Protein AF-A0A812TFG6-F1 (afdb_monomer_lite)

Sequence (399 aa):
MPASEEPPEAFLVDISPLWPDDAEAGRCEEGVADEEIQWMLSRRPLDHSKVTRERLALDYNEHEAGAMLAAFAESKVSHLIPVLRWPGVGTRWREFIKWVTGLPEPPSSPELAFAGFARALGRVTTYRALSLDAAGLRRIIQAKEIFPRGQLQVSAEELSQVIEEHGVVKVVVARLYIAHLKRLIGHDPSVSLHDDWQTTSCIASGYTEKEKSVYLFEVSVPIVESLGLRLSEVEVNAPPFLGPRYGPSGAGWFCFEAPAFPDGVYFDRTVQETERYGLYSVPFLHRRLRRLWRYPSVADIGLAISPFAERQAALQKNFHILPTRSSIVVAMTGEMKARIFMSELQMSQKHAECSCVLGESEGRCPRGAGIVGDSFQPDDFCHNPIPTISTVRGTDGVE

Structure (mmCIF, N/CA/C/O backbone):
data_AF-A0A812TFG6-F1
#
_entry.id   AF-A0A812TFG6-F1
#
loop_
_atom_site.group_PDB
_atom_site.id
_atom_site.type_symbol
_atom_site.label_atom_id
_atom_site.label_alt_id
_atom_site.label_comp_id
_atom_site.label_asym_id
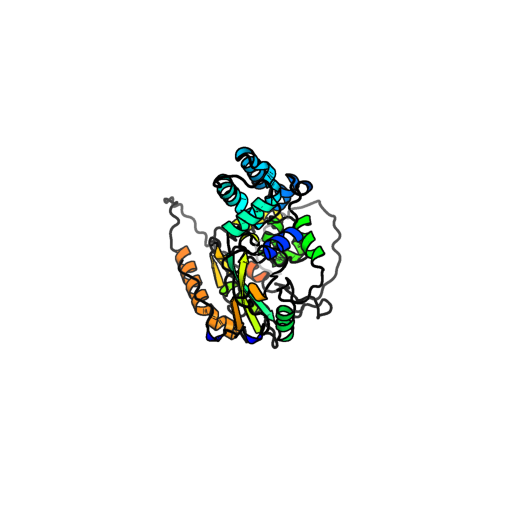_atom_site.label_entity_id
_atom_site.label_seq_id
_atom_site.pdbx_PDB_ins_code
_atom_site.Cartn_x
_atom_site.Cartn_y
_atom_site.Cartn_z
_atom_site.occupancy
_atom_site.B_iso_or_equiv
_atom_site.auth_seq_id
_atom_site.auth_comp_id
_atom_site.auth_asym_id
_atom_site.auth_atom_id
_atom_site.pdbx_PDB_model_num
ATOM 1 N N . MET A 1 1 ? 14.443 -5.196 14.295 1.00 37.06 1 MET A N 1
ATOM 2 C CA . MET A 1 1 ? 13.994 -5.444 15.685 1.00 37.06 1 MET A CA 1
ATOM 3 C C . MET A 1 1 ? 13.167 -6.726 15.673 1.00 37.06 1 MET A C 1
ATOM 5 O O . MET A 1 1 ? 12.667 -7.033 14.597 1.00 37.06 1 MET A O 1
ATOM 9 N N . PRO A 1 2 ? 13.128 -7.552 16.738 1.00 36.44 2 PRO A N 1
ATOM 10 C CA . PRO A 1 2 ? 12.447 -8.842 16.660 1.00 36.44 2 PRO A CA 1
ATOM 11 C C . PRO A 1 2 ? 10.938 -8.639 16.480 1.00 36.44 2 PRO A C 1
ATOM 13 O O . PRO A 1 2 ? 10.411 -7.602 16.878 1.00 36.44 2 PRO A O 1
ATOM 16 N N . ALA A 1 3 ? 10.327 -9.638 15.839 1.00 41.16 3 ALA A N 1
ATOM 17 C CA . ALA A 1 3 ? 8.946 -9.740 15.385 1.00 41.16 3 ALA A CA 1
ATOM 18 C C . ALA A 1 3 ? 7.921 -8.982 16.236 1.00 41.16 3 ALA A C 1
ATOM 20 O O . ALA A 1 3 ? 7.940 -9.058 17.465 1.00 41.16 3 ALA A O 1
ATOM 21 N N . SER A 1 4 ? 7.000 -8.311 15.539 1.00 51.97 4 SER A N 1
ATOM 22 C CA . SER A 1 4 ? 5.726 -7.854 16.082 1.00 51.97 4 SER A CA 1
ATOM 23 C C . SER A 1 4 ? 5.175 -8.907 17.038 1.00 51.97 4 SER A C 1
ATOM 25 O O . SER A 1 4 ? 4.981 -10.056 16.634 1.00 51.97 4 SER A O 1
ATOM 27 N N . GLU A 1 5 ? 4.930 -8.529 18.290 1.00 72.25 5 GLU A N 1
ATOM 28 C CA . GLU A 1 5 ? 4.081 -9.339 19.160 1.00 72.25 5 GLU A CA 1
ATOM 29 C C . GLU A 1 5 ? 2.790 -9.613 18.388 1.00 72.25 5 GLU A C 1
ATOM 31 O O . GLU A 1 5 ? 2.217 -8.678 17.826 1.00 72.25 5 GLU A O 1
ATOM 36 N N . GLU A 1 6 ? 2.399 -10.879 18.250 1.00 82.06 6 GLU A N 1
ATOM 37 C CA . GLU A 1 6 ? 1.149 -11.215 17.568 1.00 82.06 6 GLU A CA 1
ATOM 38 C C . GLU A 1 6 ? -0.026 -10.540 18.298 1.00 82.06 6 GLU A C 1
ATOM 40 O O . GLU A 1 6 ? 0.039 -10.354 19.521 1.00 82.06 6 GLU A O 1
ATOM 45 N N . PRO A 1 7 ? -1.106 -10.160 17.589 1.00 86.31 7 PRO A N 1
ATOM 46 C CA . PRO A 1 7 ? -2.284 -9.637 18.263 1.00 86.31 7 PRO A CA 1
ATOM 47 C C . PRO A 1 7 ? -2.824 -10.674 19.271 1.00 86.31 7 PRO A C 1
ATOM 49 O O . PRO A 1 7 ? -2.800 -11.873 18.973 1.00 86.31 7 PRO A O 1
ATOM 52 N N . PRO A 1 8 ? -3.339 -10.261 20.448 1.00 87.06 8 PRO A N 1
ATOM 53 C CA . PRO A 1 8 ? -3.686 -11.206 21.509 1.00 87.06 8 PRO A CA 1
ATOM 54 C C . PRO A 1 8 ? -4.718 -12.256 21.067 1.00 87.06 8 PRO A C 1
ATOM 56 O O . PRO A 1 8 ? -5.788 -11.906 20.563 1.00 87.06 8 PRO A O 1
ATOM 59 N N . GLU A 1 9 ? -4.437 -13.540 21.321 1.00 89.62 9 GLU A N 1
ATOM 60 C CA . GLU A 1 9 ? -5.311 -14.666 20.935 1.00 89.62 9 GLU A CA 1
ATOM 61 C C . GLU A 1 9 ? -6.728 -14.567 21.514 1.00 89.62 9 GLU A C 1
ATOM 63 O O . GLU A 1 9 ? -7.677 -15.053 20.908 1.00 89.62 9 GLU A O 1
ATOM 68 N N . ALA A 1 10 ? -6.897 -13.885 22.652 1.00 89.19 10 ALA A N 1
ATOM 69 C CA . ALA A 1 10 ? -8.198 -13.680 23.290 1.00 89.19 10 ALA A CA 1
ATOM 70 C C . ALA A 1 10 ? -9.233 -12.978 22.386 1.00 89.19 10 ALA A C 1
ATOM 72 O O . ALA A 1 10 ? -10.432 -13.094 22.634 1.00 89.19 10 ALA A O 1
ATOM 73 N N . PHE A 1 11 ? -8.786 -12.262 21.348 1.00 91.38 11 PHE A N 1
ATOM 74 C CA . PHE A 1 11 ? -9.654 -11.575 20.387 1.00 91.38 11 PHE A CA 1
ATOM 75 C C . PHE A 1 11 ? -9.778 -12.304 19.044 1.00 91.38 11 PHE A C 1
ATOM 77 O O . PHE A 1 11 ? -10.436 -11.789 18.137 1.00 91.38 11 PHE A O 1
ATOM 84 N N . LEU A 1 12 ? -9.134 -13.466 18.893 1.00 92.81 12 LEU A N 1
ATOM 85 C CA . LEU A 1 12 ? -9.129 -14.228 17.651 1.00 92.81 12 LEU A CA 1
ATOM 86 C C . LEU A 1 12 ? -10.529 -14.785 17.357 1.00 92.81 12 LEU A C 1
ATOM 88 O O . LEU A 1 12 ? -11.210 -15.331 18.224 1.00 92.81 12 LEU A O 1
ATOM 92 N N . VAL A 1 13 ? -10.953 -14.646 16.107 1.00 90.69 13 VAL A N 1
ATOM 93 C CA . VAL A 1 13 ? -12.221 -15.146 15.579 1.00 90.69 13 VAL A CA 1
ATOM 94 C C . VAL A 1 13 ? -11.948 -16.417 14.785 1.00 90.69 13 VAL A C 1
ATOM 96 O O . VAL A 1 13 ? -11.067 -16.436 13.924 1.00 90.69 13 VAL A O 1
ATOM 99 N N . ASP A 1 14 ? -12.734 -17.467 15.033 1.00 87.62 14 ASP A N 1
ATOM 100 C CA . ASP A 1 14 ? -12.738 -18.647 14.168 1.00 87.62 14 ASP A CA 1
ATOM 101 C C . ASP A 1 14 ? -13.316 -18.273 12.798 1.00 87.62 14 ASP A C 1
ATOM 103 O O . ASP A 1 14 ? -14.491 -17.919 12.671 1.00 87.62 14 ASP A O 1
ATOM 107 N N . ILE A 1 15 ? -12.462 -18.318 11.776 1.00 86.12 15 ILE A N 1
ATOM 108 C CA . ILE A 1 15 ? -12.824 -17.990 10.396 1.00 86.12 15 ILE A CA 1
ATOM 109 C C . ILE A 1 15 ? -13.375 -19.194 9.624 1.00 86.12 15 ILE A C 1
ATOM 111 O O . ILE A 1 15 ? -13.948 -19.001 8.555 1.00 86.12 15 ILE A O 1
ATOM 115 N N . SER A 1 16 ? -13.263 -20.417 10.152 1.00 82.44 16 SER A N 1
ATOM 116 C CA . SER A 1 16 ? -13.742 -21.641 9.485 1.00 82.44 16 SER A CA 1
ATOM 117 C C . SER A 1 16 ? -15.235 -21.577 9.111 1.00 82.44 16 SER A C 1
ATOM 119 O O . SER A 1 16 ? -15.590 -21.964 7.996 1.00 82.44 16 SER A O 1
ATOM 121 N N . PRO A 1 17 ? -16.129 -21.021 9.957 1.00 85.75 17 PRO A N 1
ATOM 122 C CA . PRO A 1 17 ? -17.544 -20.865 9.619 1.00 85.75 17 PRO A CA 1
ATOM 123 C C . PRO A 1 17 ? -17.829 -19.831 8.522 1.00 85.75 17 PRO A C 1
ATOM 125 O O . PRO A 1 17 ? -18.951 -19.781 8.024 1.00 85.75 17 PRO A O 1
ATOM 128 N N . LEU A 1 18 ? -16.865 -18.973 8.167 1.00 84.56 18 LEU A N 1
ATOM 129 C CA . LEU A 1 18 ? -17.066 -17.929 7.157 1.00 84.56 18 LEU A CA 1
ATOM 130 C C . LEU A 1 18 ? -17.042 -18.497 5.731 1.00 84.56 18 LEU A C 1
ATOM 132 O O . LEU A 1 18 ? -17.672 -17.917 4.846 1.00 84.56 18 LEU A O 1
ATOM 136 N N . TRP A 1 19 ? -16.363 -19.632 5.521 1.00 84.31 19 TRP A N 1
ATOM 137 C CA . TRP A 1 19 ? -16.192 -20.269 4.210 1.00 84.31 19 TRP A CA 1
ATOM 138 C C . TRP A 1 19 ? -16.306 -21.803 4.267 1.00 84.31 19 TRP A C 1
ATOM 140 O O . TRP A 1 19 ? -15.362 -22.508 3.916 1.00 84.31 19 TRP A O 1
ATOM 150 N N . PRO A 1 20 ? -17.464 -22.343 4.685 1.00 70.06 20 PRO A N 1
ATOM 151 C CA . PRO A 1 20 ? -17.627 -23.779 4.922 1.00 70.06 20 PRO A CA 1
ATOM 152 C C . PRO A 1 20 ? -17.504 -24.636 3.651 1.00 70.06 20 PRO A C 1
ATOM 154 O O . PRO A 1 20 ? -17.077 -25.785 3.734 1.00 70.06 20 PRO A O 1
ATOM 157 N N . ASP A 1 21 ? -17.847 -24.080 2.484 1.00 75.31 21 ASP A N 1
ATOM 158 C CA . ASP A 1 21 ? -17.882 -24.807 1.204 1.00 75.31 21 ASP A CA 1
ATOM 159 C C . ASP A 1 21 ? -16.604 -24.644 0.365 1.00 75.31 21 ASP A C 1
ATOM 161 O O . ASP A 1 21 ? -16.494 -25.188 -0.734 1.00 75.31 21 ASP A O 1
ATOM 165 N N . ASP A 1 22 ? -15.639 -23.868 0.849 1.00 69.38 22 ASP A N 1
ATOM 166 C CA . ASP A 1 22 ? -14.451 -23.495 0.092 1.00 69.38 22 ASP A CA 1
ATOM 167 C C . ASP A 1 22 ? -13.254 -24.240 0.691 1.00 69.38 22 ASP A C 1
ATOM 169 O O . ASP A 1 22 ? -12.643 -23.810 1.666 1.00 69.38 22 ASP A O 1
ATOM 173 N N . ALA A 1 23 ? -12.957 -25.423 0.140 1.00 62.22 23 ALA A N 1
ATOM 174 C CA . ALA A 1 23 ? -11.918 -26.317 0.664 1.00 62.22 23 ALA A CA 1
ATOM 175 C C . ALA A 1 23 ? -10.516 -25.672 0.689 1.00 62.22 23 ALA A C 1
ATOM 177 O O . ALA A 1 23 ? -9.633 -26.151 1.411 1.00 62.22 23 ALA A O 1
ATOM 178 N N . GLU A 1 24 ? -10.319 -24.599 -0.080 1.00 61.47 24 GLU A N 1
ATOM 179 C CA . GLU A 1 24 ? -9.100 -23.794 -0.144 1.00 61.47 24 GLU A CA 1
ATOM 180 C C . GLU A 1 24 ? -9.187 -22.500 0.680 1.00 61.47 24 GLU A C 1
ATOM 182 O O . GLU A 1 24 ? -8.165 -21.843 0.889 1.00 61.47 24 GLU A O 1
ATOM 187 N N . ALA A 1 25 ? -10.360 -22.134 1.207 1.00 62.88 25 ALA A N 1
ATOM 188 C CA . ALA A 1 25 ? -10.492 -20.923 2.001 1.00 62.88 25 ALA A CA 1
ATOM 189 C C . ALA A 1 25 ? -9.721 -21.003 3.322 1.00 62.88 25 ALA A C 1
ATOM 191 O O . ALA A 1 25 ? -9.672 -22.032 3.997 1.00 62.88 25 ALA A O 1
ATOM 192 N N . GLY A 1 26 ? -9.076 -19.894 3.678 1.00 58.62 26 GLY A N 1
ATOM 193 C CA . GLY A 1 26 ? -8.172 -19.796 4.820 1.00 58.62 26 GLY A CA 1
ATOM 194 C C . GLY A 1 26 ? -6.809 -20.468 4.608 1.00 58.62 26 GLY A C 1
ATOM 195 O O . GLY A 1 26 ? -5.932 -20.320 5.461 1.00 58.62 26 GLY A O 1
ATOM 196 N N . ARG A 1 27 ? -6.576 -21.173 3.486 1.00 63.97 27 ARG A N 1
ATOM 197 C CA . ARG A 1 27 ? -5.242 -21.673 3.126 1.00 63.97 27 ARG A CA 1
ATOM 198 C C . ARG A 1 27 ? -4.508 -20.612 2.317 1.00 63.97 27 ARG A C 1
ATOM 200 O O . ARG A 1 27 ? -4.813 -20.369 1.155 1.00 63.97 27 ARG A O 1
ATOM 207 N N . CYS A 1 28 ? -3.507 -19.996 2.934 1.00 63.06 28 CYS A N 1
ATOM 208 C CA . CYS A 1 28 ? -2.588 -19.129 2.214 1.00 63.06 28 CYS A CA 1
ATOM 209 C C . CYS A 1 28 ? -1.650 -19.985 1.353 1.00 63.06 28 CYS A C 1
ATOM 211 O O . CYS A 1 28 ? -0.878 -20.776 1.893 1.00 63.06 28 CYS A O 1
ATOM 213 N N . GLU A 1 29 ? -1.678 -19.800 0.035 1.00 66.81 29 GLU A N 1
ATOM 214 C CA . GLU A 1 29 ? -0.667 -20.371 -0.858 1.00 66.81 29 GLU A CA 1
ATOM 215 C C . GLU A 1 29 ? 0.724 -19.780 -0.562 1.00 66.81 29 GLU A C 1
ATOM 217 O O . GLU A 1 29 ? 0.853 -18.597 -0.230 1.00 66.81 29 GLU A O 1
ATOM 222 N N . GLU A 1 30 ? 1.780 -20.590 -0.698 1.00 71.00 30 GLU A N 1
ATOM 223 C CA . GLU A 1 30 ? 3.171 -20.139 -0.511 1.00 71.00 30 GLU A CA 1
ATOM 224 C C . GLU A 1 30 ? 3.669 -19.233 -1.661 1.00 71.00 30 GLU A C 1
ATOM 226 O O . GLU A 1 30 ? 4.697 -18.572 -1.524 1.00 71.00 30 GLU A O 1
ATOM 231 N N . GLY A 1 31 ? 2.931 -19.141 -2.776 1.00 85.06 31 GLY A N 1
ATOM 232 C CA . GLY A 1 31 ? 3.288 -18.360 -3.966 1.00 85.06 31 GLY A CA 1
ATOM 233 C C . GLY A 1 31 ? 2.233 -17.336 -4.397 1.00 85.06 31 GLY A C 1
ATOM 234 O O . GLY A 1 31 ? 1.179 -17.191 -3.781 1.00 85.06 31 GLY A O 1
ATOM 235 N N . VAL A 1 32 ? 2.533 -16.598 -5.470 1.00 90.31 32 VAL A N 1
ATOM 236 C CA . VAL A 1 32 ? 1.564 -15.717 -6.145 1.00 90.31 32 VAL A CA 1
ATOM 237 C C . VAL A 1 32 ? 0.915 -16.495 -7.288 1.00 90.31 32 VAL A C 1
ATOM 239 O O . VAL A 1 32 ? 1.613 -16.891 -8.229 1.00 90.31 32 VAL A O 1
ATOM 242 N N . ALA A 1 33 ? -0.396 -16.716 -7.195 1.00 90.62 33 ALA A N 1
ATOM 243 C CA . ALA A 1 33 ? -1.144 -17.542 -8.138 1.00 90.62 33 ALA A CA 1
ATOM 244 C C . ALA A 1 33 ? -1.338 -16.850 -9.496 1.00 90.62 33 ALA A C 1
ATOM 246 O O . ALA A 1 33 ? -1.435 -15.623 -9.579 1.00 90.62 33 ALA A O 1
ATOM 247 N N . ASP A 1 34 ? -1.481 -17.636 -10.565 1.00 92.69 34 ASP A N 1
ATOM 248 C CA . ASP A 1 34 ? -1.716 -17.118 -11.921 1.00 92.69 34 ASP A CA 1
ATOM 249 C C . ASP A 1 34 ? -2.984 -16.266 -11.996 1.00 92.69 34 ASP A C 1
ATOM 251 O O . ASP A 1 34 ? -2.988 -15.219 -12.635 1.00 92.69 34 ASP A O 1
ATOM 255 N N . GLU A 1 35 ? -4.038 -16.670 -11.291 1.00 91.56 35 GLU A N 1
ATOM 256 C CA . GLU A 1 35 ? -5.303 -15.935 -11.221 1.00 91.56 35 GLU A CA 1
ATOM 257 C C . GLU A 1 35 ? -5.127 -14.539 -10.598 1.00 91.56 35 GLU A C 1
ATOM 259 O O . GLU A 1 35 ? -5.729 -13.573 -11.070 1.00 91.56 35 GLU A O 1
ATOM 264 N N . GLU A 1 36 ? -4.247 -14.398 -9.600 1.00 90.50 36 GLU A N 1
ATOM 265 C CA . GLU A 1 36 ? -3.911 -13.098 -9.004 1.00 90.50 36 GLU A CA 1
ATOM 266 C C . GLU A 1 36 ? -3.117 -12.230 -9.989 1.00 90.50 36 GLU A C 1
ATOM 268 O O . GLU A 1 36 ? -3.401 -11.040 -10.132 1.00 90.50 36 GLU A O 1
ATOM 273 N N . ILE A 1 37 ? -2.165 -12.825 -10.720 1.00 93.06 37 ILE A N 1
ATOM 274 C CA . ILE A 1 37 ? -1.420 -12.141 -11.789 1.00 93.06 37 ILE A CA 1
ATOM 275 C C . ILE A 1 37 ? -2.365 -11.652 -12.889 1.00 93.06 37 ILE A C 1
ATOM 277 O O . ILE A 1 37 ? -2.276 -10.494 -13.297 1.00 93.06 37 ILE A O 1
ATOM 281 N N . GLN A 1 38 ? -3.285 -12.497 -13.359 1.00 93.06 38 GLN A N 1
ATOM 282 C CA . GLN A 1 38 ? -4.252 -12.121 -14.392 1.00 93.06 38 GLN A CA 1
ATOM 283 C C . GLN A 1 38 ? -5.195 -11.021 -13.904 1.00 93.06 38 GLN A C 1
ATOM 285 O O . GLN A 1 38 ? -5.453 -10.062 -14.635 1.00 93.06 38 GLN A O 1
ATOM 290 N N . TRP A 1 39 ? -5.664 -11.108 -12.655 1.00 88.81 39 TRP A N 1
ATOM 291 C CA . TRP A 1 39 ? -6.464 -10.048 -12.050 1.00 88.81 39 TRP A CA 1
ATOM 292 C C . TRP A 1 39 ? -5.698 -8.729 -12.033 1.00 88.81 39 TRP A C 1
ATOM 294 O O . TRP A 1 39 ? -6.225 -7.736 -12.532 1.00 88.81 39 TRP A O 1
ATOM 304 N N . MET A 1 40 ? -4.444 -8.722 -11.567 1.00 87.81 40 MET A N 1
ATOM 305 C CA . MET A 1 40 ? -3.594 -7.532 -11.607 1.00 87.81 40 MET A CA 1
ATOM 306 C C . MET A 1 40 ? -3.522 -6.996 -13.040 1.00 87.81 40 MET A C 1
ATOM 308 O O . MET A 1 40 ? -4.015 -5.903 -13.307 1.00 87.81 40 MET A O 1
ATOM 312 N N . LEU A 1 41 ? -3.033 -7.781 -13.999 1.00 89.69 41 LEU A N 1
ATOM 313 C CA . LEU A 1 41 ? -2.871 -7.344 -15.391 1.00 89.69 41 LEU A CA 1
ATOM 314 C C . LEU A 1 41 ? -4.168 -6.809 -16.028 1.00 89.69 41 LEU A C 1
ATOM 316 O O . LEU A 1 41 ? -4.103 -5.853 -16.799 1.00 89.69 41 LEU A O 1
ATOM 320 N N . SER A 1 42 ? -5.343 -7.336 -15.662 1.00 86.19 42 SER A N 1
ATOM 321 C CA . SER A 1 42 ? -6.635 -6.799 -16.115 1.00 86.19 42 SER A CA 1
ATOM 322 C C . SER A 1 42 ? -6.968 -5.415 -15.540 1.00 86.19 42 SER A C 1
ATOM 324 O O . SER A 1 42 ? -7.593 -4.599 -16.217 1.00 86.19 42 SER A O 1
ATOM 326 N N . ARG A 1 43 ? -6.536 -5.123 -14.306 1.00 81.06 43 ARG A N 1
ATOM 327 C CA . ARG A 1 43 ? -6.786 -3.845 -13.621 1.00 81.06 43 ARG A CA 1
ATOM 328 C C . ARG A 1 43 ? -5.835 -2.755 -14.089 1.00 81.06 43 ARG A C 1
ATOM 330 O O . ARG A 1 43 ? -6.244 -1.607 -14.249 1.00 81.06 43 ARG A O 1
ATOM 337 N N . ARG A 1 44 ? -4.574 -3.103 -14.354 1.00 83.06 44 ARG A N 1
ATOM 338 C CA . ARG A 1 44 ? -3.581 -2.165 -14.897 1.00 83.06 44 ARG A CA 1
ATOM 339 C C . ARG A 1 44 ? -2.744 -2.832 -15.996 1.00 83.06 44 ARG A C 1
ATOM 341 O O . ARG A 1 44 ? -1.642 -3.310 -15.724 1.00 83.06 44 ARG A O 1
ATOM 348 N N . PRO A 1 45 ? -3.246 -2.832 -17.245 1.00 86.94 45 PRO A N 1
ATOM 349 C CA . PRO A 1 45 ? -2.548 -3.430 -18.386 1.00 86.94 45 PRO A CA 1
ATOM 350 C C . PRO A 1 45 ? -1.149 -2.847 -18.624 1.00 86.94 45 PRO A C 1
ATOM 352 O O . PRO A 1 45 ? -0.943 -1.646 -18.458 1.00 86.94 45 PRO A O 1
ATOM 355 N N . LEU A 1 46 ? -0.189 -3.651 -19.071 1.00 90.75 46 LEU A N 1
ATOM 356 C CA . LEU A 1 46 ? 1.196 -3.220 -19.321 1.00 90.75 46 LEU A CA 1
ATOM 357 C C . LEU A 1 46 ? 1.363 -2.554 -20.699 1.00 90.75 46 LEU A C 1
ATOM 359 O O . LEU A 1 46 ? 2.123 -3.000 -21.550 1.00 90.75 46 LEU A O 1
ATOM 363 N N . ASP A 1 47 ? 0.623 -1.475 -20.931 1.00 83.19 47 ASP A N 1
ATOM 364 C CA . ASP A 1 47 ? 0.594 -0.776 -22.217 1.00 83.19 47 ASP A CA 1
ATOM 365 C C . ASP A 1 47 ? 1.791 0.177 -22.380 1.00 83.19 47 ASP A C 1
ATOM 367 O O . ASP A 1 47 ? 1.913 1.165 -21.651 1.00 83.19 47 ASP A O 1
ATOM 371 N N . HIS A 1 48 ? 2.648 -0.090 -23.373 1.00 80.12 48 HIS A N 1
ATOM 372 C CA . HIS A 1 48 ? 3.787 0.761 -23.738 1.00 80.12 48 HIS A CA 1
ATOM 373 C C . HIS A 1 48 ? 3.394 2.218 -24.001 1.00 80.12 48 HIS A C 1
ATOM 375 O O . HIS A 1 48 ? 4.136 3.124 -23.624 1.00 80.12 48 HIS A O 1
ATOM 381 N N . SER A 1 49 ? 2.233 2.464 -24.616 1.00 82.12 49 SER A N 1
ATOM 382 C CA . SER A 1 49 ? 1.783 3.825 -24.937 1.00 82.12 49 SER A CA 1
ATOM 383 C C . SER A 1 49 ? 1.476 4.657 -23.689 1.00 82.12 49 SER A C 1
ATOM 385 O O . SER A 1 49 ? 1.454 5.885 -23.747 1.00 82.12 49 SER A O 1
ATOM 387 N N . LYS A 1 50 ? 1.286 3.989 -22.546 1.00 80.19 50 LYS A N 1
ATOM 388 C CA . LYS A 1 50 ? 0.964 4.603 -21.257 1.00 80.19 50 LYS A CA 1
ATOM 389 C C . LYS A 1 50 ? 2.167 4.755 -20.339 1.00 80.19 50 LYS A C 1
ATOM 391 O O . LYS A 1 50 ? 1.987 5.205 -19.215 1.00 80.19 50 LYS A O 1
ATOM 396 N N . VAL A 1 51 ? 3.374 4.395 -20.775 1.00 86.81 51 VAL A N 1
ATOM 397 C CA . VAL A 1 51 ? 4.603 4.563 -19.983 1.00 86.81 51 VAL A CA 1
ATOM 398 C C . VAL A 1 51 ? 5.559 5.483 -20.730 1.00 86.81 51 VAL A C 1
ATOM 400 O O . VAL A 1 51 ? 6.573 5.062 -21.283 1.00 86.81 51 VAL A O 1
ATOM 403 N N . THR A 1 52 ? 5.195 6.765 -20.769 1.00 90.38 52 THR A N 1
ATOM 404 C CA . THR A 1 52 ? 6.047 7.835 -21.299 1.00 90.38 52 THR A CA 1
ATOM 405 C C . THR A 1 52 ? 6.905 8.444 -20.193 1.00 90.38 52 THR A C 1
ATOM 407 O O . THR A 1 52 ? 6.663 8.228 -19.001 1.00 90.38 52 THR A O 1
ATOM 410 N N . ARG A 1 53 ? 7.905 9.246 -20.575 1.00 92.06 53 ARG A N 1
ATOM 411 C CA . ARG A 1 53 ? 8.711 9.995 -19.607 1.00 92.06 53 ARG A CA 1
ATOM 412 C C . ARG A 1 53 ? 7.841 10.929 -18.770 1.00 92.06 53 ARG A C 1
ATOM 414 O O . ARG A 1 53 ? 8.004 10.971 -17.560 1.00 92.06 53 ARG A O 1
ATOM 421 N N . GLU A 1 54 ? 6.908 11.629 -19.405 1.00 93.25 54 GLU A N 1
ATOM 422 C CA . GLU A 1 54 ? 5.990 12.566 -18.754 1.00 93.25 54 GLU A CA 1
ATOM 423 C C . GLU A 1 54 ? 5.104 11.835 -17.744 1.00 93.25 54 GLU A C 1
ATOM 425 O O . GLU A 1 54 ? 4.908 12.313 -16.628 1.00 93.25 54 GLU A O 1
ATOM 430 N N . ARG A 1 55 ? 4.623 10.634 -18.097 1.00 91.81 55 ARG A N 1
ATOM 431 C CA . ARG A 1 55 ? 3.858 9.795 -17.172 1.00 91.81 55 ARG A CA 1
ATOM 432 C C . ARG A 1 55 ? 4.692 9.377 -15.966 1.00 91.81 55 ARG A C 1
ATOM 434 O O . ARG A 1 55 ? 4.236 9.514 -14.836 1.00 91.81 55 ARG A O 1
ATOM 441 N N . LEU A 1 56 ? 5.901 8.868 -16.195 1.00 93.44 56 LEU A N 1
ATOM 442 C CA . LEU A 1 56 ? 6.786 8.456 -15.106 1.00 93.44 56 LEU A CA 1
ATOM 443 C C . LEU A 1 56 ? 7.183 9.645 -14.227 1.00 93.44 56 LEU A C 1
ATOM 445 O O . LEU A 1 56 ? 7.273 9.493 -13.013 1.00 93.44 56 LEU A O 1
ATOM 449 N N . ALA A 1 57 ? 7.370 10.829 -14.812 1.00 93.62 57 ALA A N 1
ATOM 450 C CA . ALA A 1 57 ? 7.656 12.049 -14.071 1.00 93.62 57 ALA A CA 1
ATOM 451 C C . ALA A 1 57 ? 6.461 12.501 -13.223 1.00 93.62 57 ALA A C 1
ATOM 453 O O . ALA A 1 57 ? 6.651 12.929 -12.086 1.00 93.62 57 ALA A O 1
ATOM 454 N N . LEU A 1 58 ? 5.233 12.350 -13.728 1.00 92.06 58 LEU A N 1
ATOM 455 C CA . LEU A 1 58 ? 4.020 12.559 -12.937 1.00 92.06 58 LEU A CA 1
ATOM 456 C C . LEU A 1 58 ? 3.929 11.554 -11.779 1.00 92.06 58 LEU A C 1
ATOM 458 O O . LEU A 1 58 ? 3.625 11.936 -10.651 1.00 92.06 58 LEU A O 1
ATOM 462 N N . ASP A 1 59 ? 4.196 10.274 -12.047 1.00 89.25 59 ASP A N 1
ATOM 463 C CA . ASP A 1 59 ? 4.076 9.214 -11.047 1.00 89.25 59 ASP A CA 1
ATOM 464 C C . ASP A 1 59 ? 5.155 9.291 -9.962 1.00 89.25 59 ASP A C 1
ATOM 466 O O . ASP A 1 59 ? 4.836 9.096 -8.788 1.00 89.25 59 ASP A O 1
ATOM 470 N N . TYR A 1 60 ? 6.403 9.581 -10.339 1.00 89.38 60 TYR A N 1
ATOM 471 C CA . TYR A 1 60 ? 7.581 9.382 -9.491 1.00 89.38 60 TYR A CA 1
ATOM 472 C C . TYR A 1 60 ? 8.513 10.584 -9.371 1.00 89.38 60 TYR A C 1
ATOM 474 O O . TYR A 1 60 ? 9.496 10.444 -8.663 1.00 89.38 60 TYR A O 1
ATOM 482 N N . ASN A 1 61 ? 8.205 11.738 -9.976 1.00 90.50 61 ASN A N 1
ATOM 483 C CA . ASN A 1 61 ? 9.076 12.907 -10.190 1.00 90.50 61 ASN A CA 1
ATOM 484 C C . ASN A 1 61 ? 10.084 12.770 -11.355 1.00 90.50 61 ASN A C 1
ATOM 486 O O . ASN A 1 61 ? 10.456 11.674 -11.772 1.00 90.50 61 ASN A O 1
ATOM 490 N N . GLU A 1 62 ? 10.525 13.913 -11.898 1.00 92.50 62 GLU A N 1
ATOM 491 C CA . GLU A 1 62 ? 11.434 13.992 -13.060 1.00 92.50 62 GLU A CA 1
ATOM 492 C C . GLU A 1 62 ? 12.779 13.290 -12.841 1.00 92.50 62 GLU A C 1
ATOM 494 O O . GLU A 1 62 ? 13.325 12.682 -13.763 1.00 92.50 62 GLU A O 1
ATOM 499 N N . HIS A 1 63 ? 13.328 13.382 -11.628 1.00 92.00 63 HIS A N 1
ATOM 500 C CA . HIS A 1 63 ? 14.634 12.810 -11.319 1.00 92.00 63 HIS A CA 1
ATOM 501 C C . HIS A 1 63 ? 14.582 11.280 -11.346 1.00 92.00 63 HIS A C 1
ATOM 503 O O . HIS A 1 63 ? 15.389 10.648 -12.031 1.00 92.00 63 HIS A O 1
ATOM 509 N N . GLU A 1 64 ? 13.606 10.688 -10.656 1.00 92.44 64 GLU A N 1
ATOM 510 C CA . GLU A 1 64 ? 13.416 9.236 -10.640 1.00 92.44 64 GLU A CA 1
ATOM 511 C C . GLU A 1 64 ? 12.989 8.712 -12.015 1.00 92.44 64 GLU A C 1
ATOM 513 O O . GLU A 1 64 ? 13.534 7.708 -12.464 1.00 92.44 64 GLU A O 1
ATOM 518 N N . ALA A 1 65 ? 12.116 9.415 -12.745 1.00 95.12 65 ALA A N 1
ATOM 519 C CA . ALA A 1 65 ? 11.739 9.027 -14.105 1.00 95.12 65 ALA A CA 1
ATOM 520 C C . ALA A 1 65 ? 12.952 8.944 -15.049 1.00 95.12 65 ALA A C 1
ATOM 522 O O . ALA A 1 65 ? 13.100 7.977 -15.801 1.00 95.12 65 ALA A O 1
ATOM 523 N N . GLY A 1 66 ? 13.850 9.935 -14.986 1.00 96.25 66 GLY A N 1
ATOM 524 C CA . GLY A 1 66 ? 15.097 9.928 -15.749 1.00 96.25 66 GLY A CA 1
ATOM 525 C C . GLY A 1 66 ? 16.010 8.759 -15.371 1.00 96.25 66 GLY A C 1
ATOM 526 O O . GLY A 1 66 ? 16.511 8.063 -16.255 1.00 96.25 66 GLY A O 1
ATOM 527 N N . ALA A 1 67 ? 16.182 8.509 -14.070 1.00 96.69 67 ALA A N 1
ATOM 528 C CA . ALA A 1 67 ? 17.004 7.411 -13.566 1.00 96.69 67 ALA A CA 1
ATOM 529 C C . ALA A 1 67 ? 16.454 6.030 -13.966 1.00 96.69 67 ALA A C 1
ATOM 531 O O . ALA A 1 67 ? 17.221 5.174 -14.405 1.00 96.69 67 ALA A O 1
ATOM 532 N N . MET A 1 68 ? 15.134 5.830 -13.879 1.00 97.00 68 MET A N 1
ATOM 533 C CA . MET A 1 68 ? 14.463 4.599 -14.307 1.00 97.00 68 MET A CA 1
ATOM 534 C C . MET A 1 68 ? 14.730 4.311 -15.787 1.00 97.00 68 MET A C 1
ATOM 536 O O . MET A 1 68 ? 15.206 3.232 -16.133 1.00 97.00 68 MET A O 1
ATOM 540 N N . LEU A 1 69 ? 14.456 5.277 -16.670 1.00 96.06 69 LEU A N 1
ATOM 541 C CA . LEU A 1 69 ? 14.598 5.082 -18.115 1.00 96.06 69 LEU A CA 1
ATOM 542 C C . LEU A 1 69 ? 16.055 4.836 -18.528 1.00 96.06 69 LEU A C 1
ATOM 544 O O . LEU A 1 69 ? 16.314 3.953 -19.347 1.00 96.06 69 LEU A O 1
ATOM 548 N N . ALA A 1 70 ? 17.001 5.574 -17.938 1.00 96.81 70 ALA A N 1
ATOM 549 C CA . ALA A 1 70 ? 18.426 5.365 -18.176 1.00 96.81 70 ALA A CA 1
ATOM 550 C C . ALA A 1 70 ? 18.862 3.957 -17.748 1.00 96.81 70 ALA A C 1
ATOM 552 O O . ALA A 1 70 ? 19.466 3.232 -18.536 1.00 96.81 70 ALA A O 1
ATOM 553 N N . ALA A 1 71 ? 18.473 3.520 -16.548 1.00 97.38 71 ALA A N 1
ATOM 554 C CA . ALA A 1 71 ? 18.872 2.219 -16.027 1.00 97.38 71 ALA A CA 1
ATOM 555 C C . ALA A 1 71 ? 18.288 1.044 -16.831 1.00 97.38 71 ALA A C 1
ATOM 557 O O . ALA A 1 71 ? 18.987 0.054 -17.058 1.00 97.38 71 ALA A O 1
ATOM 558 N N . PHE A 1 72 ? 17.038 1.143 -17.303 1.00 96.56 72 PHE A N 1
ATOM 559 C CA . PHE A 1 72 ? 16.444 0.132 -18.191 1.00 96.56 72 PHE A CA 1
ATOM 560 C C . PHE A 1 72 ? 17.183 0.048 -19.535 1.00 96.56 72 PHE A C 1
ATOM 562 O O . PHE A 1 72 ? 17.407 -1.056 -20.041 1.00 96.56 72 PHE A O 1
ATOM 569 N N . ALA A 1 73 ? 17.604 1.192 -20.088 1.00 95.50 73 ALA A N 1
ATOM 570 C CA . ALA A 1 73 ? 18.383 1.248 -21.322 1.00 95.50 73 ALA A CA 1
ATOM 571 C C . ALA A 1 73 ? 19.791 0.661 -21.155 1.00 95.50 73 ALA A C 1
ATOM 573 O O . ALA A 1 73 ? 20.196 -0.202 -21.935 1.00 95.50 73 ALA A O 1
ATOM 574 N N . GLU A 1 74 ? 20.514 1.069 -20.113 1.00 96.94 74 GLU A N 1
ATOM 575 C CA . GLU A 1 74 ? 21.858 0.569 -19.792 1.00 96.94 74 GLU A CA 1
ATOM 576 C C . GLU A 1 74 ? 21.859 -0.939 -19.517 1.00 96.94 74 GLU A C 1
ATOM 578 O O . GLU A 1 74 ? 22.753 -1.661 -19.960 1.00 96.94 74 GLU A O 1
ATOM 583 N N . SER A 1 75 ? 20.806 -1.429 -18.860 1.00 95.25 75 SER A N 1
ATOM 584 C CA . SER A 1 75 ? 20.616 -2.849 -18.546 1.00 95.25 75 SER A CA 1
ATOM 585 C C . SER A 1 75 ? 20.091 -3.672 -19.728 1.00 95.25 75 SER A C 1
ATOM 587 O O . SER A 1 75 ? 19.876 -4.872 -19.580 1.00 95.25 75 SER A O 1
ATOM 589 N N . LYS A 1 76 ? 19.885 -3.056 -20.903 1.00 93.50 76 LYS A N 1
ATOM 590 C CA . LYS A 1 76 ? 19.370 -3.698 -22.128 1.00 93.50 76 LYS A CA 1
ATOM 591 C C . LYS A 1 76 ? 18.020 -4.403 -21.938 1.00 93.50 76 LYS A C 1
ATOM 593 O O . LYS A 1 76 ? 17.751 -5.417 -22.577 1.00 93.50 76 LYS A O 1
ATOM 598 N N . VAL A 1 77 ? 17.159 -3.845 -21.087 1.00 95.06 77 VAL A N 1
ATOM 599 C CA . VAL A 1 77 ? 15.804 -4.356 -20.809 1.00 95.06 77 VAL A CA 1
ATOM 600 C C . VAL A 1 77 ? 14.722 -3.314 -21.100 1.00 95.06 77 VAL A C 1
ATOM 602 O O . VAL A 1 77 ? 13.641 -3.347 -20.518 1.00 95.06 77 VAL A O 1
ATOM 605 N N . SER A 1 78 ? 14.983 -2.380 -22.021 1.00 94.62 78 SER A N 1
ATOM 606 C CA . SER A 1 78 ? 14.032 -1.323 -22.400 1.00 94.62 78 SER A CA 1
ATOM 607 C C . SER A 1 78 ? 12.681 -1.851 -22.883 1.00 94.62 78 SER A C 1
ATOM 609 O O . SER A 1 78 ? 11.664 -1.187 -22.699 1.00 94.62 78 SER A O 1
ATOM 611 N N . HIS A 1 79 ? 12.634 -3.051 -23.472 1.00 94.31 79 HIS A N 1
ATOM 612 C CA . HIS A 1 79 ? 11.374 -3.687 -23.873 1.00 94.31 79 HIS A CA 1
ATOM 613 C C . HIS A 1 79 ? 10.469 -4.015 -22.680 1.00 94.31 79 HIS A C 1
ATOM 615 O O . HIS A 1 79 ? 9.273 -4.186 -22.865 1.00 94.31 79 HIS A O 1
ATOM 621 N N . LEU A 1 80 ? 11.008 -4.055 -21.458 1.00 96.56 80 LEU A N 1
ATOM 622 C CA . LEU A 1 80 ? 10.264 -4.334 -20.232 1.00 96.56 80 LEU A CA 1
ATOM 623 C C . LEU A 1 80 ? 9.782 -3.075 -19.506 1.00 96.56 80 LEU A C 1
ATOM 625 O O . LEU A 1 80 ? 9.081 -3.215 -18.514 1.00 96.56 80 LEU A O 1
ATOM 629 N N . ILE A 1 81 ? 10.078 -1.862 -19.991 1.00 95.94 81 ILE A N 1
ATOM 630 C CA . ILE A 1 81 ? 9.628 -0.589 -19.383 1.00 95.94 81 ILE A CA 1
ATOM 631 C C . ILE A 1 81 ? 8.140 -0.568 -18.966 1.00 95.94 81 ILE A C 1
ATOM 633 O O . ILE A 1 81 ? 7.855 -0.004 -17.906 1.00 95.94 81 ILE A O 1
ATOM 637 N N . PRO A 1 82 ? 7.182 -1.194 -19.687 1.00 95.56 82 PRO A N 1
ATOM 638 C CA . PRO A 1 82 ? 5.775 -1.172 -19.287 1.00 95.56 82 PRO A CA 1
ATOM 639 C C . PRO A 1 82 ? 5.485 -1.687 -17.878 1.00 95.56 82 PRO A C 1
ATOM 641 O O . PRO A 1 82 ? 4.503 -1.260 -17.272 1.00 95.56 82 PRO A O 1
ATOM 644 N N . VAL A 1 83 ? 6.339 -2.554 -17.319 1.00 95.44 83 VAL A N 1
ATOM 645 C CA . VAL A 1 83 ? 6.192 -3.048 -15.939 1.00 95.44 83 VAL A CA 1
ATOM 646 C C . VAL A 1 83 ? 6.190 -1.917 -14.909 1.00 95.44 83 VAL A C 1
ATOM 648 O O . VAL A 1 83 ? 5.539 -2.048 -13.877 1.00 95.44 83 VAL A O 1
ATOM 651 N N . LEU A 1 84 ? 6.843 -0.783 -15.198 1.00 93.31 84 LEU A N 1
ATOM 652 C CA . LEU A 1 84 ? 6.887 0.398 -14.325 1.00 93.31 84 LEU A CA 1
ATOM 653 C C . LEU A 1 84 ? 5.512 1.045 -14.131 1.00 93.31 84 LEU A C 1
ATOM 655 O O . LEU A 1 84 ? 5.318 1.804 -13.177 1.00 93.31 84 LEU A O 1
ATOM 659 N N . ARG A 1 85 ? 4.541 0.713 -14.996 1.00 86.56 85 ARG A N 1
ATOM 660 C CA . ARG A 1 85 ? 3.145 1.089 -14.792 1.00 86.56 85 ARG A CA 1
ATOM 661 C C . ARG A 1 85 ? 2.617 0.495 -13.488 1.00 86.56 85 ARG A C 1
ATOM 663 O O . ARG A 1 85 ? 1.797 1.135 -12.849 1.00 86.56 85 ARG A O 1
ATOM 670 N N . TRP A 1 86 ? 3.079 -0.678 -13.054 1.00 88.25 86 TRP A N 1
ATOM 671 C CA . TRP A 1 86 ? 2.721 -1.211 -11.740 1.00 88.25 86 TRP A CA 1
ATOM 672 C C . TRP A 1 86 ? 3.517 -0.535 -10.635 1.00 88.25 86 TRP A C 1
ATOM 674 O O . TRP A 1 86 ? 4.737 -0.681 -10.604 1.00 88.25 86 TRP A O 1
ATOM 684 N N . PRO A 1 87 ? 2.869 0.131 -9.666 1.00 85.06 87 PRO A N 1
ATOM 685 C CA . PRO A 1 87 ? 3.599 0.897 -8.664 1.00 85.06 87 PRO A CA 1
ATOM 686 C C . PRO A 1 87 ? 4.480 0.054 -7.754 1.00 85.06 87 PRO A C 1
ATOM 688 O O . PRO A 1 87 ? 5.525 0.536 -7.331 1.00 85.06 87 PRO A O 1
ATOM 691 N N . GLY A 1 88 ? 4.137 -1.211 -7.498 1.00 86.56 88 GLY A N 1
ATOM 692 C CA . GLY A 1 88 ? 5.024 -2.104 -6.752 1.00 86.56 88 GLY A CA 1
ATOM 693 C C . GLY A 1 88 ? 6.287 -2.509 -7.503 1.00 86.56 88 GLY A C 1
ATOM 694 O O . GLY A 1 88 ? 7.276 -2.843 -6.854 1.00 86.56 88 GLY A O 1
ATOM 695 N N . VAL A 1 89 ? 6.290 -2.406 -8.838 1.00 92.31 89 VAL A N 1
ATOM 696 C CA . VAL A 1 89 ? 7.505 -2.513 -9.656 1.00 92.31 89 VAL A CA 1
ATOM 697 C C . VAL A 1 89 ? 8.186 -1.157 -9.779 1.00 92.31 89 VAL A C 1
ATOM 699 O O . VAL A 1 89 ? 9.381 -1.066 -9.545 1.00 92.31 89 VAL A O 1
ATOM 702 N N . GLY A 1 90 ? 7.443 -0.093 -10.088 1.00 91.00 90 GLY A N 1
ATOM 703 C CA . GLY A 1 90 ? 7.996 1.249 -10.261 1.00 91.00 90 GLY A CA 1
ATOM 704 C C . GLY A 1 90 ? 8.690 1.779 -9.008 1.00 91.00 90 GLY A C 1
ATOM 705 O O . GLY A 1 90 ? 9.779 2.316 -9.102 1.00 91.00 90 GLY A O 1
ATOM 706 N N . THR A 1 91 ? 8.155 1.530 -7.814 1.00 88.56 91 THR A N 1
ATOM 707 C CA . THR A 1 91 ? 8.836 1.878 -6.549 1.00 88.56 91 THR A CA 1
ATOM 708 C C . THR A 1 91 ? 9.997 0.942 -6.196 1.00 88.56 91 THR A C 1
ATOM 710 O O . THR A 1 91 ? 10.869 1.322 -5.424 1.00 88.56 91 THR A O 1
ATOM 713 N N . ARG A 1 92 ? 10.065 -0.252 -6.801 1.00 91.94 92 ARG A N 1
ATOM 714 C CA . ARG A 1 92 ? 11.144 -1.244 -6.626 1.00 91.94 92 ARG A CA 1
ATOM 715 C C . ARG A 1 92 ? 11.966 -1.436 -7.898 1.00 91.94 92 ARG A C 1
ATOM 717 O O . ARG A 1 92 ? 12.543 -2.499 -8.121 1.00 91.94 92 ARG A O 1
ATOM 724 N N . TRP A 1 93 ? 12.045 -0.419 -8.754 1.00 95.00 93 TRP A N 1
ATOM 725 C CA . TRP A 1 93 ? 12.609 -0.572 -10.096 1.00 95.00 93 TRP A CA 1
ATOM 726 C C . TRP A 1 93 ? 14.072 -1.041 -10.073 1.00 95.00 93 TRP A C 1
ATOM 728 O O . TRP A 1 93 ? 14.491 -1.819 -10.927 1.00 95.00 93 TRP A O 1
ATOM 738 N N . ARG A 1 94 ? 14.842 -0.633 -9.054 1.00 95.56 94 ARG A N 1
ATOM 739 C CA . ARG A 1 94 ? 16.232 -1.072 -8.840 1.00 95.56 94 ARG A CA 1
ATOM 740 C C . ARG A 1 94 ? 16.311 -2.573 -8.538 1.00 95.56 94 ARG A C 1
ATOM 742 O O . ARG A 1 94 ? 17.169 -3.269 -9.077 1.00 95.56 94 ARG A O 1
ATOM 749 N N . GLU A 1 95 ? 15.404 -3.080 -7.705 1.00 95.75 95 GLU A N 1
ATOM 750 C CA . GLU A 1 95 ? 15.296 -4.509 -7.383 1.00 95.75 95 GLU A CA 1
ATOM 751 C C . GLU A 1 95 ? 14.825 -5.312 -8.594 1.00 95.75 95 GLU A C 1
ATOM 753 O O . GLU A 1 95 ? 15.366 -6.383 -8.856 1.00 95.75 95 GLU A O 1
ATOM 758 N N . PHE A 1 96 ? 13.884 -4.765 -9.370 1.00 97.31 96 PHE A N 1
ATOM 759 C CA . PHE A 1 96 ? 13.435 -5.360 -10.625 1.00 97.31 96 PHE A CA 1
ATOM 760 C C . PHE A 1 96 ? 14.588 -5.517 -11.619 1.00 97.31 96 PHE A C 1
ATOM 762 O O . PHE A 1 96 ? 14.796 -6.612 -12.136 1.00 97.31 96 PHE A O 1
ATOM 769 N N . ILE A 1 97 ? 15.378 -4.460 -11.851 1.00 97.75 97 ILE A N 1
ATOM 770 C CA . ILE A 1 97 ? 16.544 -4.519 -12.745 1.00 97.75 97 ILE A CA 1
ATOM 771 C C . ILE A 1 97 ? 17.551 -5.558 -12.249 1.00 97.75 97 ILE A C 1
ATOM 773 O O . ILE A 1 97 ? 18.013 -6.395 -13.026 1.00 97.75 97 ILE A O 1
ATOM 777 N N . LYS A 1 98 ? 17.877 -5.543 -10.952 1.00 97.38 98 LYS A N 1
ATOM 778 C CA . LYS A 1 98 ? 18.793 -6.522 -10.353 1.00 97.38 98 LYS A CA 1
ATOM 779 C C . LYS A 1 98 ? 18.290 -7.955 -10.542 1.00 97.38 98 LYS A C 1
ATOM 781 O O . LYS A 1 98 ? 19.077 -8.843 -10.849 1.00 97.38 98 LYS A O 1
ATOM 786 N N . TRP A 1 99 ? 16.993 -8.177 -10.348 1.00 97.81 99 TRP A N 1
ATOM 787 C CA . TRP A 1 99 ? 16.370 -9.479 -10.537 1.00 97.81 99 TRP A CA 1
ATOM 788 C C . TRP A 1 99 ? 16.443 -9.922 -11.999 1.00 97.81 99 TRP A C 1
ATOM 790 O O . TRP A 1 99 ? 16.989 -10.985 -12.276 1.00 97.81 99 TRP A O 1
ATOM 800 N N . VAL A 1 100 ? 15.963 -9.099 -12.937 1.00 97.88 100 VAL A N 1
ATOM 801 C CA . VAL A 1 1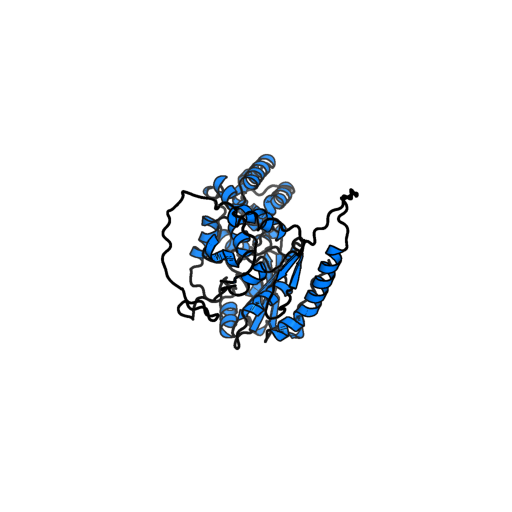00 ? 15.836 -9.495 -14.347 1.00 97.88 100 VAL A CA 1
ATOM 802 C C . VAL A 1 100 ? 17.191 -9.712 -15.018 1.00 97.88 100 VAL A C 1
ATOM 804 O O . VAL A 1 100 ? 17.338 -10.620 -15.829 1.00 97.88 100 VAL A O 1
ATOM 807 N N . THR A 1 101 ? 18.200 -8.920 -14.648 1.00 96.44 101 THR A N 1
ATOM 808 C CA . THR A 1 101 ? 19.572 -9.073 -15.158 1.00 96.44 101 THR A CA 1
ATOM 809 C C . THR A 1 101 ? 20.317 -10.246 -14.519 1.00 96.44 101 THR A C 1
ATOM 811 O O . THR A 1 101 ? 21.319 -10.697 -15.067 1.00 96.44 101 THR A O 1
ATOM 814 N N . GLY A 1 102 ? 19.829 -10.759 -13.384 1.00 96.50 102 GLY A N 1
ATOM 815 C CA . GLY A 1 102 ? 20.341 -11.967 -12.740 1.00 96.50 102 GLY A CA 1
ATOM 816 C C . GLY A 1 102 ? 19.739 -13.268 -13.278 1.00 96.50 102 GLY A C 1
ATOM 817 O O . GLY A 1 102 ? 20.172 -14.345 -12.867 1.00 96.50 102 GLY A O 1
ATOM 818 N N . LEU A 1 103 ? 18.743 -13.196 -14.167 1.00 96.31 103 LEU A N 1
ATOM 819 C CA . LEU A 1 103 ? 18.144 -14.379 -14.780 1.00 96.31 103 LEU A CA 1
ATOM 820 C C . LEU A 1 103 ? 19.068 -14.965 -15.860 1.00 96.31 103 LEU A C 1
ATOM 822 O O . LEU A 1 103 ? 19.724 -14.204 -16.572 1.00 96.31 103 LEU A O 1
ATOM 826 N N . PRO A 1 104 ? 19.088 -16.303 -16.039 1.00 93.69 104 PRO A N 1
ATOM 827 C CA . PRO A 1 104 ? 19.844 -16.938 -17.121 1.00 93.69 104 PRO A CA 1
ATOM 828 C C . PRO A 1 104 ? 19.435 -16.424 -18.505 1.00 93.69 104 PRO A C 1
ATOM 830 O O . PRO A 1 104 ? 20.283 -16.206 -19.365 1.00 93.69 104 PRO A O 1
ATOM 833 N N . GLU A 1 105 ? 18.133 -16.202 -18.690 1.00 91.00 105 GLU A N 1
ATOM 834 C CA . GLU A 1 105 ? 17.553 -15.610 -19.888 1.00 91.00 105 GLU A CA 1
ATOM 835 C C . GLU A 1 105 ? 16.549 -14.523 -19.474 1.00 91.00 105 GLU A C 1
ATOM 837 O O . GLU A 1 105 ? 15.652 -14.795 -18.666 1.00 91.00 105 GLU A O 1
ATOM 842 N N . PRO A 1 106 ? 16.677 -13.288 -19.996 1.00 90.00 106 PRO A N 1
ATOM 843 C CA . PRO A 1 106 ? 15.702 -12.239 -19.742 1.00 90.00 106 PRO A CA 1
ATOM 844 C C . PRO A 1 106 ? 14.314 -12.613 -20.290 1.00 90.00 106 PRO A C 1
ATOM 846 O O . PRO A 1 106 ? 14.219 -13.184 -21.379 1.00 90.00 106 PRO A O 1
ATOM 849 N N . PRO A 1 107 ? 13.222 -12.235 -19.603 1.00 96.12 107 PRO A N 1
ATOM 850 C CA . PRO A 1 107 ? 11.872 -12.433 -20.105 1.00 96.12 107 PRO A CA 1
ATOM 851 C C . PRO A 1 107 ? 11.669 -11.739 -21.454 1.00 96.12 107 PRO A C 1
ATOM 853 O O . PRO A 1 107 ? 12.109 -10.604 -21.673 1.00 96.12 107 PRO A O 1
ATOM 856 N N . SER A 1 108 ? 10.955 -12.416 -22.351 1.00 95.25 108 SER A N 1
ATOM 857 C CA . SER A 1 108 ? 10.680 -11.924 -23.703 1.00 95.25 108 SER A CA 1
ATOM 858 C C . SER A 1 108 ? 9.573 -10.869 -23.763 1.00 95.25 108 SER A C 1
ATOM 860 O O . SER A 1 108 ? 9.493 -10.144 -24.752 1.00 95.25 108 SER A O 1
ATOM 862 N N . SER A 1 109 ? 8.739 -10.752 -22.724 1.00 96.31 109 SER A N 1
ATOM 863 C CA . SER A 1 109 ? 7.642 -9.783 -22.659 1.00 96.31 109 SER A CA 1
ATOM 864 C C . SER A 1 109 ? 7.492 -9.137 -21.275 1.00 96.31 109 SER A C 1
ATOM 866 O O . SER A 1 109 ? 7.886 -9.738 -20.265 1.00 96.31 109 SER A O 1
ATOM 868 N N . PRO A 1 110 ? 6.889 -7.934 -21.202 1.00 96.94 110 PRO A N 1
ATOM 869 C CA . PRO A 1 110 ? 6.543 -7.284 -19.940 1.00 96.94 110 PRO A CA 1
ATOM 870 C C . PRO A 1 110 ? 5.672 -8.148 -19.025 1.00 96.94 110 PRO A C 1
ATOM 872 O O . PRO A 1 110 ? 5.892 -8.160 -17.820 1.00 96.94 110 PRO A O 1
ATOM 875 N N . GLU A 1 111 ? 4.712 -8.899 -19.569 1.00 96.50 111 GLU A N 1
ATOM 876 C CA . GLU A 1 111 ? 3.796 -9.746 -18.797 1.00 96.50 111 GLU A CA 1
ATOM 877 C C . GLU A 1 111 ? 4.540 -10.893 -18.113 1.00 96.50 111 GLU A C 1
ATOM 879 O O . GLU A 1 111 ? 4.324 -11.153 -16.928 1.00 96.50 111 GLU A O 1
ATOM 884 N N . LEU A 1 112 ? 5.459 -11.546 -18.834 1.00 97.00 112 LEU A N 1
ATOM 885 C CA . LEU A 1 112 ? 6.303 -12.594 -18.263 1.00 97.00 112 LEU A CA 1
ATOM 886 C C . LEU A 1 112 ? 7.257 -12.022 -17.214 1.00 97.00 112 LEU A C 1
ATOM 888 O O . LEU A 1 112 ? 7.453 -12.638 -16.166 1.00 97.00 112 LEU A O 1
ATOM 892 N N . ALA A 1 113 ? 7.811 -10.832 -17.461 1.00 97.69 113 ALA A N 1
ATOM 893 C CA . ALA A 1 113 ? 8.663 -10.155 -16.493 1.00 97.69 113 ALA A CA 1
ATOM 894 C C . ALA A 1 113 ? 7.898 -9.760 -15.224 1.00 97.69 113 ALA A C 1
ATOM 896 O O . ALA A 1 113 ? 8.382 -10.001 -14.122 1.00 97.69 113 ALA A O 1
ATOM 897 N N . PHE A 1 114 ? 6.693 -9.206 -15.364 1.00 97.50 114 PHE A N 1
ATOM 898 C CA . PHE A 1 114 ? 5.830 -8.851 -14.243 1.00 97.50 114 PHE A CA 1
ATOM 899 C C . PHE A 1 114 ? 5.453 -10.084 -13.422 1.00 97.50 114 PHE A C 1
ATOM 901 O O . PHE A 1 114 ? 5.656 -10.093 -12.211 1.00 97.50 114 PHE A O 1
ATOM 908 N N . ALA A 1 115 ? 4.972 -11.148 -14.072 1.00 97.06 115 ALA A N 1
ATOM 909 C CA . ALA A 1 115 ? 4.599 -12.388 -13.399 1.00 97.06 115 ALA A CA 1
ATOM 910 C C . ALA A 1 115 ? 5.799 -13.038 -12.690 1.00 97.06 115 ALA A C 1
ATOM 912 O O . ALA A 1 115 ? 5.692 -13.476 -11.545 1.00 97.06 115 ALA A O 1
ATOM 913 N N . GLY A 1 116 ? 6.956 -13.085 -13.358 1.00 97.19 116 GLY A N 1
ATOM 914 C CA . GLY A 1 116 ? 8.194 -13.608 -12.787 1.00 97.19 116 GLY A CA 1
ATOM 915 C C . GLY A 1 116 ? 8.652 -12.806 -11.571 1.00 97.19 116 GLY A C 1
ATOM 916 O O . GLY A 1 116 ? 8.956 -13.392 -10.534 1.00 97.19 116 GLY A O 1
ATOM 917 N N . PHE A 1 117 ? 8.639 -11.475 -11.666 1.00 97.31 117 PHE A N 1
ATOM 918 C CA . PHE A 1 117 ? 9.057 -10.608 -10.570 1.00 97.31 117 PHE A CA 1
ATOM 919 C C . PHE A 1 117 ? 8.082 -10.663 -9.395 1.00 97.31 117 PHE A C 1
ATOM 921 O O . PHE A 1 117 ? 8.512 -10.750 -8.250 1.00 97.31 117 PHE A O 1
ATOM 928 N N . ALA A 1 118 ? 6.775 -10.684 -9.663 1.00 94.56 118 AL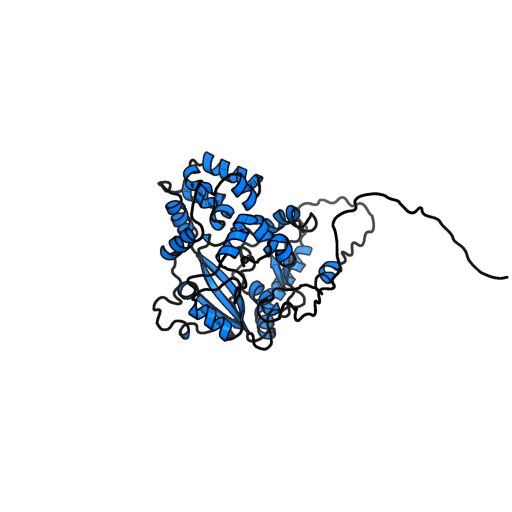A A N 1
ATOM 929 C CA . ALA A 1 118 ? 5.746 -10.835 -8.641 1.00 94.56 118 ALA A CA 1
ATOM 930 C C . ALA A 1 118 ? 5.949 -12.112 -7.815 1.00 94.56 118 ALA A C 1
ATOM 932 O O . ALA A 1 118 ? 5.925 -12.064 -6.586 1.00 94.56 118 ALA A O 1
ATOM 933 N N . ARG A 1 119 ? 6.223 -13.242 -8.481 1.00 95.50 119 ARG A N 1
ATOM 934 C CA . ARG A 1 119 ? 6.532 -14.510 -7.804 1.00 95.50 119 ARG A CA 1
ATOM 935 C C . ARG A 1 119 ? 7.874 -14.472 -7.075 1.00 95.50 119 ARG A C 1
ATOM 937 O O . ARG A 1 119 ? 7.962 -15.001 -5.975 1.00 95.50 119 ARG A O 1
ATOM 944 N N . ALA A 1 120 ? 8.893 -13.838 -7.655 1.00 95.00 120 ALA A N 1
ATOM 945 C CA . ALA A 1 120 ? 10.211 -13.710 -7.033 1.00 95.00 120 ALA A CA 1
ATOM 946 C C . ALA A 1 120 ? 10.192 -12.839 -5.767 1.00 95.00 120 ALA A C 1
ATOM 948 O O . ALA A 1 120 ? 10.905 -13.137 -4.813 1.00 95.00 120 ALA A O 1
ATOM 949 N N . LEU A 1 121 ? 9.370 -11.785 -5.746 1.00 91.25 121 LEU A N 1
ATOM 950 C CA . LEU A 1 121 ? 9.119 -10.996 -4.542 1.00 91.25 121 LEU A CA 1
ATOM 951 C C . LEU A 1 121 ? 8.321 -11.795 -3.503 1.00 91.25 121 LEU A C 1
ATOM 953 O O . LEU A 1 121 ? 8.555 -11.658 -2.306 1.00 91.25 121 LEU A O 1
ATOM 957 N N . GLY A 1 122 ? 7.379 -12.623 -3.954 1.00 90.75 122 GLY A N 1
ATOM 958 C CA . GLY A 1 122 ? 6.554 -13.453 -3.088 1.00 90.75 122 GLY A CA 1
ATOM 959 C C . GLY A 1 122 ? 5.446 -12.661 -2.394 1.00 90.75 122 GLY A C 1
ATOM 960 O O . GLY A 1 122 ? 4.812 -11.776 -2.981 1.00 90.75 122 GLY A O 1
ATOM 961 N N . ARG A 1 123 ? 5.181 -13.013 -1.134 1.00 88.56 123 ARG A N 1
ATOM 962 C CA . ARG A 1 123 ? 4.040 -12.527 -0.349 1.00 88.56 123 ARG A CA 1
ATOM 963 C C . ARG A 1 123 ? 4.477 -11.829 0.931 1.00 88.56 123 ARG A C 1
ATOM 965 O O . ARG A 1 123 ? 5.577 -12.039 1.435 1.00 88.56 123 ARG A O 1
ATOM 972 N N . VAL A 1 124 ? 3.581 -11.015 1.476 1.00 83.31 124 VAL A N 1
ATOM 973 C CA . VAL A 1 124 ? 3.733 -10.408 2.799 1.00 83.31 124 VAL A CA 1
ATOM 974 C C . VAL A 1 124 ? 2.451 -10.514 3.604 1.00 83.31 124 VAL A C 1
ATOM 976 O O . VAL A 1 124 ? 1.354 -10.424 3.053 1.00 83.31 124 VAL A O 1
ATOM 979 N N . THR A 1 125 ? 2.605 -10.675 4.914 1.00 84.12 125 THR A N 1
ATOM 980 C CA . THR A 1 125 ? 1.517 -10.483 5.870 1.00 84.12 125 THR A CA 1
ATOM 981 C C . THR A 1 125 ? 1.305 -8.992 6.111 1.00 84.12 125 THR A C 1
ATOM 983 O O . THR A 1 125 ? 2.230 -8.296 6.520 1.00 84.12 125 THR A O 1
ATOM 986 N N . THR A 1 126 ? 0.088 -8.513 5.891 1.00 82.38 126 THR A N 1
ATOM 987 C CA . THR A 1 126 ? -0.340 -7.151 6.225 1.00 82.38 126 THR A CA 1
ATOM 988 C C . THR A 1 126 ? -1.649 -7.184 7.007 1.00 82.38 126 THR A C 1
ATOM 990 O O . THR A 1 126 ? -2.406 -8.155 6.929 1.00 82.38 126 THR A O 1
ATOM 993 N N . TYR A 1 127 ? -1.917 -6.123 7.765 1.00 84.50 127 TYR A N 1
ATOM 994 C CA . TYR A 1 127 ? -3.100 -5.991 8.589 1.00 84.50 127 TYR A CA 1
ATOM 995 C C . TYR A 1 127 ? -4.028 -4.872 8.103 1.00 84.50 127 TYR A C 1
ATOM 997 O O . TYR A 1 127 ? -3.611 -3.759 7.777 1.00 84.50 127 TYR A O 1
ATOM 1005 N N . ARG A 1 128 ? -5.334 -5.145 8.086 1.00 84.50 128 ARG A N 1
ATOM 1006 C CA . ARG A 1 128 ? -6.385 -4.145 7.842 1.00 84.50 128 ARG A CA 1
ATOM 1007 C C . ARG A 1 128 ? -7.297 -4.090 9.049 1.00 84.50 128 ARG A C 1
ATOM 1009 O O . ARG A 1 128 ? -7.996 -5.062 9.301 1.00 84.50 128 ARG A O 1
ATOM 1016 N N . ALA A 1 129 ? -7.327 -2.977 9.771 1.00 85.88 129 ALA A N 1
ATOM 1017 C CA . ALA A 1 129 ? -8.348 -2.762 10.788 1.00 85.88 129 ALA A CA 1
ATOM 1018 C C . ALA A 1 129 ? -9.505 -1.929 10.235 1.00 85.88 129 ALA A C 1
ATOM 1020 O O . ALA A 1 129 ? -9.308 -0.844 9.689 1.00 85.88 129 ALA A O 1
ATOM 1021 N N . LEU A 1 130 ? -10.726 -2.432 10.403 1.00 85.62 130 LEU A N 1
ATOM 1022 C CA . LEU A 1 130 ? -11.951 -1.763 9.980 1.00 85.62 130 LEU A CA 1
ATOM 1023 C C . LEU A 1 130 ? -12.940 -1.709 11.143 1.00 85.62 130 LEU A C 1
ATOM 1025 O O . LEU A 1 130 ? -13.262 -2.738 11.734 1.00 85.62 130 LEU A O 1
ATOM 1029 N N . SER A 1 131 ? -13.457 -0.517 11.443 1.00 86.69 131 SER A N 1
ATOM 1030 C CA . SER A 1 131 ? -14.606 -0.355 12.341 1.00 86.69 131 SER A CA 1
ATOM 1031 C C . SER A 1 131 ? -15.882 -0.728 11.586 1.00 86.69 131 SER A C 1
ATOM 1033 O O . SER A 1 131 ? -16.307 -0.004 10.682 1.00 86.69 131 SER A O 1
ATOM 1035 N N . LEU A 1 132 ? -16.465 -1.881 11.914 1.00 86.94 132 LEU A N 1
ATOM 1036 C CA . LEU A 1 132 ? -17.609 -2.457 11.206 1.00 86.94 132 LEU A CA 1
ATOM 1037 C C . LEU A 1 132 ? -18.710 -2.865 12.181 1.00 86.94 132 LEU A C 1
ATOM 1039 O O . LEU A 1 132 ? -18.456 -3.341 13.289 1.00 86.94 132 LEU A O 1
ATOM 1043 N N . ASP A 1 133 ? -19.946 -2.751 11.717 1.00 87.44 133 ASP A N 1
ATOM 1044 C CA . ASP A 1 133 ? -21.076 -3.463 12.292 1.00 87.44 133 ASP A CA 1
ATOM 1045 C C . ASP A 1 133 ? -21.129 -4.907 11.745 1.00 87.44 133 ASP A C 1
ATOM 1047 O O . ASP A 1 133 ? -20.371 -5.312 10.853 1.00 87.44 133 ASP A O 1
ATOM 1051 N N . ALA A 1 134 ? -22.054 -5.714 12.267 1.00 87.62 134 ALA A N 1
ATOM 1052 C CA . ALA A 1 134 ? -22.201 -7.098 11.823 1.00 87.62 134 ALA A CA 1
ATOM 1053 C C . ALA A 1 134 ? -22.605 -7.209 10.339 1.00 87.62 134 ALA A C 1
ATOM 1055 O O . ALA A 1 134 ? -22.237 -8.182 9.676 1.00 87.62 134 ALA A O 1
ATOM 1056 N N . ALA A 1 135 ? -23.362 -6.244 9.798 1.00 86.81 135 ALA A N 1
ATOM 1057 C CA . ALA A 1 135 ? -23.743 -6.258 8.389 1.00 86.81 135 ALA A CA 1
ATOM 1058 C C . ALA A 1 135 ? -22.560 -5.913 7.474 1.00 86.81 135 ALA A C 1
ATOM 1060 O O . ALA A 1 135 ? -22.391 -6.566 6.445 1.00 86.81 135 ALA A O 1
ATOM 1061 N N . GLY A 1 136 ? -21.720 -4.949 7.857 1.00 85.62 136 GLY A N 1
ATOM 1062 C CA . GLY A 1 136 ? -20.496 -4.583 7.150 1.00 85.62 136 GLY A CA 1
ATOM 1063 C C . GLY A 1 136 ? -19.524 -5.750 7.023 1.00 85.62 136 GLY A C 1
ATOM 1064 O O . GLY A 1 136 ? -19.061 -6.031 5.917 1.00 85.62 136 GLY A O 1
ATOM 1065 N N . LEU A 1 137 ? -19.297 -6.497 8.111 1.00 87.69 137 LEU A N 1
ATOM 1066 C CA . LEU A 1 137 ? -18.492 -7.720 8.052 1.00 87.69 137 LEU A CA 1
ATOM 1067 C C . LEU A 1 137 ? -19.098 -8.739 7.077 1.00 87.69 137 LEU A C 1
ATOM 1069 O O . LEU A 1 137 ? -18.395 -9.236 6.200 1.00 87.69 137 LEU A O 1
ATOM 1073 N N . ARG A 1 138 ? -20.406 -9.023 7.182 1.00 87.50 138 ARG A N 1
ATOM 1074 C CA . ARG A 1 138 ? -21.075 -9.980 6.282 1.00 87.50 138 ARG A CA 1
ATOM 1075 C C . ARG A 1 138 ? -20.918 -9.601 4.811 1.00 87.50 138 ARG A C 1
ATOM 1077 O O . ARG A 1 138 ? -20.654 -10.487 4.006 1.00 87.50 138 ARG A O 1
ATOM 1084 N N . ARG A 1 139 ? -21.032 -8.313 4.464 1.00 86.69 139 ARG A N 1
ATOM 1085 C CA . ARG A 1 139 ? -20.838 -7.836 3.083 1.00 86.69 139 ARG A CA 1
ATOM 1086 C C . ARG A 1 139 ? -19.431 -8.133 2.565 1.00 86.69 139 ARG A C 1
ATOM 1088 O O . ARG A 1 139 ? -19.305 -8.640 1.458 1.00 86.69 139 ARG A O 1
ATOM 1095 N N . ILE A 1 140 ? -18.396 -7.870 3.365 1.00 87.25 140 ILE A N 1
ATOM 1096 C CA . ILE A 1 140 ? -16.995 -8.162 3.007 1.00 87.25 140 ILE A CA 1
ATOM 1097 C C . ILE A 1 140 ? -16.787 -9.665 2.786 1.00 87.25 140 ILE A C 1
ATOM 1099 O O . ILE A 1 140 ? -16.207 -10.073 1.780 1.00 87.25 140 ILE A O 1
ATOM 1103 N N . ILE A 1 141 ? -17.299 -10.498 3.697 1.00 88.38 141 ILE A N 1
ATOM 1104 C CA . ILE A 1 141 ? -17.165 -11.958 3.601 1.00 88.38 141 ILE A CA 1
ATOM 1105 C C . ILE A 1 141 ? -17.897 -12.507 2.369 1.00 88.38 141 ILE A C 1
ATOM 1107 O O . ILE A 1 141 ? -17.324 -13.314 1.639 1.00 88.38 141 ILE A O 1
ATOM 1111 N N . GLN A 1 142 ? -19.118 -12.035 2.093 1.00 86.81 142 GLN A N 1
ATOM 1112 C CA . GLN A 1 142 ? -19.900 -12.431 0.915 1.00 86.81 142 GLN A CA 1
ATOM 1113 C C . GLN A 1 142 ? -19.254 -11.977 -0.398 1.00 86.81 142 GLN A C 1
ATOM 1115 O O . GLN A 1 142 ? -19.232 -12.741 -1.359 1.00 86.81 142 GLN A O 1
ATOM 1120 N N . ALA A 1 143 ? -18.702 -10.761 -0.435 1.00 86.00 143 ALA A N 1
ATOM 1121 C CA . ALA A 1 143 ? -17.978 -10.248 -1.596 1.00 86.00 143 ALA A CA 1
ATOM 1122 C C . ALA A 1 143 ? -16.616 -10.931 -1.799 1.00 86.00 143 ALA A C 1
ATOM 1124 O O . ALA A 1 143 ? -16.033 -10.815 -2.873 1.00 86.00 143 ALA A O 1
ATOM 1125 N N . LYS A 1 144 ? -16.100 -11.632 -0.776 1.00 89.31 144 LYS A N 1
ATOM 1126 C CA . LYS A 1 144 ? -14.737 -12.181 -0.739 1.00 89.31 144 LYS A CA 1
ATOM 1127 C C . LYS A 1 144 ? -13.680 -11.107 -1.047 1.00 89.31 144 LYS A C 1
ATOM 1129 O O . LYS A 1 144 ? -12.651 -11.405 -1.653 1.00 89.31 144 LYS A O 1
ATOM 1134 N N . GLU A 1 145 ? -13.926 -9.869 -0.622 1.00 85.94 145 GLU A N 1
ATOM 1135 C CA . GLU A 1 145 ? -13.110 -8.705 -0.968 1.00 85.94 145 GLU A CA 1
ATOM 1136 C C . GLU A 1 145 ? -13.258 -7.590 0.077 1.00 85.94 145 GLU A C 1
ATOM 1138 O O . GLU A 1 145 ? -14.362 -7.304 0.547 1.00 85.94 145 GLU A O 1
ATOM 1143 N N . ILE A 1 146 ? -12.146 -6.937 0.433 1.00 81.25 146 ILE A N 1
ATOM 1144 C CA . ILE A 1 146 ? -12.166 -5.703 1.230 1.00 81.25 146 ILE A CA 1
ATOM 1145 C C . ILE A 1 146 ? -12.106 -4.513 0.277 1.00 81.25 146 ILE A C 1
ATOM 1147 O O . ILE A 1 146 ? -11.067 -4.248 -0.329 1.00 81.25 146 ILE A O 1
ATOM 1151 N N . PHE A 1 147 ? -13.203 -3.765 0.179 1.00 70.75 147 PHE A N 1
ATOM 1152 C CA . PHE A 1 147 ? -13.235 -2.524 -0.589 1.00 70.75 147 PHE A CA 1
ATOM 1153 C C . PHE A 1 147 ? -12.687 -1.331 0.216 1.00 70.75 147 PHE A C 1
ATOM 1155 O O . PHE A 1 147 ? -12.854 -1.286 1.436 1.00 70.75 147 PHE A O 1
ATOM 1162 N N . PRO A 1 148 ? -12.124 -0.315 -0.467 1.00 55.91 148 PRO A N 1
ATOM 1163 C CA . PRO A 1 148 ? -11.662 0.962 0.076 1.00 55.91 148 PRO A CA 1
ATOM 1164 C C . PRO A 1 148 ? -12.612 1.636 1.055 1.00 55.91 148 PRO A C 1
ATOM 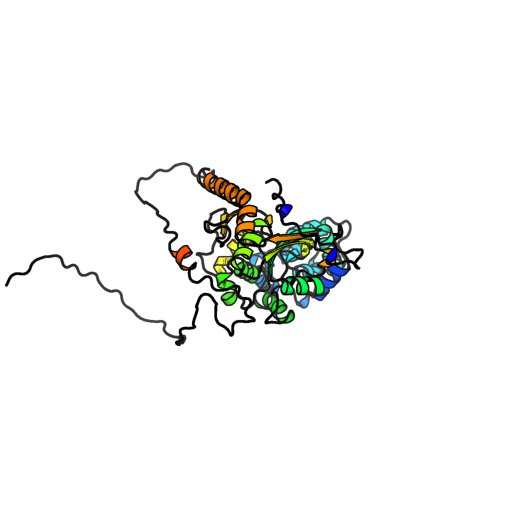1166 O O . PRO A 1 148 ? -12.166 2.382 1.924 1.00 55.91 148 PRO A O 1
ATOM 1169 N N . ARG A 1 149 ? -13.918 1.413 0.898 1.00 53.41 149 ARG A N 1
ATOM 1170 C CA . ARG A 1 149 ? -14.970 2.008 1.714 1.00 53.41 149 ARG A CA 1
ATOM 1171 C C . ARG A 1 149 ? -16.089 0.987 1.851 1.00 53.41 149 ARG A C 1
ATOM 1173 O O . ARG A 1 149 ? -16.588 0.508 0.839 1.00 53.41 149 ARG A O 1
ATOM 1180 N N . GLY A 1 150 ? -16.517 0.693 3.079 1.00 46.12 150 GLY A N 1
ATOM 1181 C CA . GLY A 1 150 ? -17.596 -0.256 3.413 1.00 46.12 150 GLY A CA 1
ATOM 1182 C C . GLY A 1 150 ? -18.986 0.032 2.811 1.00 46.12 150 GLY A C 1
ATOM 1183 O O . GLY A 1 150 ? -19.944 -0.633 3.206 1.00 46.12 150 GLY A O 1
ATOM 1184 N N . GLN A 1 151 ? -19.072 1.011 1.902 1.00 41.34 151 GLN A N 1
ATOM 1185 C CA . GLN A 1 151 ? -19.982 1.224 0.771 1.00 41.34 151 GLN A CA 1
ATOM 1186 C C . GLN A 1 151 ? -19.441 2.460 0.022 1.00 41.34 151 GLN A C 1
ATOM 1188 O O . GLN A 1 151 ? -19.142 3.483 0.639 1.00 41.34 151 GLN A O 1
ATOM 1193 N N . LEU A 1 152 ? -19.217 2.365 -1.286 1.00 46.22 152 LEU A N 1
ATOM 1194 C CA . LEU A 1 152 ? -18.639 3.452 -2.076 1.00 46.22 152 LEU A CA 1
ATOM 1195 C C . LEU A 1 152 ? -19.702 4.491 -2.478 1.00 46.22 152 LEU A C 1
ATOM 1197 O O . LEU A 1 152 ? -20.793 4.120 -2.898 1.00 46.22 152 LEU A O 1
ATOM 1201 N N . GLN A 1 153 ? -19.352 5.783 -2.428 1.00 52.81 153 GLN A N 1
ATOM 1202 C CA . GLN A 1 153 ? -20.084 6.844 -3.145 1.00 52.81 153 GLN A CA 1
ATOM 1203 C C . GLN A 1 153 ? -19.628 6.997 -4.611 1.00 52.81 153 GLN A C 1
ATOM 1205 O O . GLN A 1 153 ? -20.255 7.743 -5.352 1.00 52.81 153 GLN A O 1
ATOM 1210 N N . VAL A 1 154 ? -18.532 6.331 -5.008 1.00 60.31 154 VAL A N 1
ATOM 1211 C CA . VAL A 1 154 ? -17.878 6.437 -6.328 1.00 60.31 154 VAL A CA 1
ATOM 1212 C C . VAL A 1 154 ? -17.428 5.062 -6.834 1.00 60.31 154 VAL A C 1
ATOM 1214 O O . VAL A 1 154 ? -17.044 4.202 -6.051 1.00 60.31 154 VAL A O 1
ATOM 1217 N N . SER A 1 155 ? -17.481 4.832 -8.136 1.00 67.75 155 SER A N 1
ATOM 1218 C CA . SER A 1 155 ? -17.144 3.567 -8.799 1.00 67.75 155 SER A CA 1
ATOM 1219 C C . SER A 1 155 ? -15.668 3.154 -8.652 1.00 67.75 155 SER A C 1
ATOM 1221 O O . SER A 1 155 ? -14.786 3.960 -8.344 1.00 67.75 155 SER A O 1
ATOM 1223 N N . ALA A 1 156 ? -15.380 1.870 -8.898 1.00 65.00 156 ALA A N 1
ATOM 1224 C CA . ALA A 1 156 ? -14.008 1.355 -8.935 1.00 65.00 156 ALA A CA 1
ATOM 1225 C C . ALA A 1 156 ? -13.190 2.008 -10.063 1.00 65.00 156 ALA A C 1
ATOM 1227 O O . ALA A 1 156 ? -11.984 2.225 -9.927 1.00 65.00 156 ALA A O 1
ATOM 1228 N N . GLU A 1 157 ? -13.854 2.356 -11.162 1.00 71.94 157 GLU A N 1
ATOM 1229 C CA . GLU A 1 157 ? -13.297 3.083 -12.294 1.00 71.94 157 GLU A CA 1
ATOM 1230 C C . GLU A 1 157 ? -12.884 4.507 -11.902 1.00 71.94 157 GLU A C 1
ATOM 1232 O O . GLU A 1 157 ? -11.775 4.924 -12.230 1.00 71.94 157 GLU A O 1
ATOM 1237 N N . GLU A 1 158 ? -13.715 5.230 -11.147 1.00 74.00 158 GLU A N 1
ATOM 1238 C CA . GLU A 1 158 ? -13.377 6.570 -10.641 1.00 74.00 158 GLU A CA 1
ATOM 1239 C C . GLU A 1 158 ? -12.178 6.527 -9.688 1.00 74.00 158 GLU A C 1
ATOM 1241 O O . GLU A 1 158 ? -11.246 7.316 -9.831 1.00 74.00 158 GLU A O 1
ATOM 1246 N N . LEU A 1 159 ? -12.124 5.558 -8.766 1.00 70.25 159 LEU A N 1
ATOM 1247 C CA . LEU A 1 159 ? -10.928 5.364 -7.936 1.00 70.25 159 LEU A CA 1
ATOM 1248 C C . LEU A 1 159 ? -9.695 5.036 -8.790 1.00 70.25 159 LEU A C 1
ATOM 1250 O O . LEU A 1 159 ? -8.595 5.510 -8.498 1.00 70.25 159 LEU A O 1
ATOM 1254 N N . SER A 1 160 ? -9.883 4.274 -9.875 1.00 70.44 160 SER A N 1
ATOM 1255 C CA . SER A 1 160 ? -8.834 3.950 -10.853 1.00 70.44 160 SER A CA 1
ATOM 1256 C C . SER A 1 160 ? -8.237 5.171 -11.532 1.00 70.44 160 SER A C 1
ATOM 1258 O O . SER A 1 160 ? -7.023 5.208 -11.744 1.00 70.44 160 SER A O 1
ATOM 1260 N N . GLN A 1 161 ? -9.047 6.194 -11.776 1.00 79.38 161 GLN A N 1
ATOM 1261 C CA . GLN A 1 161 ? -8.615 7.429 -12.421 1.00 79.38 161 GLN A CA 1
ATOM 1262 C C . GLN A 1 161 ? -7.774 8.328 -11.510 1.00 79.38 161 GLN A C 1
ATOM 1264 O O . GLN A 1 161 ? -6.895 9.017 -12.015 1.00 79.38 161 GLN A O 1
ATOM 1269 N N . VAL A 1 162 ? -7.930 8.267 -10.182 1.00 82.38 162 VAL A N 1
ATOM 1270 C CA . VAL A 1 162 ? -7.212 9.160 -9.245 1.00 82.38 162 VAL A CA 1
ATOM 1271 C C . VAL A 1 162 ? -5.689 9.100 -9.426 1.00 82.38 162 VAL A C 1
ATOM 1273 O O . VAL A 1 162 ? -5.018 10.131 -9.438 1.00 82.38 162 VAL A O 1
ATOM 1276 N N . ILE A 1 163 ? -5.111 7.907 -9.602 1.00 80.81 163 ILE A N 1
ATOM 1277 C CA . ILE A 1 163 ? -3.667 7.784 -9.882 1.00 80.81 163 ILE A CA 1
ATOM 1278 C C . ILE A 1 163 ? -3.349 8.324 -11.263 1.00 80.81 163 ILE A C 1
ATOM 1280 O O . ILE A 1 163 ? -2.332 8.989 -11.444 1.00 80.81 163 ILE A O 1
ATOM 1284 N N . GLU A 1 164 ? -4.185 8.001 -12.247 1.00 83.31 164 GLU A N 1
ATOM 1285 C CA . GLU A 1 164 ? -3.974 8.449 -13.616 1.00 83.31 164 GLU A CA 1
ATOM 1286 C C . GLU A 1 164 ? -3.959 9.990 -13.677 1.00 83.31 164 GLU A C 1
ATOM 1288 O O . GLU A 1 164 ? -3.149 10.567 -14.392 1.00 83.31 164 GLU A O 1
ATOM 1293 N N . GLU A 1 165 ? -4.736 10.672 -12.843 1.00 89.00 165 GLU A N 1
ATOM 1294 C CA . GLU A 1 165 ? -4.778 12.134 -12.784 1.00 89.00 165 GLU A CA 1
ATOM 1295 C C . GLU A 1 165 ? -3.672 12.761 -11.927 1.00 89.00 165 GLU A C 1
ATOM 1297 O O . GLU A 1 165 ? -3.170 13.841 -12.245 1.00 89.00 165 GLU A O 1
ATOM 1302 N N . HIS A 1 166 ? -3.303 12.134 -10.809 1.00 89.00 166 HIS A N 1
ATOM 1303 C CA . HIS A 1 166 ? -2.465 12.782 -9.792 1.00 89.00 166 HIS A CA 1
ATOM 1304 C C . HIS A 1 166 ? -1.059 12.212 -9.645 1.00 89.00 166 HIS A C 1
ATOM 1306 O O . HIS A 1 166 ? -0.199 12.888 -9.082 1.00 89.00 166 HIS A O 1
ATOM 1312 N N . GLY A 1 167 ? -0.823 11.005 -10.145 1.00 88.19 167 GLY A N 1
ATOM 1313 C CA . GLY A 1 167 ? 0.438 10.295 -9.994 1.00 88.19 167 GLY A CA 1
ATOM 1314 C C . GLY A 1 167 ? 0.585 9.571 -8.653 1.00 88.19 167 GLY A C 1
ATOM 1315 O O . GLY A 1 167 ? -0.017 9.936 -7.638 1.00 88.19 167 GLY A O 1
ATOM 1316 N N . VAL A 1 168 ? 1.413 8.523 -8.644 1.00 86.69 168 VAL A N 1
ATOM 1317 C CA . VAL A 1 168 ? 1.660 7.663 -7.470 1.00 86.69 168 VAL A CA 1
ATOM 1318 C C . VAL A 1 168 ? 2.160 8.458 -6.257 1.00 86.69 168 VAL A C 1
ATOM 1320 O O . VAL A 1 168 ? 1.585 8.335 -5.175 1.00 86.69 168 VAL A O 1
ATOM 1323 N N . VAL A 1 169 ? 3.193 9.293 -6.422 1.00 87.88 169 VAL A N 1
ATOM 1324 C CA . VAL A 1 169 ? 3.825 10.038 -5.317 1.00 87.88 169 VAL A CA 1
ATOM 1325 C C . VAL A 1 169 ? 2.850 11.007 -4.639 1.00 87.88 169 VAL A C 1
ATOM 1327 O O . VAL A 1 169 ? 2.777 11.059 -3.411 1.00 87.88 169 VAL A O 1
ATOM 1330 N N . LYS A 1 170 ? 2.047 11.750 -5.407 1.00 88.69 170 LYS A N 1
ATOM 1331 C CA . LYS A 1 170 ? 1.067 12.678 -4.824 1.00 88.69 170 LYS A CA 1
ATOM 1332 C C . LYS A 1 170 ? -0.017 11.933 -4.046 1.00 88.69 170 LYS A C 1
ATOM 1334 O O . LYS A 1 170 ? -0.409 12.389 -2.972 1.00 88.69 170 LYS A O 1
ATOM 1339 N N . VAL A 1 171 ? -0.474 10.784 -4.554 1.00 86.31 171 VAL A N 1
ATOM 1340 C CA . VAL A 1 171 ? -1.455 9.935 -3.864 1.00 86.31 171 VAL A CA 1
ATOM 1341 C C . VAL A 1 171 ? -0.912 9.456 -2.517 1.00 86.31 171 VAL A C 1
ATOM 1343 O O . VAL A 1 171 ? -1.606 9.594 -1.511 1.00 86.31 171 VAL A O 1
ATOM 1346 N N . VAL A 1 172 ? 0.330 8.964 -2.446 1.00 83.25 172 VAL A N 1
ATOM 1347 C CA . VAL A 1 172 ? 0.903 8.529 -1.156 1.00 83.25 172 VAL A CA 1
ATOM 1348 C C . VAL A 1 172 ? 1.139 9.683 -0.189 1.00 83.25 172 VAL A C 1
ATOM 1350 O O . VAL A 1 172 ? 0.851 9.538 0.995 1.00 83.25 172 VAL A O 1
ATOM 1353 N N . VAL A 1 173 ? 1.569 10.856 -0.664 1.00 84.81 173 VAL A N 1
ATOM 1354 C CA . VAL A 1 173 ? 1.680 12.052 0.190 1.00 84.81 173 VAL A CA 1
ATOM 1355 C C . VAL A 1 173 ? 0.311 12.433 0.753 1.00 84.81 173 VAL A C 1
ATOM 1357 O O . VAL A 1 173 ? 0.175 12.677 1.951 1.00 84.81 173 VAL A O 1
ATOM 1360 N N . ALA A 1 174 ? -0.723 12.446 -0.088 1.00 83.12 174 ALA A N 1
ATOM 1361 C CA . ALA A 1 174 ? -2.085 12.755 0.332 1.00 83.12 174 ALA A CA 1
ATOM 1362 C C . ALA A 1 174 ? -2.619 11.770 1.383 1.00 83.12 174 ALA A C 1
ATOM 1364 O O . ALA A 1 174 ? -3.403 12.164 2.245 1.00 83.12 174 ALA A O 1
ATOM 1365 N N . ARG A 1 175 ? -2.181 10.508 1.343 1.00 79.75 175 ARG A N 1
ATOM 1366 C CA . ARG A 1 175 ? -2.514 9.500 2.357 1.00 79.75 175 ARG A CA 1
ATOM 1367 C C . ARG A 1 175 ? -1.759 9.678 3.657 1.00 79.75 175 ARG A C 1
ATOM 1369 O O . ARG A 1 175 ? -2.391 9.627 4.707 1.00 79.75 175 ARG A O 1
ATOM 1376 N N . LEU A 1 176 ? -0.450 9.918 3.588 1.00 78.44 176 LEU A N 1
ATOM 1377 C CA . LEU A 1 176 ? 0.364 10.161 4.778 1.00 78.44 176 LEU A CA 1
ATOM 1378 C C . LEU A 1 176 ? -0.183 11.353 5.567 1.00 78.44 176 LEU A C 1
ATOM 1380 O O . LEU A 1 176 ? -0.300 11.310 6.787 1.00 78.44 176 LEU A O 1
ATOM 1384 N N . TYR A 1 177 ? -0.599 12.396 4.849 1.00 77.94 177 TYR A N 1
ATOM 1385 C CA . TYR A 1 177 ? -1.245 13.567 5.423 1.00 77.94 177 TYR A CA 1
ATOM 1386 C C . TYR A 1 177 ? -2.739 13.569 5.119 1.00 77.94 177 TYR A C 1
ATOM 1388 O O . TYR A 1 177 ? -3.238 14.480 4.458 1.00 77.94 177 TYR A O 1
ATOM 1396 N N . ILE A 1 178 ? -3.455 12.561 5.628 1.00 73.62 178 ILE A N 1
ATOM 1397 C CA . ILE A 1 178 ? -4.876 12.304 5.339 1.00 73.62 178 ILE A CA 1
ATOM 1398 C C . ILE A 1 178 ? -5.791 13.533 5.500 1.00 73.62 178 ILE A C 1
ATOM 1400 O O . ILE A 1 178 ? -6.762 13.680 4.761 1.00 73.62 178 ILE A O 1
ATOM 1404 N N . ALA A 1 179 ? -5.445 14.469 6.391 1.00 73.06 179 ALA A N 1
ATOM 1405 C CA . ALA A 1 179 ? -6.146 15.746 6.556 1.00 73.06 179 ALA A CA 1
ATOM 1406 C C . ALA A 1 179 ? -6.190 16.601 5.268 1.00 73.06 179 ALA A C 1
ATOM 1408 O O . ALA A 1 179 ? -7.086 17.420 5.087 1.00 73.06 179 ALA A O 1
ATOM 1409 N N . HIS A 1 180 ? -5.241 16.405 4.350 1.00 81.12 180 HIS A N 1
ATOM 1410 C CA . HIS A 1 180 ? -5.166 17.085 3.054 1.00 81.12 180 HIS A CA 1
ATOM 1411 C C . HIS A 1 180 ? -5.680 16.239 1.893 1.00 81.12 180 HIS A C 1
ATOM 1413 O O . HIS A 1 180 ? -5.700 16.732 0.767 1.00 81.12 180 HIS A O 1
ATOM 1419 N N . LEU A 1 181 ? -6.108 14.997 2.133 1.00 78.38 181 LEU A N 1
ATOM 1420 C CA . LEU A 1 181 ? -6.462 14.042 1.084 1.00 78.38 181 LEU A CA 1
ATOM 1421 C C . LEU A 1 181 ? -7.519 14.599 0.135 1.00 78.38 181 LEU A C 1
ATOM 1423 O O . LEU A 1 181 ? -7.279 14.694 -1.067 1.00 78.38 181 LEU A O 1
ATOM 1427 N N . LYS A 1 182 ? -8.660 15.039 0.681 1.00 80.62 182 LYS A N 1
ATOM 1428 C CA . LYS A 1 182 ? -9.767 15.582 -0.119 1.00 80.62 182 LYS A CA 1
ATOM 1429 C C . LYS A 1 182 ? -9.333 16.796 -0.943 1.00 80.62 182 LYS A C 1
ATOM 1431 O O . LYS A 1 182 ? -9.745 16.939 -2.086 1.00 80.62 182 LYS A O 1
ATOM 1436 N N . ARG A 1 183 ? -8.469 17.650 -0.384 1.00 86.25 183 ARG A N 1
ATOM 1437 C CA . ARG A 1 183 ? -7.933 18.834 -1.072 1.00 86.25 183 ARG A CA 1
ATOM 1438 C C . ARG A 1 183 ? -6.942 18.468 -2.178 1.00 86.25 183 ARG A C 1
ATOM 1440 O O . ARG A 1 183 ? -6.908 19.139 -3.201 1.00 86.25 183 ARG A O 1
ATOM 1447 N N . LEU A 1 184 ? -6.100 17.461 -1.957 1.00 83.88 184 LEU A N 1
ATOM 1448 C CA . LEU A 1 184 ? -5.036 17.094 -2.889 1.00 83.88 184 LEU A CA 1
ATOM 1449 C C . LEU A 1 184 ? -5.527 16.229 -4.046 1.00 83.88 184 LEU A C 1
ATOM 1451 O O . LEU A 1 184 ? -5.053 16.433 -5.165 1.00 83.88 184 LEU A O 1
ATOM 1455 N N . ILE A 1 185 ? -6.400 15.259 -3.763 1.00 83.81 185 ILE A N 1
ATOM 1456 C CA . ILE A 1 185 ? -6.772 14.194 -4.706 1.00 83.81 185 ILE A CA 1
ATOM 1457 C C . ILE A 1 185 ? -8.276 13.867 -4.732 1.00 83.81 185 ILE A C 1
ATOM 1459 O O . ILE A 1 185 ? -8.688 12.939 -5.419 1.00 83.81 185 ILE A O 1
ATOM 1463 N N . GLY A 1 186 ? -9.108 14.597 -3.979 1.00 81.56 186 GLY A N 1
ATOM 1464 C CA . GLY A 1 186 ? -10.566 14.424 -3.960 1.00 81.56 186 GLY A CA 1
ATOM 1465 C C . GLY A 1 186 ? -11.030 13.164 -3.227 1.00 81.56 186 GLY A C 1
ATOM 1466 O O . GLY A 1 186 ? -11.557 13.244 -2.112 1.00 81.56 186 GLY A O 1
ATOM 1467 N N . HIS A 1 187 ? -10.828 12.004 -3.848 1.00 73.50 187 HIS A N 1
ATOM 1468 C CA . HIS A 1 187 ? -11.240 10.701 -3.337 1.00 73.50 187 HIS A CA 1
ATOM 1469 C C . HIS A 1 187 ? -10.053 9.899 -2.806 1.00 73.50 187 HIS A C 1
ATOM 1471 O O . HIS A 1 187 ? -8.917 10.047 -3.241 1.00 73.50 187 HIS A O 1
ATOM 1477 N N . ASP A 1 188 ? -10.337 9.050 -1.820 1.00 71.00 188 ASP A N 1
ATOM 1478 C CA . ASP A 1 188 ? -9.343 8.176 -1.200 1.00 71.00 188 ASP A CA 1
ATOM 1479 C C . ASP A 1 188 ? -9.298 6.857 -1.973 1.00 71.00 188 ASP A C 1
ATOM 1481 O O . ASP A 1 188 ? -10.281 6.115 -1.887 1.00 71.00 188 ASP A O 1
ATOM 1485 N N . PRO A 1 189 ? -8.203 6.542 -2.693 1.00 65.12 189 PRO A N 1
ATOM 1486 C CA . PRO A 1 189 ? -8.026 5.232 -3.316 1.00 65.12 189 PRO A CA 1
ATOM 1487 C C . PRO A 1 189 ? -7.718 4.126 -2.285 1.00 65.12 189 PRO A C 1
ATOM 1489 O O . PRO A 1 189 ? -7.396 3.004 -2.657 1.00 65.12 189 PRO A O 1
ATOM 1492 N N . SER A 1 190 ? -7.779 4.429 -0.981 1.00 59.94 190 SER A N 1
ATOM 1493 C CA . SER A 1 190 ? -7.493 3.528 0.143 1.00 59.94 190 SER A CA 1
ATOM 1494 C C . SER A 1 190 ? -6.159 2.808 0.016 1.00 59.94 190 SER A C 1
ATOM 1496 O O . SER A 1 190 ? -6.005 1.630 0.336 1.00 59.94 190 SER A O 1
ATOM 1498 N N . VAL A 1 191 ? -5.159 3.574 -0.404 1.00 62.59 191 VAL A N 1
ATOM 1499 C CA . VAL A 1 191 ? -3.753 3.201 -0.282 1.00 62.59 191 VAL A CA 1
ATOM 1500 C C . VAL A 1 191 ? -3.406 3.236 1.200 1.00 62.59 191 VAL A C 1
ATOM 1502 O O . VAL A 1 191 ? -3.490 4.289 1.839 1.00 62.59 191 VAL A O 1
ATOM 1505 N N . SER A 1 192 ? -3.066 2.087 1.771 1.00 62.66 192 SER A N 1
ATOM 1506 C CA . SER A 1 192 ? -2.589 2.034 3.149 1.00 62.66 192 SER A CA 1
ATOM 1507 C C . SER A 1 192 ? -1.096 2.355 3.208 1.00 62.66 192 SER A C 1
ATOM 1509 O O . SER A 1 192 ? -0.342 2.044 2.286 1.00 62.66 192 SER A O 1
ATOM 1511 N N . LEU A 1 193 ? -0.702 3.026 4.287 1.00 59.62 193 LEU A N 1
ATOM 1512 C CA . LEU A 1 193 ? 0.687 3.298 4.676 1.00 59.62 193 LEU A CA 1
ATOM 1513 C C . LEU A 1 193 ? 0.956 2.815 6.118 1.00 59.62 193 LEU A C 1
ATOM 1515 O O . LEU A 1 193 ? 1.979 3.141 6.716 1.00 59.62 193 LEU A O 1
ATOM 1519 N N . HIS A 1 194 ? -0.015 2.113 6.712 1.00 61.78 194 HIS A N 1
ATOM 1520 C CA . HIS A 1 194 ? -0.094 1.801 8.138 1.00 61.78 194 HIS A CA 1
ATOM 1521 C C . HIS A 1 194 ? -0.585 0.363 8.295 1.00 61.78 194 HIS A C 1
ATOM 1523 O O . HIS A 1 194 ? -1.783 0.115 8.454 1.00 61.78 194 HIS A O 1
ATOM 1529 N N . ASP A 1 195 ? 0.348 -0.575 8.167 1.00 66.50 195 ASP A N 1
ATOM 1530 C CA . ASP A 1 195 ? 0.039 -1.986 7.939 1.00 66.50 195 ASP A CA 1
ATOM 1531 C C . ASP A 1 195 ? 0.453 -2.899 9.087 1.00 66.50 195 ASP A C 1
ATOM 1533 O O . ASP A 1 195 ? 0.121 -4.081 9.042 1.00 66.50 195 ASP A O 1
ATOM 1537 N N . ASP A 1 196 ? 1.113 -2.382 10.126 1.00 77.75 196 ASP A N 1
ATOM 1538 C CA . ASP A 1 196 ? 1.239 -3.096 11.390 1.00 77.75 196 ASP A CA 1
ATOM 1539 C C . ASP A 1 196 ? -0.089 -3.074 12.151 1.00 77.75 196 ASP A C 1
ATOM 1541 O O . ASP A 1 196 ? -0.888 -2.127 12.076 1.00 77.75 196 ASP A O 1
ATOM 1545 N N . TRP A 1 197 ? -0.342 -4.155 12.884 1.00 84.88 197 TRP A N 1
ATOM 1546 C CA . TRP A 1 197 ? -1.636 -4.342 13.514 1.00 84.88 197 TRP A CA 1
ATOM 1547 C C . TRP A 1 197 ? -1.906 -3.306 14.610 1.00 84.88 197 TRP A C 1
ATOM 1549 O O . TRP A 1 197 ? -3.067 -2.942 14.810 1.00 84.88 197 TRP A O 1
ATOM 1559 N N . GLN A 1 198 ? -0.872 -2.800 15.289 1.00 86.56 198 GLN A N 1
ATOM 1560 C CA . GLN A 1 198 ? -1.013 -1.802 16.343 1.00 86.56 198 GLN A CA 1
ATOM 1561 C C . GLN A 1 198 ? -1.439 -0.447 15.771 1.00 86.56 198 GLN A C 1
ATOM 1563 O O . GLN A 1 198 ? -2.436 0.107 16.238 1.00 86.56 198 GLN A O 1
ATOM 1568 N N . THR A 1 199 ? -0.759 0.067 14.738 1.00 78.75 199 THR A N 1
ATOM 1569 C CA . THR A 1 199 ? -1.107 1.332 14.073 1.00 78.75 199 THR A CA 1
ATOM 1570 C C . THR A 1 199 ? -2.503 1.261 13.499 1.00 78.75 199 THR A C 1
ATOM 1572 O O . THR A 1 199 ? -3.334 2.122 13.787 1.00 78.75 199 THR A O 1
ATOM 1575 N N . THR A 1 200 ? -2.781 0.234 12.693 1.00 80.69 200 THR A N 1
ATOM 1576 C CA . THR A 1 200 ? -4.059 0.145 11.987 1.00 80.69 200 THR A CA 1
ATOM 1577 C C . THR A 1 200 ? -5.213 0.014 12.986 1.00 80.69 200 THR A C 1
ATOM 1579 O O . THR A 1 200 ? -6.204 0.734 12.861 1.00 80.69 200 THR A O 1
ATOM 1582 N N . SER A 1 201 ? -5.062 -0.783 14.054 1.00 87.06 201 SER A N 1
ATOM 1583 C CA . SER A 1 201 ? -6.079 -0.911 15.114 1.00 87.06 201 SER A CA 1
ATOM 1584 C C . SER A 1 201 ? -6.251 0.378 15.918 1.00 87.06 201 SER A C 1
ATOM 1586 O O . SER A 1 201 ? -7.381 0.772 16.213 1.00 87.06 201 SER A O 1
ATOM 1588 N N . CYS A 1 202 ? -5.148 1.065 16.239 1.00 82.88 202 CYS A N 1
ATOM 1589 C CA . CYS A 1 202 ? -5.170 2.355 16.924 1.00 82.88 202 CYS A CA 1
ATOM 1590 C C . CYS A 1 202 ? -5.939 3.394 16.100 1.00 82.88 202 CYS A C 1
ATOM 1592 O O . CYS A 1 202 ? -6.902 3.979 16.595 1.00 82.88 202 CYS A O 1
ATOM 1594 N N . ILE A 1 203 ? -5.601 3.553 14.817 1.00 78.38 203 ILE A N 1
ATOM 1595 C CA . ILE A 1 203 ? -6.305 4.452 13.892 1.00 78.38 203 ILE A CA 1
ATOM 1596 C C . ILE A 1 203 ? -7.780 4.047 13.768 1.00 78.38 203 ILE A C 1
ATOM 1598 O O . ILE A 1 203 ? -8.662 4.905 13.840 1.00 78.38 203 ILE A O 1
ATOM 1602 N N . ALA A 1 204 ? -8.068 2.748 13.637 1.00 81.31 204 ALA A N 1
ATOM 1603 C CA . ALA A 1 204 ? -9.429 2.237 13.511 1.00 81.31 204 ALA A CA 1
ATOM 1604 C C . ALA A 1 204 ? -10.305 2.541 14.738 1.00 81.31 204 ALA A C 1
ATOM 1606 O O . ALA A 1 204 ? -11.508 2.763 14.585 1.00 81.31 204 ALA A O 1
ATOM 1607 N N . SER A 1 205 ? -9.708 2.627 15.935 1.00 85.00 205 SER A N 1
ATOM 1608 C CA . SER A 1 205 ? -10.414 2.992 17.172 1.00 85.00 205 SER A CA 1
ATOM 1609 C C . SER A 1 205 ? -11.075 4.375 17.105 1.00 85.00 205 SER A C 1
ATOM 1611 O O . SER A 1 205 ? -12.099 4.603 17.748 1.00 85.00 205 SER A O 1
ATOM 1613 N N . GLY A 1 206 ? -10.541 5.283 16.276 1.00 81.06 206 GLY A N 1
ATOM 1614 C CA . GLY A 1 206 ? -11.109 6.609 16.022 1.00 81.06 206 GLY A CA 1
ATOM 1615 C C . GLY A 1 206 ? -12.483 6.593 15.348 1.00 81.06 206 GLY A C 1
ATOM 1616 O O . GLY A 1 206 ? -13.166 7.619 15.344 1.00 81.06 206 GLY A O 1
ATOM 1617 N N . TYR A 1 207 ? -12.891 5.443 14.804 1.00 73.75 207 TYR A N 1
ATOM 1618 C CA . TYR A 1 207 ? -14.142 5.247 14.069 1.00 73.75 207 TYR A CA 1
ATOM 1619 C C . TYR A 1 207 ? -15.115 4.302 14.778 1.00 73.75 207 TYR A C 1
ATOM 1621 O O . TYR A 1 207 ? -16.124 3.903 14.190 1.00 73.75 207 TYR A O 1
ATOM 1629 N N . THR A 1 208 ? -14.810 3.875 16.003 1.00 77.00 208 THR A N 1
ATOM 1630 C CA . THR A 1 208 ? -15.685 2.975 16.754 1.00 77.00 208 THR A CA 1
ATOM 1631 C C . THR A 1 208 ? -16.879 3.753 17.304 1.00 77.00 208 THR A C 1
ATOM 1633 O O . THR A 1 208 ? -16.733 4.649 18.133 1.00 77.00 208 THR A O 1
ATOM 1636 N N . GLU A 1 209 ? -18.073 3.392 16.842 1.00 78.69 209 GLU A N 1
ATOM 1637 C CA . GLU A 1 209 ? -19.361 3.859 17.366 1.00 78.69 209 GLU A CA 1
ATOM 1638 C C . GLU A 1 209 ? -20.009 2.754 18.214 1.00 78.69 209 GLU A C 1
ATOM 1640 O O . GLU A 1 209 ? -19.546 1.615 18.212 1.00 78.69 209 GLU A O 1
ATOM 1645 N N . LYS A 1 210 ? -21.104 3.063 18.923 1.00 76.38 210 LYS A N 1
ATOM 1646 C CA . LYS A 1 210 ? -21.737 2.156 19.904 1.00 76.38 210 LYS A CA 1
ATOM 1647 C C . LYS A 1 210 ? -22.084 0.760 19.353 1.00 76.38 210 LYS A C 1
ATOM 1649 O O . LYS A 1 210 ? -22.099 -0.198 20.118 1.00 76.38 210 LYS A O 1
ATOM 1654 N N . GLU A 1 211 ? -22.361 0.644 18.055 1.00 81.94 211 GLU A N 1
ATOM 1655 C CA . GLU A 1 211 ? -22.766 -0.610 17.393 1.00 81.94 211 GLU A CA 1
ATOM 1656 C C . GLU A 1 211 ? -21.640 -1.286 16.593 1.00 81.94 211 GLU A C 1
ATOM 1658 O O . GLU A 1 211 ? -21.838 -2.366 16.031 1.00 81.94 211 GLU A O 1
ATOM 1663 N N . LYS A 1 212 ? -20.454 -0.671 16.532 1.00 86.19 212 LYS A N 1
ATOM 1664 C CA . LYS A 1 212 ? -19.332 -1.146 15.717 1.00 86.19 212 LYS A CA 1
ATOM 1665 C C . LYS A 1 212 ? -18.265 -1.806 16.583 1.00 86.19 212 LYS A C 1
ATOM 1667 O O . LYS A 1 212 ? -18.022 -1.415 17.720 1.00 86.19 212 LYS A O 1
ATOM 1672 N N . SER A 1 213 ? -17.605 -2.807 16.018 1.00 91.44 213 SER A N 1
ATOM 1673 C CA . SER A 1 213 ? -16.377 -3.399 16.550 1.00 91.44 213 SER A CA 1
ATOM 1674 C C . SER A 1 213 ? -15.245 -3.155 15.559 1.00 91.44 213 SER A C 1
ATOM 1676 O O . SER A 1 213 ? -15.490 -3.041 14.357 1.00 91.44 213 SER A O 1
ATOM 1678 N N . VAL A 1 214 ? -14.002 -3.118 16.036 1.00 91.00 214 VAL A N 1
ATOM 1679 C CA . VAL A 1 214 ? -12.850 -3.115 15.129 1.00 91.00 214 VAL A CA 1
ATOM 1680 C C . VAL A 1 214 ? -12.513 -4.553 14.766 1.00 91.00 214 VAL A C 1
ATOM 1682 O O . VAL A 1 214 ? -12.232 -5.370 15.641 1.00 91.00 214 VAL A O 1
ATOM 1685 N N . TYR A 1 215 ? -12.545 -4.853 13.473 1.00 91.31 215 TYR A N 1
ATOM 1686 C CA . TYR A 1 215 ? -12.110 -6.123 12.910 1.00 91.31 215 TYR A CA 1
ATOM 1687 C C . TYR A 1 215 ? -10.740 -5.953 12.280 1.00 91.31 215 TYR A C 1
ATOM 1689 O O . TYR A 1 215 ? -10.575 -5.128 11.382 1.00 91.31 215 TYR A O 1
ATOM 1697 N N . LEU A 1 216 ? -9.777 -6.735 12.750 1.00 91.94 216 LEU A N 1
ATOM 1698 C CA . LEU A 1 216 ? -8.411 -6.757 12.251 1.00 91.94 216 LEU A CA 1
ATOM 1699 C C . LEU A 1 216 ? -8.231 -7.984 11.358 1.00 91.94 216 LEU A C 1
ATOM 1701 O O . LEU A 1 216 ? -8.225 -9.113 11.841 1.00 91.94 216 LEU A O 1
ATOM 1705 N N . PHE A 1 217 ? -8.092 -7.755 10.060 1.00 90.31 217 PHE A N 1
ATOM 1706 C CA . PHE A 1 217 ? -7.856 -8.785 9.059 1.00 90.31 217 PHE A CA 1
ATOM 1707 C C . PHE A 1 217 ? -6.348 -8.930 8.854 1.00 90.31 217 PHE A C 1
ATOM 1709 O O . PHE A 1 217 ? -5.719 -8.006 8.338 1.00 90.31 217 PHE A O 1
ATOM 1716 N N . GLU A 1 218 ? -5.772 -10.073 9.223 1.00 90.19 218 GLU A N 1
ATOM 1717 C CA . GLU A 1 218 ? -4.428 -10.452 8.781 1.00 90.19 218 GLU A CA 1
ATOM 1718 C C . GLU A 1 218 ? -4.539 -11.118 7.417 1.00 90.19 218 GLU A C 1
ATOM 1720 O O . GLU A 1 218 ? -5.104 -12.208 7.283 1.00 90.19 218 GLU A O 1
ATOM 1725 N N . VAL A 1 219 ? -3.990 -10.467 6.400 1.00 87.75 219 VAL A N 1
ATOM 1726 C CA . VAL A 1 219 ? -4.047 -10.938 5.021 1.00 87.75 219 VAL A CA 1
ATOM 1727 C C . VAL A 1 219 ? -2.647 -11.170 4.471 1.00 87.75 219 VAL A C 1
ATOM 1729 O O . VAL A 1 219 ? -1.723 -10.392 4.693 1.00 87.75 219 VAL A O 1
ATOM 1732 N N . SER A 1 220 ? -2.496 -12.253 3.719 1.00 88.19 220 SER A N 1
ATOM 1733 C CA . SER A 1 220 ? -1.330 -12.495 2.884 1.00 88.19 220 SER A CA 1
ATOM 1734 C C . SER A 1 220 ? -1.595 -11.924 1.501 1.00 88.19 220 SER A C 1
ATOM 1736 O O . SER A 1 220 ? -2.579 -12.299 0.855 1.00 88.19 220 SER A O 1
ATOM 1738 N N . VAL A 1 221 ? -0.719 -11.050 1.017 1.00 86.50 221 VAL A N 1
ATOM 1739 C CA . VAL A 1 221 ? -0.872 -10.401 -0.294 1.00 86.50 221 VAL A CA 1
ATOM 1740 C C . VAL A 1 221 ? 0.432 -10.460 -1.090 1.00 86.50 221 VAL A C 1
ATOM 1742 O O . VAL A 1 221 ? 1.510 -10.427 -0.483 1.00 86.50 221 VAL A O 1
ATOM 1745 N N . PRO A 1 222 ? 0.379 -10.532 -2.431 1.00 88.50 222 PRO A N 1
ATOM 1746 C CA . PRO A 1 222 ? 1.564 -10.381 -3.270 1.00 88.50 222 PRO A CA 1
ATOM 1747 C C . PRO A 1 222 ? 2.286 -9.059 -2.984 1.00 88.50 222 PRO A C 1
ATOM 1749 O O . PRO A 1 222 ? 1.674 -7.991 -2.996 1.00 88.50 222 PRO A O 1
ATOM 1752 N N . ILE A 1 223 ? 3.604 -9.099 -2.760 1.00 87.44 223 ILE A N 1
ATOM 1753 C CA . ILE A 1 223 ? 4.382 -7.880 -2.462 1.00 87.44 223 ILE A CA 1
ATOM 1754 C C . ILE A 1 223 ? 4.304 -6.882 -3.623 1.00 87.44 223 ILE A C 1
ATOM 1756 O O . ILE A 1 223 ? 4.315 -5.675 -3.396 1.00 87.44 223 ILE A O 1
ATOM 1760 N N . VAL A 1 224 ? 4.173 -7.353 -4.863 1.00 88.12 224 VAL A N 1
ATOM 1761 C CA . VAL A 1 224 ? 4.064 -6.485 -6.047 1.00 88.12 224 VAL A CA 1
ATOM 1762 C C . VAL A 1 224 ? 2.802 -5.606 -6.053 1.00 88.12 224 VAL A C 1
ATOM 1764 O O . VAL A 1 224 ? 2.782 -4.569 -6.712 1.00 88.12 224 VAL A O 1
ATOM 1767 N N . GLU A 1 225 ? 1.761 -5.967 -5.295 1.00 83.81 225 GLU A N 1
ATOM 1768 C CA . GLU A 1 225 ? 0.568 -5.124 -5.113 1.00 83.81 225 GLU A CA 1
ATOM 1769 C C . GLU A 1 225 ? 0.832 -3.956 -4.158 1.00 83.81 225 GLU A C 1
ATOM 1771 O O . GLU A 1 225 ? 0.010 -3.058 -4.013 1.00 83.81 225 GLU A O 1
ATOM 1776 N N . SER A 1 226 ? 1.987 -3.946 -3.501 1.00 79.31 226 SER A N 1
ATOM 1777 C CA . SER A 1 226 ? 2.360 -2.950 -2.514 1.00 79.31 226 SER A CA 1
ATOM 1778 C C . SER A 1 226 ? 3.422 -1.990 -3.028 1.00 79.31 226 SER A C 1
ATOM 1780 O O . SER A 1 226 ? 4.241 -2.353 -3.865 1.00 79.31 226 SER A O 1
ATOM 1782 N N . LEU A 1 227 ? 3.469 -0.774 -2.489 1.00 79.81 227 LEU A N 1
ATOM 1783 C CA . LEU A 1 227 ? 4.552 0.173 -2.762 1.00 79.81 227 LEU A CA 1
ATOM 1784 C C . LEU A 1 227 ? 5.796 -0.182 -1.944 1.00 79.81 227 LEU A C 1
ATOM 1786 O O . LEU A 1 227 ? 5.676 -0.680 -0.828 1.00 79.81 227 LEU A O 1
ATOM 1790 N N . GLY A 1 228 ? 6.977 0.057 -2.506 1.00 76.81 228 GLY A N 1
ATOM 1791 C CA . GLY A 1 228 ? 8.284 -0.101 -1.860 1.00 76.81 228 GLY A CA 1
ATOM 1792 C C . GLY A 1 228 ? 8.831 1.213 -1.336 1.00 76.81 228 GLY A C 1
ATOM 1793 O O . GLY A 1 228 ? 9.989 1.514 -1.586 1.00 76.81 228 GLY A O 1
ATOM 1794 N N . LEU A 1 229 ? 7.967 2.023 -0.716 1.00 78.81 229 LEU A N 1
ATOM 1795 C CA . LEU A 1 229 ? 8.329 3.315 -0.139 1.00 78.81 229 LEU A CA 1
ATOM 1796 C C . LEU A 1 229 ? 8.014 3.331 1.353 1.00 78.81 229 LEU A C 1
ATOM 1798 O O . LEU A 1 229 ? 6.871 3.109 1.755 1.00 78.81 229 LEU A O 1
ATOM 1802 N N . ARG A 1 230 ? 9.012 3.672 2.158 1.00 79.88 230 ARG A N 1
ATOM 1803 C CA . ARG A 1 230 ? 8.888 3.933 3.596 1.00 79.88 230 ARG A CA 1
ATOM 1804 C C . ARG A 1 230 ? 8.249 5.297 3.838 1.00 79.88 230 ARG A C 1
ATOM 1806 O O . ARG A 1 230 ? 8.341 6.189 2.990 1.00 79.88 230 ARG A O 1
ATOM 1813 N N . LEU A 1 231 ? 7.704 5.529 5.036 1.00 78.31 231 LEU A N 1
ATOM 1814 C CA . LEU A 1 231 ? 7.134 6.846 5.382 1.00 78.31 231 LEU A CA 1
ATOM 1815 C C . LEU A 1 231 ? 8.135 7.984 5.206 1.00 78.31 231 LEU A C 1
ATOM 1817 O O . LEU A 1 231 ? 7.769 9.037 4.694 1.00 78.31 231 LEU A O 1
ATOM 1821 N N . SER A 1 232 ? 9.400 7.772 5.581 1.00 79.69 232 SER A N 1
ATOM 1822 C CA . SER A 1 232 ? 10.447 8.779 5.387 1.00 79.69 232 SER A CA 1
ATOM 1823 C C . SER A 1 232 ? 10.673 9.133 3.915 1.00 79.69 232 SER A C 1
ATOM 1825 O O . SER A 1 232 ? 10.992 10.275 3.601 1.00 79.69 232 SER A O 1
ATOM 1827 N N . GLU A 1 233 ? 10.514 8.172 3.005 1.00 82.25 233 GLU A N 1
ATOM 1828 C CA . GLU A 1 233 ? 10.681 8.390 1.562 1.00 82.25 233 GLU A CA 1
ATOM 1829 C C . GLU A 1 233 ? 9.464 9.117 0.974 1.00 82.25 233 GLU A C 1
ATOM 1831 O O . GLU A 1 233 ? 9.606 9.963 0.091 1.00 82.25 233 GLU A O 1
ATOM 1836 N N . VAL A 1 234 ? 8.269 8.867 1.517 1.00 82.81 234 VAL A N 1
ATOM 1837 C CA . VAL A 1 234 ? 7.057 9.629 1.181 1.00 82.81 234 VAL A CA 1
ATOM 1838 C C . VAL A 1 234 ? 7.146 11.073 1.699 1.00 82.81 234 VAL A C 1
ATOM 1840 O O . VAL A 1 234 ? 6.845 12.004 0.955 1.00 82.81 234 VAL A O 1
ATOM 1843 N N . GLU A 1 235 ? 7.609 11.286 2.936 1.00 82.25 235 GLU A N 1
ATOM 1844 C CA . GLU A 1 235 ? 7.754 12.608 3.578 1.00 82.25 235 GLU A CA 1
ATOM 1845 C C . GLU A 1 235 ? 8.668 13.549 2.771 1.00 82.25 235 GLU A C 1
ATOM 1847 O O . GLU A 1 235 ? 8.349 14.723 2.585 1.00 82.25 235 GLU A O 1
ATOM 1852 N N . VAL A 1 236 ? 9.765 13.032 2.201 1.00 86.69 236 VAL A N 1
ATOM 1853 C CA . VAL A 1 236 ? 10.672 13.806 1.325 1.00 86.69 236 VAL A CA 1
ATOM 1854 C C . VAL A 1 236 ? 9.940 14.419 0.126 1.00 86.69 236 VAL A C 1
ATOM 1856 O O . VAL A 1 236 ? 10.318 15.490 -0.349 1.00 86.69 236 VAL A O 1
ATOM 1859 N N . ASN A 1 237 ? 8.863 13.782 -0.336 1.00 87.06 237 ASN A N 1
ATOM 1860 C CA . ASN A 1 237 ? 8.073 14.237 -1.474 1.00 87.06 237 ASN A CA 1
ATOM 1861 C C . ASN A 1 237 ? 6.901 15.153 -1.084 1.00 87.06 237 ASN A C 1
ATOM 1863 O O . ASN A 1 237 ? 6.173 15.609 -1.962 1.00 87.06 237 ASN A O 1
ATOM 1867 N N . ALA A 1 238 ? 6.688 15.448 0.199 1.00 87.62 238 ALA A N 1
ATOM 1868 C CA . ALA A 1 238 ? 5.568 16.274 0.648 1.00 87.62 238 ALA A CA 1
ATOM 1869 C C . ALA A 1 238 ? 5.693 17.787 0.346 1.00 87.62 238 ALA A C 1
ATOM 1871 O O . ALA A 1 238 ? 4.673 18.393 -0.013 1.00 87.62 238 ALA A O 1
ATOM 1872 N N . PRO A 1 239 ? 6.880 18.431 0.436 1.00 90.75 239 PRO A N 1
ATOM 1873 C CA . PRO A 1 239 ? 7.011 19.877 0.242 1.00 90.75 239 PRO A CA 1
ATOM 1874 C C . PRO A 1 239 ? 6.461 20.437 -1.075 1.00 90.75 239 PRO A C 1
ATOM 1876 O O . PRO A 1 239 ? 5.800 21.474 -1.015 1.00 90.75 239 PRO A O 1
ATOM 1879 N N . PRO A 1 240 ? 6.645 19.786 -2.241 1.00 90.00 240 PRO A N 1
ATOM 1880 C CA . PRO A 1 240 ? 6.062 20.255 -3.499 1.00 90.00 240 PRO A CA 1
ATOM 1881 C C . PRO A 1 240 ? 4.529 20.372 -3.490 1.00 90.00 240 PRO A C 1
ATOM 1883 O O . PRO A 1 240 ? 3.981 21.181 -4.232 1.00 90.00 240 PRO A O 1
ATOM 1886 N N . PHE A 1 241 ? 3.827 19.595 -2.657 1.00 89.62 241 PHE A N 1
ATOM 1887 C CA . PHE A 1 241 ? 2.357 19.561 -2.625 1.00 89.62 241 PHE A CA 1
ATOM 1888 C C . PHE A 1 241 ? 1.747 20.309 -1.436 1.00 89.62 241 PHE A C 1
ATOM 1890 O O . PHE A 1 241 ? 0.610 20.783 -1.503 1.00 89.62 241 PHE A O 1
ATOM 1897 N N . LEU A 1 242 ? 2.473 20.361 -0.319 1.00 86.38 242 LEU A N 1
ATOM 1898 C CA . LEU A 1 242 ? 1.967 20.847 0.965 1.00 86.38 242 LEU A CA 1
ATOM 1899 C C . LEU A 1 242 ? 2.758 22.042 1.522 1.00 86.38 242 LEU A C 1
ATOM 1901 O O . LEU A 1 242 ? 2.299 22.698 2.457 1.00 86.38 242 LEU A O 1
ATOM 1905 N N . GLY A 1 243 ? 3.920 22.344 0.942 1.00 88.06 243 GLY A N 1
ATOM 1906 C CA . GLY A 1 243 ? 4.827 23.410 1.353 1.00 88.06 243 GLY A CA 1
ATOM 1907 C C . GLY A 1 243 ? 5.972 22.938 2.268 1.00 88.06 243 GLY A C 1
ATOM 1908 O O . GLY A 1 243 ? 5.889 21.865 2.872 1.00 88.06 243 GLY A O 1
ATOM 1909 N N . PRO A 1 244 ? 7.040 23.749 2.425 1.00 86.56 244 PRO A N 1
ATOM 1910 C CA . PRO A 1 244 ? 8.293 23.347 3.082 1.00 86.56 244 PRO A CA 1
ATOM 1911 C C . PRO A 1 244 ? 8.159 22.824 4.516 1.00 86.56 244 PRO A C 1
ATOM 1913 O O . PRO A 1 244 ? 8.966 22.008 4.947 1.00 86.56 244 PRO A O 1
ATOM 1916 N N . ARG A 1 245 ? 7.125 23.253 5.252 1.00 82.69 245 ARG A N 1
ATOM 1917 C CA . ARG A 1 245 ? 6.878 22.820 6.638 1.00 82.69 245 ARG A CA 1
ATOM 1918 C C . ARG A 1 245 ? 6.552 21.329 6.783 1.00 82.69 245 ARG A C 1
ATOM 1920 O O . ARG A 1 245 ? 6.651 20.806 7.883 1.00 82.69 245 ARG A O 1
ATOM 1927 N N . TYR A 1 2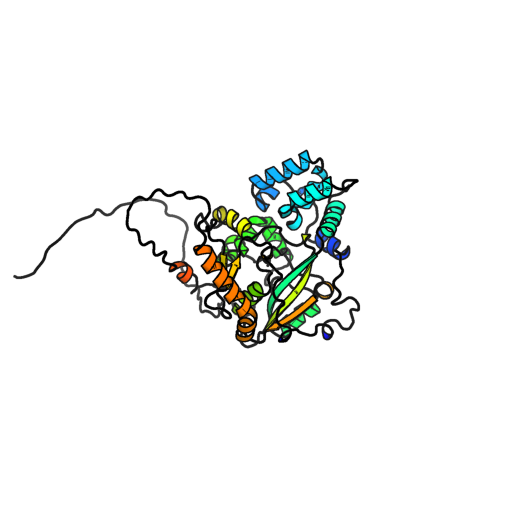46 ? 6.124 20.680 5.698 1.00 79.25 246 TYR A N 1
ATOM 1928 C CA . TYR A 1 246 ? 5.848 19.241 5.650 1.00 79.25 246 TYR A CA 1
ATOM 1929 C C . TYR A 1 246 ? 7.054 18.436 5.158 1.00 79.25 246 TYR A C 1
ATOM 1931 O O . TYR A 1 246 ? 6.924 17.248 4.892 1.00 79.25 246 TYR A O 1
ATOM 1939 N N . GLY A 1 247 ? 8.213 19.081 4.991 1.00 71.56 247 GLY A N 1
ATOM 1940 C CA . GLY A 1 247 ? 9.450 18.380 4.684 1.00 71.56 247 GLY A CA 1
ATOM 1941 C C . GLY A 1 247 ? 9.934 17.523 5.851 1.00 71.56 247 GLY A C 1
ATOM 1942 O O . GLY A 1 247 ? 9.377 17.607 6.947 1.00 71.56 247 GLY A O 1
ATOM 1943 N N . PRO A 1 248 ? 10.996 16.731 5.632 1.00 71.75 248 PRO A N 1
ATOM 1944 C CA . PRO A 1 248 ? 11.525 15.812 6.626 1.00 71.75 248 PRO A CA 1
ATOM 1945 C C . PRO A 1 248 ? 11.755 16.506 7.964 1.00 71.75 248 PRO A C 1
ATOM 1947 O O . PRO A 1 248 ? 12.665 17.321 8.105 1.00 71.75 248 PRO A O 1
ATOM 1950 N N . SER A 1 249 ? 10.956 16.150 8.968 1.00 65.12 249 SER A N 1
ATOM 1951 C CA . SER A 1 249 ? 10.979 16.784 10.296 1.00 65.12 249 SER A CA 1
ATOM 1952 C C . SER A 1 249 ? 12.287 16.574 11.076 1.00 65.12 249 SER A C 1
ATOM 1954 O O . SER A 1 249 ? 12.444 17.072 12.188 1.00 65.12 249 SER A O 1
ATOM 1956 N N . GLY A 1 250 ? 13.226 15.781 10.543 1.00 62.22 250 GLY A N 1
ATOM 1957 C CA . GLY A 1 250 ? 14.434 15.331 11.243 1.00 62.22 250 GLY A CA 1
ATOM 1958 C C . GLY A 1 250 ? 14.172 14.304 12.357 1.00 62.22 250 GLY A C 1
ATOM 1959 O O . GLY A 1 250 ? 15.052 13.494 12.636 1.00 62.22 250 GLY A O 1
ATOM 1960 N N . ALA A 1 251 ? 12.961 14.256 12.920 1.00 62.06 251 ALA A N 1
ATOM 1961 C CA . ALA A 1 251 ? 12.553 13.314 13.956 1.00 62.06 251 ALA A CA 1
ATOM 1962 C C . ALA A 1 251 ? 12.290 11.915 13.376 1.00 62.06 251 ALA A C 1
ATOM 1964 O O . ALA A 1 251 ? 11.538 11.766 12.424 1.00 62.06 251 ALA A O 1
ATOM 1965 N N . GLY A 1 252 ? 12.882 10.870 13.961 1.00 67.31 252 GLY A N 1
ATOM 1966 C CA . GLY A 1 252 ? 12.727 9.476 13.510 1.00 67.31 252 GLY A CA 1
ATOM 1967 C C . GLY A 1 252 ? 11.334 8.853 13.704 1.00 67.31 252 GLY A C 1
ATOM 1968 O O . GLY A 1 252 ? 11.175 7.669 13.431 1.00 67.31 252 GLY A O 1
ATOM 1969 N N . TRP A 1 253 ? 10.340 9.609 14.177 1.00 72.31 253 TRP A N 1
ATOM 1970 C CA . TRP A 1 253 ? 9.105 9.064 14.743 1.00 72.31 253 TRP A CA 1
ATOM 1971 C C . TRP A 1 253 ? 7.854 9.778 14.216 1.00 72.31 253 TRP A C 1
ATOM 1973 O O . TRP A 1 253 ? 7.791 11.006 14.250 1.00 72.31 253 TRP A O 1
ATOM 1983 N N . PHE A 1 254 ? 6.844 9.009 13.805 1.00 71.88 254 PHE A N 1
ATOM 1984 C CA . PHE A 1 254 ? 5.461 9.466 13.622 1.00 71.88 254 PHE A CA 1
ATOM 1985 C C . PHE A 1 254 ? 4.652 9.193 14.889 1.00 71.88 254 PHE A C 1
ATOM 1987 O O . PHE A 1 254 ? 4.882 8.184 15.544 1.00 71.88 254 PHE A O 1
ATOM 1994 N N . CYS A 1 255 ? 3.710 10.069 15.235 1.00 76.44 255 CYS A N 1
ATOM 1995 C CA . CYS A 1 255 ? 2.803 9.870 16.365 1.00 76.44 255 CYS A CA 1
ATOM 1996 C C . CYS A 1 255 ? 1.352 9.892 15.875 1.00 76.44 255 CYS A C 1
ATOM 1998 O O . CYS A 1 255 ? 0.962 10.841 15.191 1.00 76.44 255 CYS A O 1
ATOM 2000 N N . PHE A 1 256 ? 0.566 8.878 16.240 1.00 73.75 256 PHE A N 1
ATOM 2001 C CA . PHE A 1 256 ? -0.879 8.852 16.008 1.00 73.75 256 PHE A CA 1
ATOM 2002 C C . PHE A 1 256 ? -1.632 8.857 17.331 1.00 73.75 256 PHE A C 1
ATOM 2004 O O . PHE A 1 256 ? -1.584 7.885 18.083 1.00 73.75 256 PHE A O 1
ATOM 2011 N N . GLU A 1 257 ? -2.355 9.942 17.585 1.00 77.62 257 GLU A N 1
ATOM 2012 C CA . GLU A 1 257 ? -3.302 10.060 18.693 1.00 77.62 257 GLU A CA 1
ATOM 2013 C C . GLU A 1 257 ? -4.671 9.524 18.265 1.00 77.62 257 GLU A C 1
ATOM 2015 O O . GLU A 1 257 ? -5.211 9.912 17.225 1.00 77.62 257 GLU A O 1
ATOM 2020 N N . ALA A 1 258 ? -5.241 8.626 19.067 1.00 77.75 258 ALA A N 1
ATOM 2021 C CA . ALA A 1 258 ? -6.558 8.045 18.821 1.00 77.75 258 ALA A CA 1
ATOM 2022 C C . ALA A 1 258 ? -7.271 7.737 20.148 1.00 77.75 258 ALA A C 1
ATOM 2024 O O . ALA A 1 258 ? -6.615 7.664 21.182 1.00 77.75 258 ALA A O 1
ATOM 2025 N N . PRO A 1 259 ? -8.597 7.507 20.166 1.00 83.00 259 PRO A N 1
ATOM 2026 C CA . PRO A 1 259 ? -9.329 7.239 21.406 1.00 83.00 259 PRO A CA 1
ATOM 2027 C C . PRO A 1 259 ? -8.779 6.079 22.246 1.00 83.00 259 PRO A C 1
ATOM 2029 O O . PRO A 1 259 ? -8.852 6.146 23.470 1.00 83.00 259 PRO A O 1
ATOM 2032 N N . ALA A 1 260 ? -8.218 5.038 21.618 1.00 83.88 260 ALA A N 1
ATOM 2033 C CA . ALA A 1 260 ? -7.579 3.942 22.347 1.00 83.88 260 ALA A CA 1
ATOM 2034 C C . ALA A 1 260 ? -6.296 4.377 23.082 1.00 83.88 260 ALA A C 1
ATOM 2036 O O . ALA A 1 260 ? -6.001 3.823 24.136 1.00 83.88 260 ALA A O 1
ATOM 2037 N N . PHE A 1 261 ? -5.562 5.360 22.543 1.00 81.75 261 PHE A N 1
ATOM 2038 C CA . PHE A 1 261 ? -4.320 5.930 23.086 1.00 81.75 261 PHE A CA 1
ATOM 2039 C C . PHE A 1 261 ? -4.277 7.454 22.870 1.00 81.75 261 PHE A C 1
ATOM 2041 O O . PHE A 1 261 ? -3.694 7.928 21.888 1.00 81.75 261 PHE A O 1
ATOM 2048 N N . PRO A 1 262 ? -4.904 8.240 23.767 1.00 79.94 262 PRO A N 1
ATOM 2049 C CA . PRO A 1 262 ? -5.026 9.689 23.595 1.00 79.94 262 PRO A CA 1
ATOM 2050 C C . PRO A 1 262 ? -3.688 10.438 23.590 1.00 79.94 262 PRO A C 1
ATOM 2052 O O . PRO A 1 262 ? -3.571 11.444 22.904 1.00 79.94 262 PRO A O 1
ATOM 2055 N N . ASP A 1 263 ? -2.679 9.929 24.304 1.00 77.00 263 ASP A N 1
ATOM 2056 C CA . ASP A 1 263 ? -1.326 10.513 24.348 1.00 77.00 263 ASP A CA 1
ATOM 2057 C C . ASP A 1 263 ? -0.475 10.174 23.108 1.00 77.00 263 ASP A C 1
ATOM 2059 O O . ASP A 1 263 ? 0.649 10.655 22.960 1.00 77.00 263 ASP A O 1
ATOM 2063 N N . GLY A 1 264 ? -1.018 9.343 22.217 1.00 73.69 264 GLY A N 1
ATOM 2064 C CA . GLY A 1 264 ? -0.410 8.973 20.953 1.00 73.69 264 GLY A CA 1
ATOM 2065 C C . GLY A 1 264 ? 0.481 7.737 21.007 1.00 73.69 264 GLY A C 1
ATOM 2066 O O . GLY A 1 264 ? 1.158 7.446 21.993 1.00 73.69 264 GLY A O 1
ATOM 2067 N N . VAL A 1 265 ? 0.475 6.987 19.907 1.00 76.62 265 VAL A N 1
ATOM 2068 C CA . VAL A 1 265 ? 1.369 5.848 19.680 1.00 76.62 265 VAL A CA 1
ATOM 2069 C C . VAL A 1 265 ? 2.458 6.271 18.699 1.00 76.62 265 VAL A C 1
ATOM 2071 O O . VAL A 1 265 ? 2.158 6.828 17.641 1.00 76.62 265 VAL A O 1
ATOM 2074 N N . TYR A 1 266 ? 3.718 6.019 19.061 1.00 78.88 266 TYR A N 1
ATOM 2075 C CA . TYR A 1 266 ? 4.878 6.356 18.237 1.00 78.88 266 TYR A CA 1
ATOM 2076 C C . TYR A 1 266 ? 5.268 5.208 17.301 1.00 78.88 266 TYR A C 1
ATOM 2078 O O . TYR A 1 266 ? 5.320 4.053 17.715 1.00 78.88 266 TYR A O 1
ATOM 2086 N N . PHE A 1 267 ? 5.625 5.548 16.064 1.00 74.69 267 PHE A N 1
ATOM 2087 C CA . PHE A 1 267 ? 6.037 4.616 15.016 1.00 74.69 267 PHE A CA 1
ATOM 2088 C C . PHE A 1 267 ? 7.336 5.081 14.372 1.00 74.69 267 PHE A C 1
ATOM 2090 O O . PHE A 1 267 ? 7.492 6.264 14.065 1.00 74.69 267 PHE A O 1
ATOM 2097 N N . ASP A 1 268 ? 8.275 4.161 14.170 1.00 73.56 268 ASP A N 1
ATOM 2098 C CA . ASP A 1 268 ? 9.556 4.470 13.538 1.00 73.56 268 ASP A CA 1
ATOM 2099 C C . ASP A 1 268 ? 9.354 4.691 12.033 1.00 73.56 268 ASP A C 1
ATOM 2101 O O . ASP A 1 268 ? 8.897 3.808 11.305 1.00 73.56 268 ASP A O 1
ATOM 2105 N N . ARG A 1 269 ? 9.720 5.882 11.550 1.00 71.25 269 ARG A N 1
ATOM 2106 C CA . ARG A 1 269 ? 9.520 6.278 10.147 1.00 71.25 269 ARG A CA 1
ATOM 2107 C C . ARG A 1 269 ? 10.429 5.548 9.157 1.00 71.25 269 ARG A C 1
ATOM 2109 O O . ARG A 1 269 ? 10.238 5.673 7.948 1.00 71.25 269 ARG A O 1
ATOM 2116 N N . THR A 1 270 ? 11.476 4.895 9.655 1.00 71.81 270 THR A N 1
ATOM 2117 C CA . THR A 1 270 ? 12.556 4.311 8.848 1.00 71.81 270 THR A CA 1
ATOM 2118 C C . THR A 1 270 ? 12.379 2.818 8.605 1.00 71.81 270 THR A C 1
ATOM 2120 O O . THR A 1 270 ? 13.092 2.242 7.774 1.00 71.81 270 THR A O 1
ATOM 2123 N N . VAL A 1 271 ? 11.434 2.195 9.313 1.00 65.94 271 VAL A N 1
ATOM 2124 C CA . VAL A 1 271 ? 11.193 0.757 9.254 1.00 65.94 271 VAL A CA 1
ATOM 2125 C C . VAL A 1 271 ? 10.240 0.430 8.107 1.00 65.94 271 VAL A C 1
ATOM 2127 O O . VAL A 1 271 ? 9.244 1.112 7.859 1.00 65.94 271 VAL A O 1
ATOM 2130 N N . GLN A 1 272 ? 10.572 -0.647 7.398 1.00 55.09 272 GLN A N 1
ATOM 2131 C CA . GLN A 1 272 ? 9.858 -1.134 6.218 1.00 55.09 272 GLN A CA 1
ATOM 2132 C C . GLN A 1 272 ? 8.419 -1.590 6.510 1.00 55.09 272 GLN A C 1
ATOM 2134 O O . GLN A 1 272 ? 7.602 -1.669 5.601 1.00 55.09 272 GLN A O 1
ATOM 2139 N N . GLU A 1 273 ? 8.090 -1.852 7.774 1.00 51.38 273 GLU A N 1
ATOM 2140 C CA . GLU A 1 273 ? 6.752 -2.228 8.266 1.00 51.38 273 GLU A CA 1
ATOM 2141 C C . GLU A 1 273 ? 5.682 -1.151 7.988 1.00 51.38 273 GLU A C 1
ATOM 2143 O O . GLU A 1 273 ? 4.492 -1.391 8.154 1.00 51.38 273 GLU A O 1
ATOM 2148 N N . THR A 1 274 ? 6.110 0.018 7.504 1.00 48.88 274 THR A N 1
ATOM 2149 C CA . THR A 1 274 ? 5.258 1.125 7.060 1.00 48.88 274 THR A CA 1
ATOM 2150 C C . THR A 1 274 ? 5.029 1.190 5.546 1.00 48.88 274 THR A C 1
ATOM 2152 O O . THR A 1 274 ? 4.323 2.066 5.046 1.00 48.88 274 THR A O 1
ATOM 2155 N N . GLU A 1 275 ? 5.624 0.275 4.785 1.00 45.66 275 GLU A N 1
ATOM 2156 C CA . GLU A 1 275 ? 5.237 0.079 3.396 1.00 45.66 275 GLU A CA 1
ATOM 2157 C C . GLU A 1 275 ? 3.826 -0.546 3.353 1.00 45.66 275 GLU A C 1
ATOM 2159 O O . GLU A 1 275 ? 3.463 -1.325 4.234 1.00 45.66 275 GLU A O 1
ATOM 2164 N N . ARG A 1 276 ? 3.150 -0.360 2.208 1.00 58.16 276 ARG A N 1
ATOM 2165 C CA . ARG A 1 276 ? 2.182 -1.283 1.563 1.00 58.16 276 ARG A CA 1
ATOM 2166 C C . ARG A 1 276 ? 0.693 -0.870 1.609 1.00 58.16 276 ARG A C 1
ATOM 2168 O O . ARG A 1 276 ? 0.053 -0.913 2.635 1.00 58.16 276 ARG A O 1
ATOM 2175 N N . TYR A 1 277 ? 0.105 -0.536 0.447 1.00 52.19 277 TYR A N 1
ATOM 2176 C CA . TYR A 1 277 ? -0.954 -1.296 -0.257 1.00 52.19 277 TYR A CA 1
ATOM 2177 C C . TYR A 1 277 ? -1.419 -0.620 -1.551 1.00 52.19 277 TYR A C 1
ATOM 2179 O O . TYR A 1 277 ? -1.461 0.606 -1.657 1.00 52.19 277 TYR A O 1
ATOM 2187 N N . GLY A 1 278 ? -1.827 -1.452 -2.507 1.00 49.50 278 GLY A N 1
ATOM 2188 C CA . GLY A 1 278 ? -2.337 -1.096 -3.820 1.00 49.50 278 GLY A CA 1
ATOM 2189 C C . GLY A 1 278 ? -3.774 -0.601 -3.775 1.00 49.50 278 GLY A C 1
ATOM 2190 O O . GLY A 1 278 ? -4.708 -1.383 -3.688 1.00 49.50 278 GLY A O 1
ATOM 2191 N N . LEU A 1 279 ? -3.907 0.716 -3.845 1.00 51.94 279 LEU A N 1
ATOM 2192 C CA . LEU A 1 279 ? -4.714 1.507 -4.781 1.00 51.94 279 LEU A CA 1
ATOM 2193 C C . LEU A 1 279 ? -6.208 1.205 -5.016 1.00 51.94 279 LEU A C 1
ATOM 2195 O O . LEU A 1 279 ? -6.874 2.136 -5.454 1.00 51.94 279 LEU A O 1
ATOM 2199 N N . TYR A 1 280 ? -6.755 0.011 -4.751 1.00 59.25 280 TYR A N 1
ATOM 2200 C CA . TYR A 1 280 ? -8.112 -0.341 -5.193 1.00 59.25 280 TYR A CA 1
ATOM 2201 C C . TYR A 1 280 ? -8.923 -1.259 -4.283 1.00 59.25 280 TYR A C 1
ATOM 2203 O O . TYR A 1 280 ? -10.094 -0.962 -4.107 1.00 59.25 280 TYR A O 1
ATOM 2211 N N . SER A 1 281 ? -8.386 -2.361 -3.747 1.00 72.69 281 SER A N 1
ATOM 2212 C CA . SER A 1 281 ? -9.119 -3.313 -2.882 1.00 72.69 281 SER A CA 1
ATOM 2213 C C . SER A 1 281 ? -8.240 -4.503 -2.478 1.00 72.69 281 SER A C 1
ATOM 2215 O O . SER A 1 281 ? -7.177 -4.731 -3.058 1.00 72.69 281 SER A O 1
ATOM 2217 N N . VAL A 1 282 ? -8.678 -5.290 -1.491 1.00 81.94 282 VAL A N 1
ATOM 2218 C CA . VAL A 1 282 ? -8.100 -6.610 -1.180 1.00 81.94 282 VAL A CA 1
ATOM 2219 C C . VAL A 1 282 ? -9.002 -7.703 -1.765 1.00 81.94 282 VAL A C 1
ATOM 2221 O O . VAL A 1 282 ? -9.899 -8.164 -1.054 1.00 81.94 282 VAL A O 1
ATOM 2224 N N . PRO A 1 283 ? -8.817 -8.110 -3.037 1.00 85.38 283 PRO A N 1
ATOM 2225 C CA . PRO A 1 283 ? -9.590 -9.194 -3.644 1.00 85.38 283 PRO A CA 1
ATOM 2226 C C . PRO A 1 283 ? -9.184 -10.556 -3.065 1.00 85.38 283 PRO A C 1
ATOM 2228 O O . PRO A 1 283 ? -8.214 -10.665 -2.317 1.00 85.38 283 PRO A O 1
ATOM 2231 N N . PHE A 1 284 ? -9.901 -11.615 -3.448 1.00 88.12 284 PHE A N 1
ATOM 2232 C CA . PHE A 1 284 ? -9.577 -13.002 -3.087 1.00 88.12 284 PHE A CA 1
ATOM 2233 C C . PHE A 1 284 ? -9.453 -13.237 -1.572 1.00 88.12 284 PHE A C 1
ATOM 2235 O O . PHE A 1 284 ? -8.657 -14.063 -1.129 1.00 88.12 284 PHE A O 1
ATOM 2242 N N . LEU A 1 285 ? -10.253 -12.542 -0.756 1.00 87.94 285 LEU A N 1
ATOM 2243 C CA . LEU A 1 285 ? -10.144 -12.579 0.706 1.00 87.94 285 LEU A CA 1
ATOM 2244 C C . LEU A 1 285 ? -10.253 -14.000 1.271 1.00 87.94 285 LEU A C 1
ATOM 2246 O O . LEU A 1 285 ? -9.556 -14.324 2.221 1.00 87.94 285 LEU A O 1
ATOM 2250 N N . HIS A 1 286 ? -11.058 -14.859 0.648 1.00 86.81 286 HIS A N 1
ATOM 2251 C CA . HIS A 1 286 ? -11.156 -16.280 0.990 1.00 86.81 286 HIS A CA 1
ATOM 2252 C C . HIS A 1 286 ? -9.807 -17.021 0.943 1.00 86.81 286 HIS A C 1
ATOM 2254 O O . HIS A 1 286 ? -9.572 -17.868 1.791 1.00 86.81 286 HIS A O 1
ATOM 2260 N N . ARG A 1 287 ? -8.892 -16.677 0.026 1.00 85.50 287 ARG A N 1
ATOM 2261 C CA . ARG A 1 287 ? -7.532 -17.252 -0.044 1.00 85.50 287 ARG A CA 1
ATOM 2262 C C . ARG A 1 287 ? -6.494 -16.436 0.724 1.00 85.50 287 ARG A C 1
ATOM 2264 O O . ARG A 1 287 ? -5.480 -16.962 1.173 1.00 85.50 287 ARG A O 1
ATOM 2271 N N . ARG A 1 288 ? -6.718 -15.124 0.837 1.00 88.56 288 ARG A N 1
ATOM 2272 C CA . ARG A 1 288 ? -5.748 -14.187 1.419 1.00 88.56 288 ARG A CA 1
ATOM 2273 C C . ARG A 1 288 ? -5.872 -14.042 2.931 1.00 88.56 288 ARG A C 1
ATOM 2275 O O . ARG A 1 288 ? -4.862 -13.763 3.570 1.00 88.56 288 ARG A O 1
ATOM 2282 N N . LEU A 1 289 ? -7.064 -14.191 3.512 1.00 89.38 289 LEU A N 1
ATOM 2283 C CA . LEU A 1 289 ? -7.266 -14.056 4.954 1.00 89.38 289 LEU A CA 1
ATOM 2284 C C . LEU A 1 289 ? -6.611 -15.222 5.688 1.00 89.38 289 LEU A C 1
ATOM 2286 O O . LEU A 1 289 ? -6.946 -16.381 5.457 1.00 89.38 289 LEU A O 1
ATOM 2290 N N . ARG A 1 290 ? -5.709 -14.892 6.608 1.00 88.56 290 ARG A N 1
ATOM 2291 C CA . ARG A 1 290 ? -5.039 -15.857 7.479 1.00 88.56 290 ARG A CA 1
ATOM 2292 C C . ARG A 1 290 ? -5.729 -15.955 8.828 1.00 88.56 290 ARG A C 1
ATOM 2294 O O . ARG A 1 290 ? -5.961 -17.048 9.332 1.00 88.56 290 ARG A O 1
ATOM 2301 N N . ARG A 1 291 ? -6.023 -14.799 9.424 1.00 92.00 291 ARG A N 1
ATOM 2302 C CA . ARG A 1 291 ? -6.594 -14.666 10.766 1.00 92.00 291 ARG A CA 1
ATOM 2303 C C . ARG A 1 291 ? -7.462 -13.412 10.836 1.00 92.00 291 ARG A C 1
ATOM 2305 O O . ARG A 1 291 ? -7.239 -12.444 10.107 1.00 92.00 291 ARG A O 1
ATOM 2312 N N . LEU A 1 292 ? -8.451 -13.439 11.720 1.00 93.56 292 LEU A N 1
ATOM 2313 C CA . LEU A 1 292 ? -9.350 -12.321 11.981 1.00 93.56 292 LEU A CA 1
ATOM 2314 C C . LEU A 1 292 ? -9.430 -12.107 13.487 1.00 93.56 292 LEU A C 1
ATOM 2316 O O . LEU A 1 292 ? -9.728 -13.050 14.209 1.00 93.56 292 LEU A O 1
ATOM 2320 N N . TRP A 1 293 ? -9.225 -10.881 13.955 1.00 95.50 293 TRP A N 1
ATOM 2321 C CA . TRP A 1 293 ? -9.511 -10.509 15.340 1.00 95.50 293 TRP A CA 1
ATOM 2322 C C . TRP A 1 293 ? -10.685 -9.553 15.389 1.00 95.50 293 TRP A C 1
ATOM 2324 O O . TRP A 1 293 ? -10.919 -8.781 14.456 1.00 95.50 293 TRP A O 1
ATOM 2334 N N . ARG A 1 294 ? -11.408 -9.586 16.505 1.00 95.38 294 ARG A N 1
ATOM 2335 C CA . ARG A 1 294 ? -12.472 -8.641 16.813 1.00 95.38 294 ARG A CA 1
ATOM 2336 C C . ARG A 1 294 ? -12.187 -7.984 18.152 1.00 95.38 294 ARG A C 1
ATOM 2338 O O . ARG A 1 294 ? -12.219 -8.653 19.178 1.00 95.38 294 ARG A O 1
ATOM 2345 N N . TYR A 1 295 ? -12.032 -6.667 18.138 1.00 94.31 295 TYR A N 1
ATOM 2346 C CA . TYR A 1 295 ? -12.012 -5.834 19.335 1.00 94.31 295 TYR A CA 1
ATOM 2347 C C . TYR A 1 295 ? -13.412 -5.245 19.562 1.00 94.31 295 TYR A C 1
ATOM 2349 O O . TYR A 1 295 ? -13.858 -4.401 18.772 1.00 94.31 295 TYR A O 1
ATOM 2357 N N . PRO A 1 296 ? -14.146 -5.696 20.597 1.00 92.06 296 PRO A N 1
ATOM 2358 C CA . PRO A 1 296 ? -15.514 -5.246 20.850 1.00 92.06 296 PRO A CA 1
ATOM 2359 C C . PRO A 1 296 ? -15.619 -3.764 21.209 1.00 92.06 296 PRO A C 1
ATOM 2361 O O . PRO A 1 296 ? -16.652 -3.155 20.942 1.00 92.06 296 PRO A O 1
ATOM 2364 N N . SER A 1 297 ? -14.575 -3.192 21.809 1.00 92.12 297 SER A N 1
ATOM 2365 C CA . SER A 1 297 ? -14.571 -1.814 22.290 1.00 92.12 297 SER A CA 1
ATOM 2366 C C . SER A 1 297 ? -13.225 -1.114 22.092 1.00 92.12 297 SER A C 1
ATOM 2368 O O . SER A 1 297 ? -12.187 -1.743 21.897 1.00 92.12 297 SER A O 1
ATOM 2370 N N . VAL A 1 298 ? -13.233 0.219 22.201 1.00 91.12 298 VAL A N 1
ATOM 2371 C CA . VAL A 1 298 ? -12.011 1.045 22.226 1.00 91.12 298 VAL A CA 1
ATOM 2372 C C . VAL A 1 298 ? -11.089 0.652 23.387 1.00 91.12 298 VAL A C 1
ATOM 2374 O O . VAL A 1 298 ? -9.871 0.665 23.228 1.00 91.12 298 VAL A O 1
ATOM 2377 N N . ALA A 1 299 ? -11.655 0.260 24.533 1.00 92.00 299 ALA A N 1
ATOM 2378 C CA . ALA A 1 299 ? -10.882 -0.169 25.696 1.00 92.00 299 ALA A CA 1
ATOM 2379 C C . ALA A 1 299 ? -10.110 -1.469 25.422 1.00 92.00 299 ALA A C 1
ATOM 2381 O O . ALA A 1 299 ? -8.950 -1.575 25.810 1.00 92.00 299 ALA A O 1
ATOM 2382 N N . ASP A 1 300 ? -10.712 -2.418 24.699 1.00 92.75 300 ASP A N 1
ATOM 2383 C CA . ASP A 1 300 ? -10.049 -3.673 24.318 1.00 92.75 300 ASP A CA 1
ATOM 2384 C C . ASP A 1 300 ? -8.851 -3.425 23.394 1.00 92.75 300 ASP A C 1
ATOM 2386 O O . ASP A 1 300 ? -7.801 -4.044 23.554 1.00 92.75 300 ASP A O 1
ATOM 2390 N N . ILE A 1 301 ? -8.984 -2.470 22.466 1.00 90.62 301 ILE A N 1
ATOM 2391 C CA . ILE A 1 301 ? -7.876 -2.031 21.607 1.00 90.62 301 ILE A CA 1
ATOM 2392 C C . ILE A 1 301 ? -6.767 -1.422 22.465 1.00 90.62 301 ILE A C 1
ATOM 2394 O O . ILE A 1 301 ? -5.605 -1.778 22.294 1.00 90.62 301 ILE A O 1
ATOM 2398 N N . GLY A 1 302 ? -7.125 -0.542 23.408 1.00 90.19 302 GLY A N 1
ATOM 2399 C CA . GLY A 1 302 ? -6.175 0.065 24.339 1.00 90.19 302 GLY A CA 1
ATOM 2400 C C . GLY A 1 302 ? -5.395 -0.988 25.136 1.00 90.19 302 GLY A C 1
ATOM 2401 O O . GLY A 1 302 ? -4.168 -0.976 25.174 1.00 90.19 302 GLY A O 1
ATOM 2402 N N . LEU A 1 303 ? -6.087 -1.978 25.697 1.00 91.12 303 LEU A N 1
ATOM 2403 C CA . LEU A 1 303 ? -5.434 -3.083 26.403 1.00 91.12 303 LEU A CA 1
ATOM 2404 C C . LEU A 1 303 ? -4.486 -3.874 25.492 1.00 91.12 303 LEU A C 1
ATOM 2406 O O . LEU A 1 303 ? -3.377 -4.201 25.909 1.00 91.12 303 LEU A O 1
ATOM 2410 N N . ALA A 1 304 ? -4.896 -4.152 24.251 1.00 90.88 304 ALA A N 1
ATOM 2411 C CA . ALA A 1 304 ? -4.079 -4.901 23.303 1.00 90.88 304 ALA A CA 1
ATOM 2412 C C . ALA A 1 304 ? -2.803 -4.147 22.890 1.00 90.88 304 ALA A C 1
ATOM 2414 O O . ALA A 1 304 ? -1.744 -4.764 22.802 1.00 90.88 304 ALA A O 1
ATOM 2415 N N . ILE A 1 305 ? -2.875 -2.831 22.649 1.00 88.88 305 ILE A N 1
ATOM 2416 C CA . ILE A 1 305 ? -1.737 -2.062 22.113 1.00 88.88 305 ILE A CA 1
ATOM 2417 C C . ILE A 1 305 ? -0.839 -1.422 23.185 1.00 88.88 305 ILE A C 1
ATOM 2419 O O . ILE A 1 305 ? 0.255 -0.970 22.844 1.00 88.88 305 ILE A O 1
ATOM 2423 N N . SER A 1 306 ? -1.234 -1.418 24.467 1.00 88.44 306 SER A N 1
ATOM 2424 C CA . SER A 1 306 ? -0.445 -0.812 25.561 1.00 88.44 306 SER A CA 1
ATOM 2425 C C . SER A 1 306 ? 1.007 -1.280 25.636 1.00 88.44 306 SER A C 1
ATOM 2427 O O . SER A 1 306 ? 1.893 -0.422 25.661 1.00 88.44 306 SER A O 1
ATOM 2429 N N . PRO A 1 307 ? 1.308 -2.596 25.576 1.00 88.12 307 PRO A N 1
ATOM 2430 C CA . PRO A 1 307 ? 2.692 -3.068 25.657 1.00 88.12 307 PRO A CA 1
ATOM 2431 C C . PRO A 1 307 ? 3.580 -2.516 24.534 1.00 88.12 307 PRO A C 1
ATOM 2433 O O . PRO A 1 307 ? 4.757 -2.207 24.742 1.00 88.12 307 PRO A O 1
ATOM 2436 N N . PHE A 1 308 ? 3.008 -2.360 23.338 1.00 85.75 308 PHE A N 1
ATOM 2437 C CA . PHE A 1 308 ? 3.690 -1.758 22.201 1.00 85.75 308 PHE A CA 1
ATOM 2438 C C . PHE A 1 308 ? 3.871 -0.249 22.398 1.00 85.75 308 PHE A C 1
ATOM 2440 O O . PHE A 1 308 ? 4.989 0.252 22.265 1.00 85.75 308 PHE A O 1
ATOM 2447 N N . ALA A 1 309 ? 2.805 0.471 22.757 1.00 83.25 309 ALA A N 1
ATOM 2448 C CA . ALA A 1 309 ? 2.835 1.921 22.934 1.00 83.25 309 ALA A CA 1
ATOM 2449 C C . ALA A 1 309 ? 3.846 2.355 24.011 1.00 83.25 309 ALA A C 1
ATOM 2451 O O . ALA A 1 309 ? 4.650 3.261 23.783 1.00 83.25 309 ALA A O 1
ATOM 2452 N N . GLU A 1 310 ? 3.879 1.659 25.150 1.00 85.44 310 GLU A N 1
ATOM 2453 C CA . GLU A 1 310 ? 4.835 1.904 26.236 1.00 85.44 310 GLU A CA 1
ATOM 2454 C C . GLU A 1 310 ? 6.286 1.689 25.786 1.00 85.44 310 GLU A C 1
ATOM 2456 O O . GLU A 1 310 ? 7.173 2.498 26.086 1.00 85.44 310 GLU A O 1
ATOM 2461 N N . ARG A 1 311 ? 6.534 0.627 25.009 1.00 83.94 311 ARG A N 1
ATOM 2462 C CA . ARG A 1 311 ? 7.861 0.327 24.458 1.00 83.94 311 ARG A CA 1
ATOM 2463 C C . ARG A 1 311 ? 8.320 1.400 23.479 1.00 83.94 311 ARG A C 1
ATOM 2465 O O . ARG A 1 311 ? 9.460 1.853 23.574 1.00 83.94 311 ARG A O 1
ATOM 2472 N N . GLN A 1 312 ? 7.447 1.829 22.571 1.00 79.88 312 GLN A N 1
ATOM 2473 C CA . GLN A 1 312 ? 7.780 2.874 21.602 1.00 79.88 312 GLN A CA 1
ATOM 2474 C C . GLN A 1 312 ? 8.018 4.222 22.283 1.00 79.88 312 GLN A C 1
ATOM 2476 O O . GLN A 1 312 ? 8.988 4.908 21.966 1.00 79.88 312 GLN A O 1
ATOM 2481 N N . ALA A 1 313 ? 7.221 4.569 23.298 1.00 81.25 313 ALA A N 1
ATOM 2482 C CA . ALA A 1 313 ? 7.456 5.762 24.106 1.00 81.25 313 ALA A CA 1
ATOM 2483 C C . ALA A 1 313 ? 8.823 5.724 24.822 1.00 81.25 313 ALA A C 1
ATOM 2485 O O . ALA A 1 313 ? 9.505 6.747 24.912 1.00 81.25 313 ALA A O 1
ATOM 2486 N N . ALA A 1 314 ? 9.264 4.558 25.308 1.00 82.06 314 ALA A N 1
ATOM 2487 C CA . ALA A 1 314 ? 10.591 4.399 25.905 1.00 82.06 314 ALA A CA 1
ATOM 2488 C C . ALA A 1 314 ? 11.725 4.547 24.871 1.00 82.06 314 ALA A C 1
ATOM 2490 O O . ALA A 1 314 ? 12.718 5.230 25.136 1.00 82.06 314 ALA A O 1
ATOM 2491 N N . LEU A 1 315 ? 11.575 3.952 23.682 1.00 79.81 315 LEU A N 1
ATOM 2492 C CA . LEU A 1 315 ? 12.544 4.076 22.587 1.00 79.81 315 LEU A CA 1
ATOM 2493 C C . LEU A 1 315 ? 12.669 5.522 22.097 1.00 79.81 315 LEU A C 1
ATOM 2495 O O . LEU A 1 315 ? 13.785 6.019 21.937 1.00 79.81 315 LEU A O 1
ATOM 2499 N N . GLN A 1 316 ? 11.544 6.218 21.936 1.00 78.06 316 GLN A N 1
ATOM 2500 C CA . GLN A 1 316 ? 11.503 7.622 21.536 1.00 78.06 316 GLN A CA 1
ATOM 2501 C C . GLN A 1 316 ? 12.241 8.518 22.543 1.00 78.06 316 GLN A C 1
ATOM 2503 O O . GLN A 1 316 ? 13.067 9.337 22.135 1.00 78.06 316 GLN A O 1
ATOM 2508 N N . LYS A 1 317 ? 12.027 8.316 23.853 1.00 73.88 317 LYS A N 1
ATOM 2509 C CA . LYS A 1 317 ? 12.726 9.068 24.913 1.00 73.88 317 LYS A CA 1
ATOM 2510 C C . LYS A 1 317 ? 14.237 8.845 24.876 1.00 73.88 317 LYS A C 1
ATOM 2512 O O . LYS A 1 317 ? 14.999 9.792 25.046 1.00 73.88 317 LYS A O 1
ATOM 2517 N N . ASN A 1 318 ? 14.673 7.616 24.605 1.00 64.69 318 ASN A N 1
ATOM 2518 C CA . ASN A 1 318 ? 16.094 7.272 24.512 1.00 64.69 318 ASN A CA 1
ATOM 2519 C C . ASN A 1 318 ? 16.758 7.808 23.233 1.00 64.69 318 ASN A C 1
ATOM 2521 O O . ASN A 1 318 ? 17.961 8.073 23.234 1.00 64.69 318 ASN A O 1
ATOM 2525 N N . PHE A 1 319 ? 15.991 8.027 22.161 1.00 59.59 319 PHE A N 1
ATOM 2526 C CA . PHE A 1 319 ? 16.491 8.629 20.921 1.00 59.59 319 PHE A CA 1
ATOM 2527 C C . PHE A 1 319 ? 16.948 10.085 21.123 1.00 59.59 319 PHE A C 1
ATOM 2529 O O . PHE A 1 319 ? 17.900 10.521 20.482 1.00 59.59 319 PHE A O 1
ATOM 2536 N N . HIS A 1 320 ? 16.338 10.812 22.070 1.00 52.00 320 HIS A N 1
ATOM 2537 C CA . HIS A 1 320 ? 16.755 12.167 22.470 1.00 52.00 320 HIS A CA 1
ATOM 2538 C C . HIS A 1 320 ? 18.006 12.199 23.369 1.00 52.00 320 HIS A C 1
ATOM 2540 O O . HIS A 1 320 ? 18.518 13.278 23.656 1.00 52.00 320 HIS A O 1
ATOM 2546 N N . ILE A 1 321 ? 18.506 11.042 23.823 1.00 40.44 321 ILE A N 1
ATOM 2547 C CA . ILE A 1 321 ? 19.662 10.931 24.736 1.00 40.44 321 ILE A CA 1
ATOM 2548 C C . ILE A 1 321 ? 20.940 10.506 23.988 1.00 40.44 321 ILE A C 1
ATOM 2550 O O . ILE A 1 321 ? 22.048 10.669 24.500 1.00 40.44 321 ILE A O 1
ATOM 2554 N N . LEU A 1 322 ? 20.830 10.005 22.755 1.00 29.66 322 LEU A N 1
ATOM 2555 C CA . LEU A 1 322 ? 21.994 9.638 21.952 1.00 29.66 322 LEU A CA 1
ATOM 2556 C C . LEU A 1 322 ? 22.561 10.876 21.242 1.00 29.66 322 LEU A C 1
ATOM 2558 O O . LEU A 1 322 ? 21.872 11.462 20.406 1.00 29.66 322 LEU A O 1
ATOM 2562 N N . PRO A 1 323 ? 23.823 11.272 21.502 1.00 30.12 323 PRO A N 1
ATOM 2563 C CA . PRO A 1 323 ? 24.455 12.300 20.701 1.00 30.12 323 PRO A CA 1
ATOM 2564 C C . PRO A 1 323 ? 24.608 11.731 19.293 1.00 30.12 323 PRO A C 1
ATOM 2566 O O . PRO A 1 323 ? 25.301 10.732 19.077 1.00 30.12 323 PRO A O 1
ATOM 2569 N N . THR A 1 324 ? 23.955 12.365 18.322 1.00 32.69 324 THR A N 1
ATOM 2570 C CA . THR A 1 324 ? 24.282 12.185 16.910 1.00 32.69 324 THR A CA 1
ATOM 2571 C C . THR A 1 324 ? 25.793 12.320 16.773 1.00 32.69 324 THR A C 1
ATOM 2573 O O . THR A 1 324 ? 26.354 13.381 17.053 1.00 32.69 324 THR A O 1
ATOM 2576 N N . ARG A 1 325 ? 26.475 11.232 16.398 1.00 29.67 325 ARG A N 1
ATOM 2577 C CA . ARG A 1 325 ? 27.895 11.245 16.033 1.00 29.67 325 ARG A CA 1
ATOM 2578 C C . ARG A 1 325 ? 28.066 12.166 14.827 1.00 29.67 325 ARG A C 1
ATOM 2580 O O . ARG A 1 325 ? 27.987 11.681 13.707 1.00 29.67 325 ARG A O 1
ATOM 2587 N N . SER A 1 326 ? 28.224 13.469 15.065 1.00 30.80 326 SER A N 1
ATOM 2588 C CA . SER A 1 326 ? 28.832 14.503 14.208 1.00 30.80 326 SER A CA 1
ATOM 2589 C C . SER A 1 326 ? 28.522 15.897 14.765 1.00 30.80 326 SER A C 1
ATOM 2591 O O . SER A 1 326 ? 27.850 16.693 14.120 1.00 30.80 326 SER A O 1
ATOM 2593 N N . SER A 1 327 ? 29.013 16.221 15.958 1.00 27.17 327 SER A N 1
ATOM 2594 C CA . SER A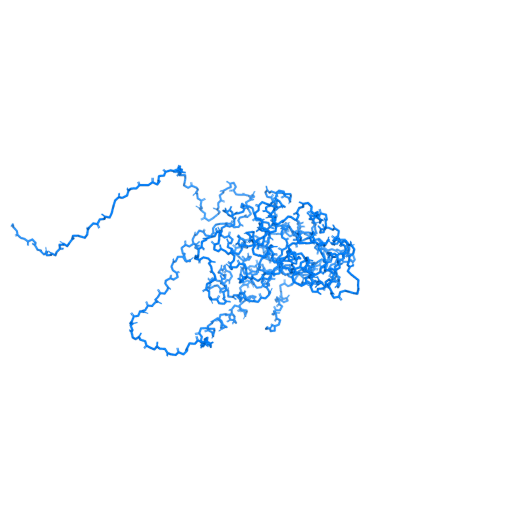 1 327 ? 29.168 17.630 16.342 1.00 27.17 327 SER A CA 1
ATOM 2595 C C . SER A 1 327 ? 30.200 17.754 17.454 1.00 27.17 327 SER A C 1
ATOM 2597 O O . SER A 1 327 ? 29.919 17.690 18.648 1.00 27.17 327 SER A O 1
ATOM 2599 N N . ILE A 1 328 ? 31.445 17.896 17.004 1.00 27.02 328 ILE A N 1
ATOM 2600 C CA . ILE A 1 328 ? 32.522 18.493 17.780 1.00 27.02 328 ILE A CA 1
ATOM 2601 C C . ILE A 1 328 ? 32.077 19.901 18.193 1.00 27.02 328 ILE A C 1
ATOM 2603 O O . ILE A 1 328 ? 31.526 20.665 17.404 1.00 27.02 328 ILE A O 1
ATOM 2607 N N . VAL A 1 329 ? 32.317 20.184 19.465 1.00 28.00 329 VAL A N 1
ATOM 2608 C CA . VAL A 1 329 ? 32.067 21.423 20.196 1.00 28.00 329 VAL A CA 1
ATOM 2609 C C . VAL A 1 329 ? 32.637 22.645 19.469 1.00 28.00 329 VAL A C 1
ATOM 2611 O O . VAL A 1 329 ? 33.844 22.726 19.267 1.00 28.00 329 VAL A O 1
ATOM 2614 N N . VAL A 1 330 ? 31.797 23.655 19.231 1.00 25.77 330 VAL A N 1
ATOM 2615 C CA . VAL A 1 330 ? 32.181 25.053 19.476 1.00 25.77 330 VAL A CA 1
ATOM 2616 C C . VAL A 1 330 ? 31.053 25.700 20.265 1.00 25.77 330 VAL A C 1
ATOM 2618 O O . VAL A 1 330 ? 29.967 25.963 19.755 1.00 25.77 330 VAL A O 1
ATOM 2621 N N . ALA A 1 331 ? 31.320 25.905 21.549 1.00 27.14 331 ALA A N 1
ATOM 2622 C CA . ALA A 1 331 ? 30.496 26.707 22.427 1.00 27.14 331 ALA A CA 1
ATOM 2623 C C . ALA A 1 331 ? 30.621 28.179 22.022 1.00 27.14 331 ALA A C 1
ATOM 2625 O O . ALA A 1 331 ? 31.724 28.718 22.046 1.00 27.14 331 ALA A O 1
ATOM 2626 N N . MET A 1 332 ? 29.501 28.842 21.735 1.00 24.83 332 MET A N 1
ATOM 2627 C CA . MET A 1 332 ? 29.363 30.269 22.011 1.00 24.83 332 MET A CA 1
ATOM 2628 C C . MET A 1 332 ? 28.003 30.533 22.657 1.00 24.83 332 MET A C 1
ATOM 2630 O O . MET A 1 332 ? 26.938 30.289 22.101 1.00 24.83 332 MET A O 1
ATOM 2634 N N . THR A 1 333 ? 28.127 30.975 23.900 1.00 31.17 333 THR A N 1
ATOM 2635 C CA . THR A 1 333 ? 27.171 31.598 24.810 1.00 31.17 333 THR A CA 1
ATOM 2636 C C . THR A 1 333 ? 26.048 32.394 24.142 1.00 31.17 333 THR A C 1
ATOM 2638 O O . THR A 1 333 ? 26.309 33.325 23.383 1.00 31.17 333 THR A O 1
ATOM 2641 N N . GLY A 1 334 ? 24.811 32.108 24.541 1.00 24.55 334 GLY A N 1
ATOM 2642 C CA . GLY A 1 334 ? 23.651 32.953 24.277 1.00 24.55 334 GLY A CA 1
ATOM 2643 C C . GLY A 1 334 ? 22.373 32.220 24.654 1.00 24.55 334 GLY A C 1
ATOM 2644 O O . GLY A 1 334 ? 22.014 31.231 24.026 1.00 24.55 334 GLY A O 1
ATOM 2645 N N . GLU A 1 335 ? 21.715 32.663 25.719 1.00 36.81 335 GLU A N 1
ATOM 2646 C CA . GLU A 1 335 ? 20.432 32.129 26.167 1.00 36.81 335 GLU A CA 1
ATOM 2647 C C . GLU A 1 335 ? 19.394 32.141 25.032 1.00 36.81 335 GLU A C 1
ATOM 2649 O O . GLU A 1 335 ? 18.991 33.198 24.558 1.00 36.81 335 GLU A O 1
ATOM 2654 N N . MET A 1 336 ? 18.888 30.969 24.648 1.00 23.48 336 MET A N 1
ATOM 2655 C CA . MET A 1 336 ? 17.578 30.844 24.013 1.00 23.48 336 MET A CA 1
ATOM 2656 C C . MET A 1 336 ? 16.897 29.573 24.516 1.00 23.48 336 MET A C 1
ATOM 2658 O O . MET A 1 336 ? 17.195 28.456 24.100 1.00 23.48 336 MET A O 1
ATOM 2662 N N . LYS A 1 337 ? 15.941 29.756 25.433 1.00 25.70 337 LYS A N 1
ATOM 2663 C CA . LYS A 1 337 ? 14.908 28.759 25.723 1.00 25.70 337 LYS A CA 1
ATOM 2664 C C . LYS A 1 337 ? 14.053 28.582 24.466 1.00 25.70 337 LYS A C 1
ATOM 2666 O O . LYS A 1 337 ? 13.082 29.310 24.281 1.00 25.70 337 LYS A O 1
ATOM 2671 N N . ALA A 1 338 ? 14.366 27.599 23.631 1.00 24.59 338 ALA A N 1
ATOM 2672 C CA . ALA A 1 338 ? 13.441 27.137 22.604 1.00 24.59 338 ALA A CA 1
ATOM 2673 C C . ALA A 1 338 ? 12.400 26.206 23.251 1.00 24.59 338 ALA A C 1
ATOM 2675 O O . ALA A 1 338 ? 12.517 24.984 23.230 1.00 24.59 338 ALA A O 1
ATOM 2676 N N . ARG A 1 339 ? 11.362 26.797 23.858 1.00 24.14 339 ARG A N 1
ATOM 2677 C CA . ARG A 1 339 ? 10.061 26.127 23.963 1.00 24.14 339 ARG A CA 1
ATOM 2678 C C . ARG A 1 339 ? 9.505 26.064 22.543 1.00 24.14 339 ARG A C 1
ATOM 2680 O O . ARG A 1 339 ? 8.962 27.054 22.063 1.00 24.14 339 ARG A O 1
ATOM 2687 N N . ILE A 1 340 ? 9.649 24.926 21.871 1.00 25.98 340 ILE A N 1
ATOM 2688 C CA . ILE A 1 340 ? 8.831 24.642 20.691 1.00 25.98 340 ILE A CA 1
ATOM 2689 C C . ILE A 1 340 ? 7.421 24.391 21.221 1.00 25.98 340 ILE A C 1
ATOM 2691 O O . ILE A 1 340 ? 7.126 23.355 21.814 1.00 25.98 340 ILE A O 1
ATOM 2695 N N . PHE A 1 341 ? 6.577 25.410 21.098 1.00 23.78 341 PHE A N 1
ATOM 2696 C CA . PHE A 1 341 ? 5.154 25.319 21.372 1.00 23.78 341 PHE A CA 1
ATOM 2697 C C . PHE A 1 341 ? 4.522 24.365 20.349 1.00 23.78 341 PHE A C 1
ATOM 2699 O O . PHE A 1 341 ? 4.359 24.707 19.182 1.00 23.78 341 PHE A O 1
ATOM 2706 N N . MET A 1 342 ? 4.133 23.171 20.803 1.00 28.69 342 MET A N 1
ATOM 2707 C CA . MET A 1 342 ? 3.245 22.240 20.092 1.00 28.69 342 MET A CA 1
ATOM 2708 C C . MET A 1 342 ? 1.781 22.728 20.099 1.00 28.69 342 MET A C 1
ATOM 2710 O O . MET A 1 342 ? 0.861 21.940 20.280 1.00 28.69 342 MET A O 1
ATOM 2714 N N . SER A 1 343 ? 1.532 24.032 19.954 1.00 24.95 343 SER A N 1
ATOM 2715 C CA . SER A 1 343 ? 0.183 24.589 20.119 1.00 24.95 343 SER A CA 1
ATOM 2716 C C . SER A 1 343 ? -0.647 24.622 18.834 1.00 24.95 343 SER A C 1
ATOM 2718 O O . SER A 1 343 ? -1.856 24.789 18.926 1.00 24.95 343 SER A O 1
ATOM 2720 N N . GLU A 1 344 ? -0.064 24.396 17.648 1.00 28.16 344 GLU A N 1
ATOM 2721 C CA . GLU A 1 344 ? -0.834 24.400 16.386 1.00 28.16 344 GLU A CA 1
ATOM 2722 C C . GLU A 1 344 ? -0.958 23.043 15.679 1.00 28.16 344 GLU A C 1
ATOM 2724 O O . GLU A 1 344 ? -1.886 22.856 14.894 1.00 28.16 344 GLU A O 1
ATOM 2729 N N . LEU A 1 345 ? -0.164 22.037 16.068 1.00 30.64 345 LEU A N 1
ATOM 2730 C CA . LEU A 1 345 ? -0.573 20.636 15.879 1.00 30.64 345 LEU A CA 1
ATOM 2731 C C . LEU A 1 345 ? -1.802 20.321 16.753 1.00 30.64 345 LEU A C 1
ATOM 2733 O O . LEU A 1 345 ? -2.728 19.667 16.277 1.00 30.64 345 LEU A O 1
ATOM 2737 N N . GLN A 1 346 ? -1.892 20.930 17.944 1.00 29.56 346 GLN A N 1
ATOM 2738 C CA . GLN A 1 346 ? -3.085 20.905 18.800 1.00 29.56 346 GLN A CA 1
ATOM 2739 C C . GLN A 1 346 ? -4.275 21.722 18.261 1.00 29.56 346 GLN A C 1
ATOM 2741 O O . GLN A 1 346 ? -5.415 21.453 18.637 1.00 29.56 346 GLN A O 1
ATOM 2746 N N . MET A 1 347 ? -4.072 22.677 17.343 1.00 23.02 347 MET A N 1
ATOM 2747 C CA . MET A 1 347 ? -5.185 23.436 16.744 1.00 23.02 347 MET A CA 1
ATOM 2748 C C . MET A 1 347 ? -5.756 22.834 15.457 1.00 23.02 347 MET A C 1
ATOM 2750 O O . MET A 1 347 ? -6.841 23.240 15.046 1.00 23.02 347 MET A O 1
ATOM 2754 N N . SER A 1 348 ? -5.130 21.804 14.876 1.00 29.67 348 SER A N 1
ATOM 2755 C CA . SER A 1 348 ? -5.807 20.973 13.862 1.00 29.67 348 SER A CA 1
ATOM 2756 C C . SER A 1 348 ? -6.610 19.811 14.469 1.00 29.67 348 SER A C 1
ATOM 2758 O O . SER A 1 348 ? -7.471 19.241 13.807 1.00 29.67 348 SER A O 1
ATOM 2760 N N . GLN A 1 349 ? -6.414 19.507 15.758 1.00 33.00 349 GLN A N 1
ATOM 2761 C CA . GLN A 1 349 ? -7.074 18.388 16.443 1.00 33.00 349 GLN A CA 1
ATOM 2762 C C . GLN A 1 349 ? -8.544 18.641 16.808 1.00 33.00 349 GLN A C 1
ATOM 2764 O O . GLN A 1 349 ? -9.285 17.684 17.025 1.00 33.00 349 GLN A O 1
ATOM 2769 N N . LYS A 1 350 ? -9.012 19.899 16.816 1.00 25.62 350 LYS A N 1
ATOM 2770 C CA . LYS A 1 350 ? -10.447 20.207 16.986 1.00 25.62 350 LYS A CA 1
ATOM 2771 C C . LYS A 1 350 ? -11.259 20.189 15.689 1.00 25.62 350 LYS A C 1
ATOM 2773 O O . LYS A 1 350 ? -12.478 20.189 15.767 1.00 25.62 350 LYS A O 1
ATOM 2778 N N . HIS A 1 351 ? -10.610 20.072 14.531 1.00 28.78 351 HIS A N 1
ATOM 2779 C CA . HIS A 1 351 ? -11.271 19.893 13.235 1.00 28.78 351 HIS A CA 1
ATOM 2780 C C . HIS A 1 351 ? -10.526 18.873 12.364 1.00 28.78 351 HIS A C 1
ATOM 2782 O O . HIS A 1 351 ? -10.363 19.059 11.160 1.00 28.78 351 HIS A O 1
ATOM 2788 N N . ALA A 1 352 ? -10.098 17.757 12.965 1.00 29.58 352 ALA A N 1
ATOM 2789 C CA . ALA A 1 352 ? -9.790 16.544 12.215 1.00 29.58 352 ALA A CA 1
ATOM 2790 C C . ALA A 1 352 ? -11.118 15.934 11.725 1.00 29.58 352 ALA A C 1
ATOM 2792 O O . ALA A 1 352 ? -11.638 14.958 12.267 1.00 29.58 352 ALA A O 1
ATOM 2793 N N . GLU A 1 353 ? -11.722 16.608 10.754 1.00 32.19 353 GLU A N 1
ATOM 2794 C CA . GLU A 1 353 ? -12.879 16.177 9.988 1.00 32.19 353 GLU A CA 1
ATOM 2795 C C . GLU A 1 353 ? -12.348 15.634 8.657 1.00 32.19 353 GLU A C 1
ATOM 2797 O O . GLU A 1 353 ? -11.586 16.300 7.972 1.00 32.19 353 GLU A O 1
ATOM 2802 N N . CYS A 1 354 ? -12.674 14.448 8.172 1.00 28.77 354 CYS A N 1
ATOM 2803 C CA . CYS A 1 354 ? -13.609 13.440 8.618 1.00 28.77 354 CYS A CA 1
ATOM 2804 C C . CYS A 1 354 ? -13.352 12.251 7.682 1.00 28.77 354 CYS A C 1
ATOM 2806 O O . CYS A 1 354 ? -13.513 12.380 6.469 1.00 28.77 354 CYS A O 1
ATOM 2808 N N . SER A 1 355 ? -12.981 11.088 8.206 1.00 33.47 355 SER A N 1
ATOM 2809 C CA . SER A 1 355 ? -13.048 9.809 7.475 1.00 33.47 355 SER A CA 1
ATOM 2810 C C . SER A 1 355 ? -14.482 9.304 7.545 1.00 33.47 355 SER A C 1
ATOM 2812 O O . SER A 1 355 ? -14.759 8.173 7.944 1.00 33.47 355 SER A O 1
ATOM 2814 N N . CYS A 1 356 ? -15.430 10.192 7.242 1.00 32.34 356 CYS A N 1
ATOM 2815 C CA . CYS A 1 356 ? -16.808 9.786 7.203 1.00 32.34 356 CYS A CA 1
ATOM 2816 C C . CYS A 1 356 ? -16.915 8.711 6.125 1.00 32.34 356 CYS A C 1
ATOM 2818 O O . CYS A 1 356 ? -16.517 8.897 4.970 1.00 32.34 356 CYS A O 1
ATOM 2820 N N . VAL A 1 357 ? -17.556 7.616 6.503 1.00 35.31 357 VAL A N 1
ATOM 2821 C CA . VAL A 1 357 ? -18.533 6.996 5.624 1.00 35.31 357 VAL A CA 1
ATOM 2822 C C . VAL A 1 357 ? -19.549 8.101 5.307 1.00 35.31 357 VAL A C 1
ATOM 2824 O O . VAL A 1 357 ? -20.539 8.284 6.007 1.00 35.31 357 VAL A O 1
ATOM 2827 N N . LEU A 1 358 ? -19.242 8.948 4.320 1.00 30.44 358 LEU A N 1
ATOM 2828 C CA . LEU A 1 358 ? -20.249 9.795 3.703 1.00 30.44 358 LEU A CA 1
ATOM 2829 C C . LEU A 1 358 ? -21.144 8.803 2.972 1.00 30.44 358 LEU A C 1
ATOM 2831 O O . LEU A 1 358 ? -20.736 8.182 1.998 1.00 30.44 358 LEU A O 1
ATOM 2835 N N . GLY A 1 359 ? -22.310 8.559 3.541 1.00 32.22 359 GLY A N 1
ATOM 2836 C CA . GLY A 1 359 ? -23.263 7.567 3.068 1.00 32.22 359 GLY A CA 1
ATOM 2837 C C . GLY A 1 359 ? -24.604 7.710 3.771 1.00 32.22 359 GLY A C 1
ATOM 2838 O O . GLY A 1 359 ? -25.627 7.523 3.131 1.00 32.22 359 GLY A O 1
ATOM 2839 N N . GLU A 1 360 ? -24.616 8.136 5.041 1.00 34.62 360 GLU A N 1
ATOM 2840 C CA . GLU A 1 360 ? -25.852 8.071 5.839 1.00 34.62 360 GLU A CA 1
ATOM 2841 C C . GLU A 1 360 ? -26.273 9.383 6.529 1.00 34.62 360 GLU A C 1
ATOM 2843 O O . GLU A 1 360 ? -27.353 9.427 7.106 1.00 34.62 360 GLU A O 1
ATOM 2848 N N . SER A 1 361 ? -25.498 10.477 6.456 1.00 32.38 361 SER A N 1
ATOM 2849 C CA . SER A 1 361 ? -25.770 11.694 7.253 1.00 32.38 361 SER A CA 1
ATOM 2850 C C . SER A 1 361 ? -26.135 12.974 6.479 1.00 32.38 361 SER A C 1
ATOM 2852 O O . SER A 1 361 ? -25.924 14.067 7.004 1.00 32.38 361 SER A O 1
ATOM 2854 N N . GLU A 1 362 ? -26.658 12.890 5.247 1.00 33.72 362 GLU A N 1
ATOM 2855 C CA . GLU A 1 362 ? -27.076 14.071 4.445 1.00 33.72 362 GLU A CA 1
ATOM 2856 C C . GLU A 1 362 ? -26.029 15.212 4.403 1.00 33.72 362 GLU A C 1
ATOM 2858 O O . GLU A 1 362 ? -26.350 16.399 4.407 1.00 33.72 362 GLU A O 1
ATOM 2863 N N . GLY A 1 363 ? -24.738 14.867 4.406 1.00 30.62 363 GLY A N 1
ATOM 2864 C CA . GLY A 1 363 ? -23.661 15.859 4.365 1.00 30.62 363 GLY A CA 1
ATOM 2865 C C . GLY A 1 363 ? -23.389 16.595 5.684 1.00 30.62 363 GLY A C 1
ATOM 2866 O O . GLY A 1 363 ? -22.692 17.606 5.659 1.00 30.62 363 GLY A O 1
ATOM 2867 N N . ARG A 1 364 ? -23.870 16.105 6.837 1.00 30.34 364 ARG A N 1
ATOM 2868 C CA . ARG A 1 364 ? -23.498 16.645 8.156 1.00 30.34 364 ARG A CA 1
ATOM 2869 C C . ARG A 1 364 ? -22.509 15.743 8.887 1.00 30.34 364 ARG A C 1
ATOM 2871 O O . ARG A 1 364 ? -22.722 14.542 9.049 1.00 30.34 364 ARG A O 1
ATOM 2878 N N . CYS A 1 365 ? -21.422 16.356 9.348 1.00 35.31 365 CYS A N 1
ATOM 2879 C CA . CYS A 1 365 ? -20.449 15.749 10.246 1.00 35.31 365 CYS A CA 1
ATOM 2880 C C . CYS A 1 365 ? -21.084 15.579 11.643 1.00 35.31 365 CYS A C 1
ATOM 2882 O O . CYS A 1 365 ? -21.540 16.576 12.209 1.00 35.31 365 CYS A O 1
ATOM 2884 N N . PRO A 1 366 ? -21.081 14.380 12.258 1.00 34.97 366 PRO A N 1
ATOM 2885 C CA . PRO A 1 366 ? -21.573 14.198 13.629 1.00 34.97 366 PRO A CA 1
ATOM 2886 C C . PRO A 1 366 ? -20.726 14.933 14.688 1.00 34.97 366 PRO A C 1
ATOM 2888 O O . PRO A 1 366 ? -21.129 15.001 15.846 1.00 34.97 366 PRO A O 1
ATOM 2891 N N . ARG A 1 367 ? -19.581 15.528 14.303 1.00 35.72 367 ARG A N 1
ATOM 2892 C CA . ARG A 1 367 ? -18.774 16.439 15.138 1.00 35.72 367 ARG A CA 1
ATOM 2893 C C . ARG A 1 367 ? -19.163 17.923 15.010 1.00 35.72 367 ARG A C 1
ATOM 2895 O O . ARG A 1 367 ? -18.534 18.754 15.653 1.00 35.72 367 ARG A O 1
ATOM 2902 N N . GLY A 1 368 ? -20.214 18.256 14.253 1.00 29.20 368 GLY A N 1
ATOM 2903 C CA . GLY A 1 368 ? -20.840 19.582 14.293 1.00 29.20 368 GLY A CA 1
ATOM 2904 C C . GLY A 1 368 ? -20.364 20.620 13.270 1.00 29.20 368 GLY A C 1
ATOM 2905 O O . GLY A 1 368 ? -20.766 21.774 13.399 1.00 29.20 368 GLY A O 1
ATOM 2906 N N . ALA A 1 369 ? -19.588 20.269 12.237 1.00 29.89 369 ALA A N 1
ATOM 2907 C CA . ALA A 1 369 ? -19.339 21.205 11.136 1.00 29.89 369 ALA A CA 1
ATOM 2908 C C . ALA A 1 369 ? -20.611 21.493 10.333 1.00 29.89 369 ALA A C 1
ATOM 2910 O O . ALA A 1 369 ? -21.056 20.699 9.499 1.00 29.89 369 ALA A O 1
ATOM 2911 N N . GLY A 1 370 ? -21.180 22.669 10.579 1.00 25.11 370 GLY A N 1
ATOM 2912 C CA . GLY A 1 370 ? -21.984 23.384 9.602 1.00 25.11 370 GLY A CA 1
ATOM 2913 C C . GLY A 1 370 ? -21.066 24.177 8.676 1.00 25.11 370 GLY A C 1
ATOM 2914 O O . GLY A 1 370 ? -20.112 24.809 9.126 1.00 25.11 370 GLY A O 1
ATOM 2915 N N . ILE A 1 371 ? -21.372 24.159 7.381 1.00 27.61 371 ILE A N 1
ATOM 2916 C CA . ILE A 1 371 ? -20.822 25.114 6.419 1.00 27.61 371 ILE A CA 1
ATOM 2917 C C . ILE A 1 371 ? -21.285 26.502 6.872 1.00 27.61 371 ILE A C 1
ATOM 2919 O O . ILE A 1 371 ? -22.477 26.801 6.803 1.00 27.61 371 ILE A O 1
ATOM 2923 N N . VAL A 1 372 ? -20.365 27.349 7.334 1.00 27.11 372 VAL A N 1
ATOM 2924 C CA . VAL A 1 372 ? -20.608 28.793 7.313 1.00 27.11 372 VAL A CA 1
ATOM 2925 C C . VAL A 1 372 ? -20.262 29.233 5.900 1.00 27.11 372 VAL A C 1
ATOM 2927 O O . VAL A 1 372 ? -19.094 29.266 5.514 1.00 27.11 372 VAL A O 1
ATOM 2930 N N . GLY A 1 373 ? -21.303 29.454 5.099 1.00 27.09 373 GLY A N 1
ATOM 2931 C CA . GLY A 1 373 ? -21.164 30.152 3.834 1.00 27.09 373 GLY A CA 1
ATOM 2932 C C . GLY A 1 373 ? -20.633 31.555 4.099 1.00 27.09 373 GLY A C 1
ATOM 2933 O O . GLY A 1 373 ? -21.069 32.212 5.035 1.00 27.09 373 GLY A O 1
ATOM 2934 N N . ASP A 1 374 ? -19.635 31.968 3.333 1.00 24.80 374 ASP A N 1
ATOM 2935 C CA . ASP A 1 374 ? -19.814 33.060 2.384 1.00 24.80 374 ASP A CA 1
ATOM 2936 C C . ASP A 1 374 ? -18.559 33.195 1.511 1.00 24.80 374 ASP A C 1
ATOM 2938 O O . ASP A 1 374 ? -17.423 33.124 1.974 1.00 24.80 374 ASP A O 1
ATOM 2942 N N . SER A 1 375 ? -18.824 33.293 0.209 1.00 30.83 375 SER A N 1
ATOM 2943 C CA . SER A 1 375 ? -17.995 33.835 -0.873 1.00 30.83 375 SER A CA 1
ATOM 2944 C C . SER A 1 375 ? -16.531 34.184 -0.565 1.00 30.83 375 SER A C 1
ATOM 2946 O O . SER A 1 375 ? -16.252 35.184 0.091 1.00 30.83 375 SER A O 1
ATOM 2948 N N . PHE A 1 376 ? -15.596 33.487 -1.215 1.00 24.23 376 PHE A N 1
ATOM 2949 C CA . PHE A 1 376 ? -14.305 34.080 -1.570 1.00 24.23 376 PHE A CA 1
ATOM 2950 C C . PHE A 1 376 ? -14.123 34.001 -3.085 1.00 24.23 376 PHE A C 1
ATOM 2952 O O . PHE A 1 376 ? -13.939 32.921 -3.649 1.00 24.23 376 PHE A O 1
ATOM 2959 N N . GLN A 1 377 ? -14.251 35.159 -3.736 1.00 23.66 377 GLN A N 1
ATOM 2960 C CA . GLN A 1 377 ? -13.830 35.357 -5.118 1.00 23.66 377 GLN A CA 1
ATOM 2961 C C . GLN A 1 377 ? -12.305 35.539 -5.175 1.00 23.66 377 GLN A C 1
ATOM 2963 O O . GLN A 1 377 ? -11.723 36.077 -4.230 1.00 23.66 377 GLN A O 1
ATOM 2968 N N . PRO A 1 378 ? -11.650 35.087 -6.256 1.00 28.67 378 PRO A N 1
ATOM 2969 C CA . PRO A 1 378 ? -10.236 35.317 -6.478 1.00 28.67 378 PRO A CA 1
ATOM 2970 C C . PRO A 1 378 ? -10.072 36.675 -7.160 1.00 28.67 378 PRO A C 1
ATOM 2972 O O . PRO A 1 378 ? -10.592 36.839 -8.253 1.00 28.67 378 PRO A O 1
ATOM 2975 N N . ASP A 1 379 ? -9.433 37.630 -6.489 1.00 26.30 379 ASP A N 1
ATOM 2976 C CA . ASP A 1 379 ? -8.623 38.722 -7.055 1.00 26.30 379 ASP A CA 1
ATOM 2977 C C . ASP A 1 379 ? -8.411 39.776 -5.959 1.00 26.30 379 ASP A C 1
ATOM 2979 O O . ASP A 1 379 ? -9.374 40.342 -5.458 1.00 26.30 379 ASP A O 1
ATOM 2983 N N . ASP A 1 380 ? -7.157 39.960 -5.532 1.00 24.77 380 ASP A N 1
ATOM 2984 C CA . ASP A 1 380 ? -6.572 41.266 -5.182 1.00 24.77 380 ASP A CA 1
ATOM 2985 C C . ASP A 1 380 ? -5.136 41.070 -4.665 1.00 24.77 380 ASP A C 1
ATOM 2987 O O . ASP A 1 380 ? -4.840 40.949 -3.474 1.00 24.77 380 ASP A O 1
ATOM 2991 N N . PHE A 1 381 ? -4.207 41.033 -5.621 1.00 27.88 381 PHE A N 1
ATOM 2992 C CA . PHE A 1 381 ? -2.836 41.481 -5.412 1.00 27.88 381 PHE A CA 1
ATOM 2993 C C . PHE A 1 381 ? -2.820 43.017 -5.518 1.00 27.88 381 PHE A C 1
ATOM 2995 O O . PHE A 1 381 ? -3.265 43.540 -6.535 1.00 27.88 381 PHE A O 1
ATOM 3002 N N . CYS A 1 382 ? -2.233 43.687 -4.513 1.00 25.62 382 CYS A N 1
ATOM 3003 C CA . CYS A 1 382 ? -1.458 44.950 -4.559 1.00 25.62 382 CYS A CA 1
ATOM 3004 C C . CYS A 1 382 ? -1.827 46.024 -3.506 1.00 25.62 382 CYS A C 1
ATOM 3006 O O . CYS A 1 382 ? -2.973 46.421 -3.352 1.00 25.62 382 CYS A O 1
ATOM 3008 N N . HIS A 1 383 ? -0.751 46.578 -2.917 1.00 24.58 383 HIS A N 1
ATOM 3009 C CA . HIS A 1 383 ? -0.586 47.877 -2.229 1.00 24.58 383 HIS A CA 1
ATOM 3010 C C . HIS A 1 383 ? -0.903 48.038 -0.718 1.00 24.58 383 HIS A C 1
ATOM 3012 O O . HIS A 1 383 ? -2.011 48.386 -0.350 1.00 24.58 383 HIS A O 1
ATOM 3018 N N . ASN A 1 384 ? 0.177 47.927 0.093 1.00 24.81 384 ASN A N 1
ATOM 3019 C CA . ASN A 1 384 ? 0.757 48.886 1.084 1.00 24.81 384 ASN A CA 1
ATOM 3020 C C . ASN A 1 384 ? -0.117 49.571 2.180 1.00 24.81 384 ASN A C 1
ATOM 3022 O O . ASN A 1 384 ? -1.305 49.751 1.966 1.00 24.81 384 ASN A O 1
ATOM 3026 N N . PRO A 1 385 ? 0.453 50.137 3.287 1.00 29.17 385 PRO A N 1
ATOM 3027 C CA . PRO A 1 385 ? 1.849 50.162 3.763 1.00 29.17 385 PRO A CA 1
ATOM 3028 C C . PRO A 1 385 ? 2.053 49.832 5.272 1.00 29.17 385 PRO A C 1
ATOM 3030 O O . PRO A 1 385 ? 1.134 49.684 6.071 1.00 29.17 385 PRO A O 1
ATOM 3033 N N . ILE A 1 386 ? 3.335 49.773 5.639 1.00 32.53 386 ILE A N 1
ATOM 3034 C CA . ILE A 1 386 ? 3.940 49.746 6.982 1.00 32.53 386 ILE A CA 1
ATOM 3035 C C . ILE A 1 386 ? 3.345 50.817 7.927 1.00 32.53 386 ILE A C 1
ATOM 3037 O O . ILE A 1 386 ? 3.307 51.983 7.530 1.00 32.53 386 ILE A O 1
ATOM 3041 N N . PRO A 1 387 ? 3.017 50.505 9.202 1.00 27.80 387 PRO A N 1
ATOM 3042 C CA . PRO A 1 387 ? 2.829 51.517 10.233 1.00 27.80 387 PRO A CA 1
ATOM 3043 C C . PRO A 1 387 ? 4.109 51.742 11.046 1.00 27.80 387 PRO A C 1
ATOM 3045 O O . PRO A 1 387 ? 4.686 50.839 11.653 1.00 27.80 387 PRO A O 1
ATOM 3048 N N . THR A 1 388 ? 4.517 53.003 11.044 1.00 26.50 388 THR A N 1
ATOM 3049 C CA . THR A 1 388 ? 5.616 53.618 11.781 1.00 26.50 388 THR A CA 1
ATOM 3050 C C . THR A 1 388 ? 5.415 53.531 13.296 1.00 26.50 388 THR A C 1
ATOM 3052 O O . THR A 1 388 ? 4.329 53.773 13.820 1.00 26.50 388 THR A O 1
ATOM 3055 N N . ILE A 1 389 ? 6.508 53.249 14.003 1.00 28.20 389 ILE A N 1
ATOM 3056 C CA . ILE A 1 389 ? 6.635 53.327 15.460 1.00 28.20 389 ILE A CA 1
ATOM 3057 C C . ILE A 1 389 ? 6.425 54.781 15.907 1.00 28.20 389 ILE A C 1
ATOM 3059 O O . ILE A 1 389 ? 7.130 55.675 15.440 1.00 28.20 389 ILE A O 1
ATOM 3063 N N . SER A 1 390 ? 5.514 55.014 16.855 1.00 26.94 390 SER A N 1
ATOM 3064 C CA . SER A 1 390 ? 5.519 56.230 17.672 1.00 26.94 390 SER A CA 1
ATOM 3065 C C . SER A 1 390 ? 5.425 55.876 19.157 1.00 26.94 390 SER A C 1
ATOM 3067 O O . SER A 1 390 ? 4.495 55.242 19.644 1.00 26.94 390 SER A O 1
ATOM 3069 N N . THR A 1 391 ? 6.487 56.255 19.854 1.00 30.09 391 THR A N 1
ATOM 3070 C CA . THR A 1 391 ? 6.658 56.332 21.303 1.00 30.09 391 THR A CA 1
ATOM 3071 C C . THR A 1 391 ? 5.707 57.346 21.928 1.00 30.09 391 THR A C 1
ATOM 3073 O O . THR A 1 391 ? 5.752 58.504 21.525 1.00 30.09 391 THR A O 1
ATOM 3076 N N . VAL A 1 392 ? 5.002 56.972 23.002 1.00 29.73 392 VAL A N 1
ATOM 3077 C CA . VAL A 1 392 ? 4.613 57.907 24.075 1.00 29.73 392 VAL A CA 1
ATOM 3078 C C . VAL A 1 392 ? 4.698 57.190 25.431 1.00 29.73 392 VAL A C 1
ATOM 3080 O O . VAL A 1 392 ? 4.056 56.166 25.653 1.00 29.73 392 VAL A O 1
ATOM 3083 N N . ARG A 1 393 ? 5.538 57.733 26.321 1.00 31.00 393 ARG A N 1
ATOM 3084 C CA . ARG A 1 393 ? 5.577 57.488 27.773 1.00 31.00 393 ARG A CA 1
ATOM 3085 C C . ARG A 1 393 ? 4.797 58.602 28.483 1.00 31.00 393 ARG A C 1
ATOM 3087 O O . ARG A 1 393 ? 4.839 59.733 28.014 1.00 31.00 393 ARG A O 1
ATOM 3094 N N . GLY A 1 394 ? 4.294 58.292 29.680 1.00 30.05 394 GLY A N 1
ATOM 3095 C CA . GLY A 1 394 ? 4.040 59.256 30.765 1.00 30.05 394 GLY A CA 1
ATOM 3096 C C . GLY A 1 394 ? 2.564 59.615 30.923 1.00 30.05 394 GLY A C 1
ATOM 3097 O O . GLY A 1 394 ? 1.989 60.190 30.013 1.00 30.05 394 GLY A O 1
ATOM 3098 N N . THR A 1 395 ? 1.867 59.067 31.922 1.00 34.03 395 THR A N 1
ATOM 3099 C CA . THR A 1 395 ? 1.754 59.526 33.331 1.00 34.03 395 THR A CA 1
ATOM 3100 C C . THR A 1 395 ? 0.777 60.684 33.517 1.00 34.03 395 THR A C 1
ATOM 3102 O O . THR A 1 395 ? 0.998 61.772 33.002 1.00 34.03 395 THR A O 1
ATOM 3105 N N . ASP A 1 396 ? -0.222 60.374 34.343 1.00 32.78 396 ASP A N 1
ATOM 3106 C CA . ASP A 1 396 ? -0.929 61.210 35.312 1.00 32.78 396 ASP A CA 1
ATOM 3107 C C . ASP A 1 396 ? -1.807 62.359 34.808 1.00 32.78 396 ASP A C 1
ATOM 3109 O O . ASP A 1 396 ? -1.373 63.321 34.183 1.00 32.78 396 ASP A O 1
ATOM 3113 N N . GLY A 1 397 ? -3.088 62.252 35.170 1.00 28.77 397 GLY A N 1
ATOM 3114 C CA . GLY A 1 397 ? -3.980 63.396 35.231 1.00 28.77 397 GLY A CA 1
ATOM 3115 C C . GLY A 1 397 ? -3.695 64.254 36.459 1.00 28.77 397 GLY A C 1
ATOM 3116 O O . GLY A 1 397 ? -3.158 63.766 37.450 1.00 28.77 397 GLY A O 1
ATOM 3117 N N . VAL A 1 398 ? -4.087 65.521 36.361 1.00 32.72 398 VAL A N 1
ATOM 3118 C CA . VAL A 1 398 ? -4.814 66.345 37.340 1.00 32.72 398 VAL A CA 1
ATOM 3119 C C . VAL A 1 398 ? -4.948 67.733 36.693 1.00 32.72 398 VAL A C 1
ATOM 3121 O O . VAL A 1 398 ? -3.943 68.313 36.297 1.00 32.72 398 VAL A O 1
ATOM 3124 N N . GLU A 1 399 ? -6.210 68.172 36.613 1.00 31.50 399 GLU A N 1
ATOM 3125 C CA . GLU A 1 399 ? -6.771 69.503 36.282 1.00 31.50 399 GLU A CA 1
ATOM 3126 C C . GLU A 1 399 ? -6.488 70.161 34.920 1.00 31.50 399 GLU A C 1
ATOM 3128 O O . GLU A 1 399 ? -5.346 70.580 34.629 1.00 31.50 399 GLU A O 1
#

Radius of gyration: 25.07 Å; chains: 1; bounding box: 60×96×62 Å

Secondary structure (DSSP, 8-state):
----PPPPGGGEE--GGG-TT-TTTT---SS--HHHHHHHHHHS---GGG--HHHHHHHH-HHHHHHHHHHHHHTT-GGGGGGGGSHHHHTTHHHHHHHHHTSSS--SSHHHHHHHHHHHH-EEEEEEEEEE-HHHHHHHHHHTSB-SSSS-SS-HHHHHHHHHHH-HHHHHHHHHTGGGHHHHHSS-----S--SHHHHHHHHHTT--TT-EEEEEEEEEEGGGS----HHHHHHTSHHHH-GGGS--S-SEEEEEETTEEEEEEEETTSGGG----TT-B--HHHHEEEEEEE-SHHHHHHHHHHHHHHHHHHHHHHTTS--S-----------------TTHHHHTT-------TTSSTT--TT------------------PPPP----------

Foldseek 3Di:
DDDDDPFDPVQFDDCCVLCVPDPQFLAADQFDDPVNLVVVCVLFPLDPVCQDLVNLCLAPNNVLSVVLCVLCVVLVNNQLSSLCSQQLCVLVVVVLSVVQSPDPDHDPHNSCSNRVVLGVQGKDKFKAKAWDFPVLVSVCSVQQWFWLASDDPDDLVVLSCQCVPRHNLQLVLCVLVVLCVCVRRNDNLNWAQQTDQLRNLQVNQQVHDPRTKIKMFTWMDRSSQKHQDFQLRSQCSNCVRPNPVSHDPVQQWDWDAHLLHNVTAIDGRPDSSRIDHHRTIGHNNRNTTNIMGIGNHSPSSNVRCVVVRVVRVVVSVVVVVDPDPDDDDDDDDDDDPPPPPPVVVVVCVLPPDDPDPPPPDPPDDPSDDDDPDDDDDDDDDDDDDDDDDDDDDDDDDDD

pLDDT: mean 71.83, std 24.06, range [23.02, 97.88]